Protein AF-0000000070216910 (afdb_homodimer)

Sequence (522 aa):
MAQKTLLFLGAGPNVGAATLSLFKTKGYKIAAVARTIKPDIEANADICLTADFSDPSVMGQIFEKVEQKLGVPNVVIYNPYSWSMGPDPENPVSAPLQDFQKDLAINSVSAYAAAQAAVAGFSKLPKDAKKTFIYTGNNGNTLVTPMFLMLGIGKTSAWYMIQTLAASSSLASKGCRFYYVDERTPVGKAMFHVSGPAHAEYFLELAEKEGRSETLATFVRGKGYTKFPSNERAILPHVSVQDAADPKYGAPGTAEAKYGYMAQKTLLFLGAGPNVGAATLSLFKTKGYKIAAVARTIKPDIEANADICLTADFSDPSVMGQIFEKVEQKLGVPNVVIYNPYSWSMGPDPENPVSAPLQDFQKDLAINSVSAYAAAQAAVAGFSKLPKDAKKTFIYTGNNGNTLVTPMFLMLGIGKTSAWYMIQTLAASSSLASKGCRFYYVDERTPVGKAMFHVSGPAHAEYFLELAEKEGRSETLATFVRGKGYTKFPSNERAILPHVSVQDAADPKYGAPGTAEAKYGY

Radius of gyration: 23.69 Å; Cα contacts (8 Å, |Δi|>4): 1151; chains: 2; bounding box: 56×72×55 Å

pLDDT: mean 96.64, std 3.93, range [55.99, 98.97]

Solvent-accessible surface area (backbone atoms only — not comparable to full-atom values): 26785 Å² total; per-residue (Å²): 128,83,76,48,21,38,37,35,37,42,39,42,88,34,50,30,30,34,29,36,48,54,42,40,78,72,64,35,46,31,38,35,26,18,74,61,85,49,70,70,46,57,73,40,31,77,42,78,46,73,51,62,51,67,45,39,79,54,41,62,57,51,53,52,53,41,32,74,73,74,39,64,48,28,33,38,37,47,49,58,74,48,73,65,70,35,89,39,81,72,37,63,61,48,41,55,69,67,51,52,52,42,24,36,23,30,30,30,49,24,48,48,39,43,52,31,51,47,54,61,40,44,70,73,49,62,70,83,42,57,29,33,41,36,36,59,55,56,59,41,50,40,40,36,40,38,75,44,42,59,38,25,32,22,40,35,28,36,46,49,51,33,57,24,55,50,64,26,64,59,39,41,76,57,40,46,42,39,30,37,35,22,62,30,46,95,87,66,20,26,55,73,37,59,34,8,49,41,48,24,54,50,52,50,47,68,53,66,51,83,78,86,73,65,41,76,38,31,25,24,78,95,68,44,76,51,91,50,76,52,56,61,45,53,58,57,52,78,48,53,70,74,66,50,33,36,78,60,51,26,30,88,91,39,86,54,26,81,54,35,93,128,86,74,48,22,37,37,36,37,43,39,41,88,36,50,32,31,35,28,36,48,54,43,40,78,72,65,35,45,28,39,36,27,17,74,61,86,48,71,70,46,56,73,39,33,77,42,78,48,72,51,62,50,66,44,40,78,54,42,63,56,51,55,50,53,42,32,73,73,73,39,67,48,30,33,38,38,45,48,57,73,48,72,64,69,35,88,39,81,73,37,64,61,49,43,55,68,68,51,53,51,42,25,37,23,28,29,32,51,23,48,49,40,44,51,31,51,46,53,60,40,46,72,75,48,60,72,84,42,57,29,31,40,37,37,58,55,56,58,42,49,38,41,35,38,39,72,43,42,58,38,26,34,21,39,34,30,37,46,50,51,35,56,25,54,50,64,26,64,60,39,42,77,59,40,47,44,38,29,38,34,23,64,31,46,95,89,66,21,28,55,73,38,60,34,8,50,41,47,24,54,51,52,50,45,66,54,66,51,83,78,87,74,64,40,76,38,31,24,24,78,95,67,42,76,51,91,48,76,52,56,60,45,53,59,59,53,78,46,53,71,73,66,49,32,36,78,60,53,26,28,88,92,41,86,52,26,80,52,36,89

InterPro domains:
  IPR036291 NAD(P)-binding domain superfamily [SSF51735] (4-225)

Organism: Alternaria alternata (NCBI:txid5599)

Structure (mmCIF, N/CA/C/O backbone):
data_AF-0000000070216910-model_v1
#
loop_
_entity.id
_entity.type
_entity.pdbx_description
1 polymer 'NAD(P)-binding protein'
#
loop_
_atom_site.group_PDB
_atom_site.id
_atom_site.type_symbol
_atom_site.label_atom_id
_atom_site.label_alt_id
_atom_site.label_comp_id
_atom_site.label_asym_id
_atom_site.label_entity_id
_atom_site.label_seq_id
_atom_site.pdbx_PDB_ins_code
_atom_site.Cartn_x
_atom_site.Cartn_y
_atom_site.Cartn_z
_atom_site.occupancy
_atom_site.B_iso_or_equiv
_atom_site.auth_seq_id
_atom_site.auth_comp_id
_atom_site.auth_asym_id
_atom_site.auth_atom_id
_atom_site.pdbx_PDB_model_num
ATOM 1 N N . MET A 1 1 ? -10.478 -35.712 -14.315 1 55.99 1 MET A N 1
ATOM 2 C CA . MET A 1 1 ? -9.08 -35.444 -13.993 1 55.99 1 MET A CA 1
ATOM 3 C C . MET A 1 1 ? -8.942 -34.147 -13.203 1 55.99 1 MET A C 1
ATOM 5 O O . MET A 1 1 ? -9.776 -33.248 -13.327 1 55.99 1 MET A O 1
ATOM 9 N N . ALA A 1 2 ? -7.96 -34.166 -12.173 1 75.34 2 ALA A N 1
ATOM 10 C CA . ALA A 1 2 ? -7.804 -32.991 -11.319 1 75.34 2 ALA A CA 1
ATOM 11 C C . ALA A 1 2 ? -7.434 -31.76 -12.142 1 75.34 2 ALA A C 1
ATOM 13 O O . ALA A 1 2 ? -6.719 -31.866 -13.142 1 75.34 2 ALA A O 1
ATOM 14 N N . GLN A 1 3 ? -8.179 -30.634 -12.115 1 85.15 3 GLN A N 1
ATOM 15 C CA . GLN A 1 3 ? -7.923 -29.376 -12.809 1 85.15 3 GLN A CA 1
ATOM 16 C C . GLN A 1 3 ? -6.467 -28.948 -12.651 1 85.15 3 GLN A C 1
ATOM 18 O O . GLN A 1 3 ? -5.976 -28.798 -11.53 1 85.15 3 GLN A O 1
ATOM 23 N N . LYS A 1 4 ? -5.719 -28.962 -13.772 1 96.79 4 LYS A N 1
ATOM 24 C CA . LYS A 1 4 ? -4.329 -28.517 -13.794 1 96.79 4 LYS A CA 1
ATOM 25 C C . LYS A 1 4 ? -4.092 -27.506 -14.911 1 96.79 4 LYS A C 1
ATOM 27 O O . LYS A 1 4 ? -3.62 -27.865 -15.992 1 96.79 4 LYS A O 1
ATOM 32 N N . THR A 1 5 ? -4.507 -26.309 -14.669 1 98.68 5 THR A N 1
ATOM 33 C CA . THR A 1 5 ? -4.298 -25.196 -15.589 1 98.68 5 THR A CA 1
ATOM 34 C C . THR A 1 5 ? -3.568 -24.05 -14.894 1 98.68 5 THR A C 1
ATOM 36 O O . THR A 1 5 ? -4.016 -23.56 -13.856 1 98.68 5 THR A O 1
ATOM 39 N N . LEU A 1 6 ? -2.433 -23.666 -15.441 1 98.91 6 LEU A N 1
ATOM 40 C CA . LEU A 1 6 ? -1.624 -22.565 -14.929 1 98.91 6 LEU A CA 1
ATOM 41 C C . LEU A 1 6 ? -1.771 -21.328 -15.809 1 98.91 6 LEU A C 1
ATOM 43 O O . LEU A 1 6 ? -1.585 -21.4 -17.025 1 98.91 6 LEU A O 1
ATOM 47 N N . LEU A 1 7 ? -2.179 -20.272 -15.282 1 98.96 7 LEU A N 1
ATOM 48 C CA . LEU A 1 7 ? -2.023 -18.953 -15.885 1 98.96 7 LEU A CA 1
ATOM 49 C C . LEU A 1 7 ? -0.849 -18.205 -15.261 1 98.96 7 LEU A C 1
ATOM 51 O O . LEU A 1 7 ? -0.894 -17.845 -14.082 1 98.96 7 LEU A O 1
ATOM 55 N N . PHE A 1 8 ? 0.197 -17.971 -16.006 1 98.96 8 PHE A N 1
ATOM 56 C CA . PHE A 1 8 ? 1.393 -17.272 -15.549 1 98.96 8 PHE A CA 1
ATOM 57 C C . PHE A 1 8 ? 1.463 -15.872 -16.148 1 98.96 8 PHE A C 1
ATOM 59 O O . PHE A 1 8 ? 1.674 -15.717 -17.353 1 98.96 8 PHE A O 1
ATOM 66 N N . LEU A 1 9 ? 1.255 -14.878 -15.314 1 98.95 9 LEU A N 1
ATOM 67 C CA . LEU A 1 9 ? 1.301 -13.475 -15.713 1 98.95 9 LEU A CA 1
ATOM 68 C C . LEU A 1 9 ? 2.701 -12.901 -15.521 1 98.95 9 LEU A C 1
ATOM 70 O O . LEU A 1 9 ? 3.22 -12.88 -14.402 1 98.95 9 LEU A O 1
ATOM 74 N N . GLY A 1 10 ? 3.267 -12.33 -16.536 1 98.63 10 GLY A N 1
ATOM 75 C CA . GLY A 1 10 ? 4.643 -11.861 -16.5 1 98.63 10 GLY A CA 1
ATOM 76 C C . GLY A 1 10 ? 5.658 -12.971 -16.699 1 98.63 10 GLY A C 1
ATOM 77 O O . GLY A 1 10 ? 6.563 -13.147 -15.88 1 98.63 10 GLY A O 1
ATOM 78 N N . ALA A 1 11 ? 5.544 -13.685 -17.773 1 98.56 11 ALA A N 1
ATOM 79 C CA . ALA A 1 11 ? 6.431 -14.803 -18.085 1 98.56 11 ALA A CA 1
ATOM 80 C C . ALA A 1 11 ? 7.758 -14.308 -18.653 1 98.56 11 ALA A C 1
ATOM 82 O O . ALA A 1 11 ? 7.893 -14.125 -19.865 1 98.56 11 ALA A O 1
ATOM 83 N N . GLY A 1 12 ? 8.735 -14.166 -17.751 1 96.58 12 GLY A N 1
ATOM 84 C CA . GLY A 1 12 ? 10.06 -13.716 -18.147 1 96.58 12 GLY A CA 1
ATOM 85 C C . GLY A 1 12 ? 11.058 -14.85 -18.287 1 96.58 12 GLY A C 1
ATOM 86 O O . GLY A 1 12 ? 10.715 -16.016 -18.079 1 96.58 12 GLY A O 1
ATOM 87 N N . PRO A 1 13 ? 12.26 -14.566 -18.612 1 95.09 13 PRO A N 1
ATOM 88 C CA . PRO A 1 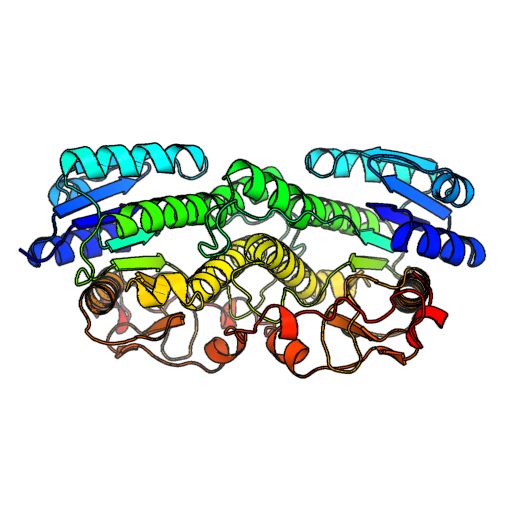13 ? 13.241 -15.571 -19.027 1 95.09 13 PRO A CA 1
ATOM 89 C C . PRO A 1 13 ? 13.822 -16.351 -17.85 1 95.09 13 PRO A C 1
ATOM 91 O O . PRO A 1 13 ? 14.512 -17.354 -18.049 1 95.09 13 PRO A O 1
ATOM 94 N N . ASN A 1 14 ? 13.595 -15.953 -16.639 1 96.37 14 ASN A N 1
ATOM 95 C CA . ASN A 1 14 ? 14.137 -16.643 -15.473 1 96.37 14 ASN A CA 1
ATOM 96 C C . ASN A 1 14 ? 13.042 -17.357 -14.686 1 96.37 14 ASN A C 1
ATOM 98 O O . ASN A 1 14 ? 12.678 -18.489 -15.008 1 96.37 14 ASN A O 1
ATOM 102 N N . VAL A 1 15 ? 12.27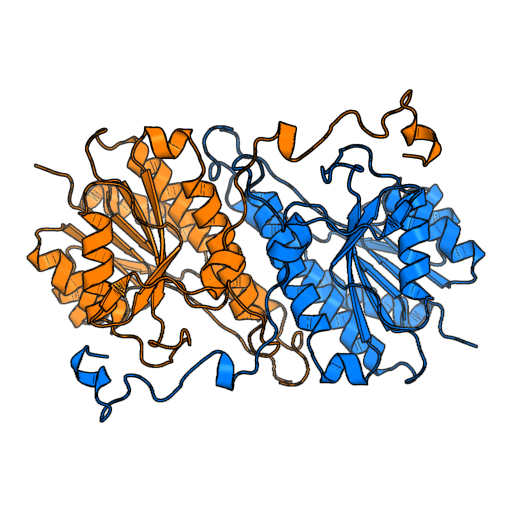2 -16.662 -13.891 1 98.1 15 VAL A N 1
ATOM 103 C CA . VAL A 1 15 ? 11.235 -17.279 -13.071 1 98.1 15 VAL A CA 1
ATOM 104 C C . VAL A 1 15 ? 10.132 -17.838 -13.967 1 98.1 15 VAL A C 1
ATOM 106 O O . VAL A 1 15 ? 9.678 -18.968 -13.771 1 98.1 15 VAL A O 1
ATOM 109 N N . GLY A 1 16 ? 9.748 -17.083 -14.972 1 98.33 16 GLY A N 1
ATOM 110 C CA . GLY A 1 16 ? 8.721 -17.543 -15.893 1 98.33 16 GLY A CA 1
ATOM 111 C C . GLY A 1 16 ? 9.118 -18.794 -16.654 1 98.33 16 GLY A C 1
ATOM 112 O O . GLY A 1 16 ? 8.393 -19.791 -16.641 1 98.33 16 GLY A O 1
ATOM 113 N N . ALA A 1 17 ? 10.264 -18.763 -17.272 1 98.09 17 ALA A N 1
ATOM 114 C CA . ALA A 1 17 ? 10.732 -19.882 -18.087 1 98.09 17 ALA A CA 1
ATOM 115 C C . ALA A 1 17 ? 10.867 -21.151 -17.25 1 98.09 17 ALA A C 1
ATOM 117 O O . ALA A 1 17 ? 10.395 -22.218 -17.649 1 98.09 17 ALA A O 1
ATOM 118 N N . ALA A 1 18 ? 11.466 -21.048 -16.053 1 98.49 18 ALA A N 1
ATOM 119 C CA . ALA A 1 18 ? 11.674 -22.205 -15.186 1 98.49 18 ALA A CA 1
ATOM 120 C C . ALA A 1 18 ? 10.343 -22.771 -14.698 1 98.49 18 ALA A C 1
ATOM 122 O O . ALA A 1 18 ? 10.162 -23.99 -14.645 1 98.49 18 ALA A O 1
ATOM 123 N N . THR A 1 19 ? 9.421 -21.899 -14.371 1 98.84 19 THR A N 1
ATOM 124 C CA . THR A 1 19 ? 8.13 -22.326 -13.843 1 98.84 19 THR A CA 1
ATOM 125 C C . THR A 1 19 ? 7.318 -23.047 -14.915 1 98.84 19 THR A C 1
ATOM 127 O O . THR A 1 19 ? 6.782 -24.13 -14.671 1 98.84 19 THR A O 1
ATOM 130 N N . LEU A 1 20 ? 7.244 -22.463 -16.108 1 98.83 20 LEU A N 1
ATOM 131 C CA . LEU A 1 20 ? 6.479 -23.089 -17.181 1 98.83 20 LEU A CA 1
ATOM 132 C C . LEU A 1 20 ? 7.043 -24.465 -17.52 1 98.83 20 LEU A C 1
ATOM 134 O O . LEU A 1 20 ? 6.289 -25.426 -17.689 1 98.83 20 LEU A O 1
ATOM 138 N N . SER A 1 21 ? 8.353 -24.532 -17.624 1 98.62 21 SER A N 1
ATOM 139 C CA . SER A 1 21 ? 8.996 -25.801 -17.948 1 98.62 21 SER A CA 1
ATOM 140 C C . SER A 1 21 ? 8.652 -26.874 -16.919 1 98.62 21 SER A C 1
ATOM 142 O O . SER A 1 21 ? 8.241 -27.978 -17.28 1 98.62 21 SER A O 1
ATOM 144 N N . LEU A 1 22 ? 8.781 -26.546 -15.661 1 98.79 22 LEU A N 1
ATOM 145 C CA . LEU A 1 22 ? 8.524 -27.527 -14.613 1 98.79 22 LEU A CA 1
ATOM 146 C C . LEU A 1 22 ? 7.05 -27.918 -14.584 1 98.79 22 LEU A C 1
ATOM 148 O O . LEU A 1 22 ? 6.719 -29.104 -14.515 1 98.79 22 LEU A O 1
ATOM 152 N N . PHE A 1 23 ? 6.136 -26.949 -14.642 1 98.84 23 PHE A N 1
ATOM 153 C CA . PHE A 1 23 ? 4.708 -27.237 -14.576 1 98.84 23 PHE A CA 1
ATOM 154 C C . PHE A 1 23 ? 4.268 -28.072 -15.773 1 98.84 23 PHE A C 1
ATOM 156 O O . PHE A 1 23 ? 3.378 -28.916 -15.654 1 98.84 23 PHE A O 1
ATOM 163 N N . LYS A 1 24 ? 4.872 -27.83 -16.894 1 98.27 24 LYS A N 1
ATOM 164 C CA . LYS A 1 24 ? 4.572 -28.638 -18.073 1 98.27 24 LYS A CA 1
ATOM 165 C C . LYS A 1 24 ? 4.888 -30.11 -17.826 1 98.27 24 LYS A C 1
ATOM 167 O O . LYS A 1 24 ? 4.099 -30.988 -18.18 1 98.27 24 LYS A O 1
ATOM 172 N N . THR A 1 25 ? 5.97 -30.416 -17.21 1 98.36 25 THR A N 1
ATOM 173 C CA . THR A 1 25 ? 6.363 -31.792 -16.924 1 98.36 25 THR A CA 1
ATOM 174 C C . THR A 1 25 ? 5.383 -32.444 -15.954 1 98.36 25 THR A C 1
ATOM 176 O O . THR A 1 25 ? 5.331 -33.671 -15.846 1 98.36 25 THR A O 1
ATOM 179 N N . LYS A 1 26 ? 4.654 -31.642 -15.248 1 98.11 26 LYS A N 1
ATOM 180 C CA . LYS A 1 26 ? 3.712 -32.149 -14.255 1 98.11 26 LYS A CA 1
ATOM 181 C C . LYS A 1 26 ? 2.3 -32.232 -14.827 1 98.11 26 LYS A C 1
ATOM 183 O O . LYS A 1 26 ? 1.342 -32.492 -14.096 1 98.11 26 LYS A O 1
ATOM 188 N N . GLY A 1 27 ? 2.13 -31.874 -16.128 1 97.93 27 GLY A N 1
ATOM 189 C CA . GLY A 1 27 ? 0.878 -32.12 -16.825 1 97.93 27 GLY A CA 1
ATOM 190 C C . GLY A 1 27 ? -0.047 -30.918 -16.833 1 97.93 27 GLY A C 1
ATOM 191 O O . GLY A 1 27 ? -1.232 -31.041 -17.152 1 97.93 27 GLY A O 1
ATOM 192 N N . TYR A 1 28 ? 0.432 -29.783 -16.488 1 98.62 28 TYR A N 1
ATOM 193 C CA . TYR A 1 28 ? -0.4 -28.586 -16.513 1 98.62 28 TYR A CA 1
ATOM 194 C C . TYR A 1 28 ? -0.617 -28.101 -17.941 1 98.62 28 TYR A C 1
ATOM 196 O O . TYR A 1 28 ? 0.305 -28.131 -18.76 1 98.62 28 TYR A O 1
ATOM 204 N N . LYS A 1 29 ? -1.839 -27.664 -18.218 1 98.72 29 LYS A N 1
ATOM 205 C CA . LYS A 1 29 ? -2.055 -26.745 -19.331 1 98.72 29 LYS A CA 1
ATOM 206 C C . LYS A 1 29 ? -1.589 -25.335 -18.978 1 98.72 29 LYS A C 1
ATOM 208 O O . LYS A 1 29 ? -1.894 -24.827 -17.897 1 98.72 29 LYS A O 1
ATOM 213 N N . ILE A 1 30 ? -0.912 -24.732 -19.891 1 98.89 30 ILE A N 1
ATOM 214 C CA . ILE A 1 30 ? -0.203 -23.527 -19.472 1 98.89 30 ILE A CA 1
ATOM 215 C C . ILE A 1 30 ? -0.569 -22.366 -20.394 1 98.89 30 ILE A C 1
ATOM 217 O O . ILE A 1 30 ? -0.431 -22.468 -21.615 1 98.89 30 ILE A O 1
ATOM 221 N N . ALA A 1 31 ? -1.053 -21.295 -19.832 1 98.94 31 ALA A N 1
ATOM 222 C CA . ALA A 1 31 ? -1.151 -19.988 -20.476 1 98.94 31 ALA A CA 1
ATOM 223 C C . ALA A 1 31 ? -0.069 -19.042 -19.965 1 98.94 31 ALA A C 1
ATOM 225 O O . ALA A 1 31 ? 0.068 -18.841 -18.756 1 98.94 31 ALA A O 1
ATOM 226 N N . ALA A 1 32 ? 0.712 -18.508 -20.902 1 98.89 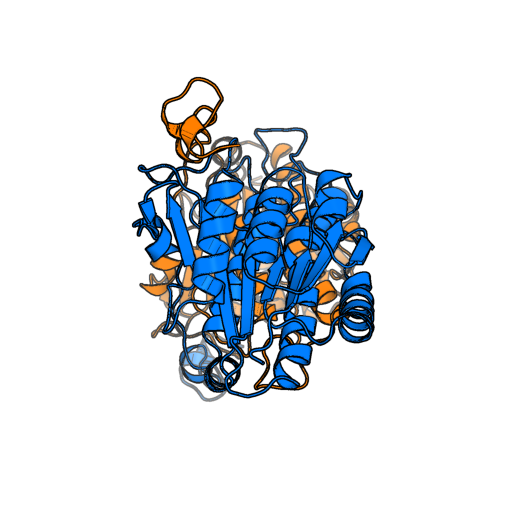32 ALA A N 1
ATOM 227 C CA . ALA A 1 32 ? 1.771 -17.558 -20.569 1 98.89 32 ALA A CA 1
ATOM 228 C C . ALA A 1 32 ? 1.446 -16.166 -21.101 1 98.89 32 ALA A C 1
ATOM 230 O O . ALA A 1 32 ? 1.05 -16.013 -22.259 1 98.89 32 ALA A O 1
ATOM 231 N N . VAL A 1 33 ? 1.564 -15.166 -20.26 1 98.89 33 VAL A N 1
ATOM 232 C CA . VAL A 1 33 ? 1.308 -13.789 -20.67 1 98.89 33 VAL A CA 1
ATOM 233 C C . VAL A 1 33 ? 2.543 -12.932 -20.406 1 98.89 33 VAL A C 1
ATOM 235 O O . VAL A 1 33 ? 3.148 -13.016 -19.334 1 98.89 33 VAL A O 1
ATOM 238 N N . ALA A 1 34 ? 2.988 -12.165 -21.261 1 98.02 34 ALA A N 1
ATOM 239 C CA . ALA A 1 34 ? 4.1 -11.228 -21.119 1 98.02 34 ALA A CA 1
ATOM 240 C C . ALA A 1 34 ? 3.998 -10.097 -22.138 1 98.02 34 ALA A C 1
ATOM 242 O O . ALA A 1 34 ? 3.196 -10.166 -23.073 1 98.02 34 ALA A O 1
ATOM 243 N N . ARG A 1 35 ? 4.798 -9.062 -21.976 1 96.31 35 ARG A N 1
ATOM 244 C CA . ARG A 1 35 ? 4.871 -7.996 -22.971 1 96.31 35 ARG A CA 1
ATOM 245 C C . ARG A 1 35 ? 5.506 -8.497 -24.264 1 96.31 35 ARG A C 1
ATOM 247 O O . ARG A 1 35 ? 5.094 -8.101 -25.357 1 96.31 35 ARG A O 1
ATOM 254 N N . THR A 1 36 ? 6.498 -9.285 -24.037 1 95.7 36 THR A N 1
ATOM 255 C CA . THR A 1 36 ? 7.211 -9.949 -25.123 1 95.7 36 THR A CA 1
ATOM 256 C C . THR A 1 36 ? 7.362 -11.441 -24.838 1 95.7 36 THR A C 1
ATOM 258 O O . THR A 1 36 ? 7.826 -11.83 -23.764 1 95.7 36 THR A O 1
ATOM 261 N N . ILE A 1 37 ? 7.051 -12.24 -25.869 1 97.06 37 ILE A N 1
ATOM 262 C CA . ILE A 1 37 ? 7.139 -13.688 -25.714 1 97.06 37 ILE A CA 1
ATOM 263 C C . ILE A 1 37 ? 8.462 -14.189 -26.289 1 97.06 37 ILE A C 1
ATOM 265 O O . ILE A 1 37 ? 8.718 -14.049 -27.487 1 97.06 37 ILE A O 1
ATOM 269 N N . LYS A 1 38 ? 9.223 -14.778 -25.423 1 96.58 38 LYS A N 1
ATOM 270 C CA . LYS A 1 38 ? 10.497 -15.348 -25.85 1 96.58 38 LYS A CA 1
ATOM 271 C C . LYS A 1 38 ? 10.332 -16.804 -26.279 1 96.58 38 LYS A C 1
ATOM 273 O O . LYS A 1 38 ? 9.365 -17.464 -25.894 1 96.58 38 LYS A O 1
ATOM 278 N N . PRO A 1 39 ? 11.22 -17.359 -27.009 1 96.2 39 PRO A N 1
ATOM 279 C CA . PRO A 1 39 ? 11.094 -18.713 -27.555 1 96.2 39 PRO A CA 1
ATOM 280 C C . PRO A 1 39 ? 10.971 -19.779 -26.469 1 96.2 39 PRO A C 1
ATOM 282 O O . PRO A 1 39 ? 10.208 -20.736 -26.622 1 96.2 39 PRO A O 1
ATOM 285 N N . ASP A 1 40 ? 11.729 -19.633 -25.399 1 95.47 40 ASP A N 1
ATOM 286 C CA . ASP A 1 40 ? 11.682 -20.623 -24.326 1 95.47 40 ASP A CA 1
ATOM 287 C C . ASP A 1 40 ? 10.312 -20.636 -23.651 1 95.47 40 ASP A C 1
ATOM 289 O O . ASP A 1 40 ? 9.86 -21.679 -23.174 1 95.47 40 ASP A O 1
ATOM 293 N N . ILE A 1 41 ? 9.707 -19.484 -23.612 1 97.53 41 ILE A N 1
ATOM 294 C CA . ILE A 1 41 ? 8.357 -19.383 -23.069 1 97.53 41 ILE A CA 1
ATOM 295 C C . ILE A 1 41 ? 7.37 -20.072 -24.008 1 97.53 41 ILE A C 1
ATOM 297 O O . ILE A 1 41 ? 6.557 -20.891 -23.573 1 97.53 41 ILE A O 1
ATOM 301 N N . GLU A 1 42 ? 7.457 -19.758 -25.227 1 97.67 42 GLU A N 1
ATOM 302 C CA . GLU A 1 42 ? 6.558 -20.314 -26.234 1 97.67 42 GLU A CA 1
ATOM 303 C C . GLU A 1 42 ? 6.64 -21.837 -26.267 1 97.67 42 GLU A C 1
ATOM 305 O O . GLU A 1 42 ? 5.625 -22.515 -26.435 1 97.67 42 GLU A O 1
ATOM 310 N N . ALA A 1 43 ? 7.787 -22.397 -26.073 1 97.83 43 ALA A N 1
ATOM 311 C CA . ALA A 1 43 ? 8.028 -23.835 -26.167 1 97.83 43 ALA A CA 1
ATOM 312 C C . ALA A 1 43 ? 7.335 -24.582 -25.031 1 97.83 43 ALA A C 1
ATOM 314 O O . ALA A 1 43 ? 7.037 -25.773 -25.154 1 97.83 43 ALA A O 1
ATOM 315 N N . ASN A 1 44 ? 7.067 -23.877 -23.954 1 98.32 44 ASN A N 1
ATOM 316 C CA . ASN A 1 44 ? 6.549 -24.562 -22.775 1 98.32 44 ASN A CA 1
ATOM 317 C C . ASN A 1 44 ? 5.115 -24.14 -22.466 1 98.32 44 ASN A C 1
ATOM 319 O O . ASN A 1 44 ? 4.563 -24.516 -21.431 1 98.32 44 ASN A O 1
ATOM 323 N N . ALA A 1 45 ? 4.503 -23.356 -23.311 1 98.75 45 ALA A N 1
ATOM 324 C CA . ALA A 1 45 ? 3.137 -22.888 -23.094 1 98.75 45 ALA A CA 1
ATOM 325 C C . ALA A 1 45 ? 2.185 -23.474 -24.133 1 98.75 45 ALA A C 1
ATOM 327 O O . ALA A 1 45 ? 2.591 -23.77 -25.259 1 98.75 45 ALA A O 1
ATOM 328 N N . ASP A 1 46 ? 0.983 -23.668 -23.778 1 98.72 46 ASP A N 1
ATOM 329 C CA . ASP A 1 46 ? -0.05 -24.111 -24.71 1 98.72 46 ASP A CA 1
ATOM 330 C C . ASP A 1 46 ? -0.669 -22.926 -25.447 1 98.72 46 ASP A C 1
ATOM 332 O O . ASP A 1 46 ? -1.112 -23.062 -26.59 1 98.72 46 ASP A O 1
ATOM 336 N N . ILE A 1 47 ? -0.727 -21.765 -24.772 1 98.66 47 ILE A N 1
ATOM 337 C CA . ILE A 1 47 ? -1.075 -20.511 -25.43 1 98.66 47 ILE A CA 1
ATOM 338 C C . ILE A 1 47 ? -0.221 -19.377 -24.867 1 98.66 47 ILE A C 1
ATOM 340 O O . ILE A 1 47 ? 0.154 -19.399 -23.692 1 98.66 47 ILE A O 1
ATOM 344 N N . CYS A 1 48 ? 0.12 -18.426 -25.687 1 98.71 48 CYS A N 1
ATOM 345 C CA . CYS A 1 48 ? 0.835 -17.208 -25.326 1 98.71 48 CYS A CA 1
ATOM 346 C C . CYS A 1 48 ? 0.007 -15.971 -25.656 1 98.71 48 CYS A C 1
ATOM 348 O O . CYS A 1 48 ? -0.579 -15.882 -26.736 1 98.71 48 CYS A O 1
ATOM 350 N N . LEU A 1 49 ? -0.109 -15.114 -24.723 1 98.71 49 LEU A N 1
ATOM 351 C CA . LEU A 1 49 ? -0.778 -13.832 -24.914 1 98.71 49 LEU A CA 1
ATOM 352 C C . LEU A 1 49 ? 0.167 -12.675 -24.603 1 98.71 49 LEU A C 1
ATOM 354 O O . LEU A 1 49 ? 1.017 -12.783 -23.716 1 98.71 49 LEU A O 1
ATOM 358 N N . THR A 1 50 ? 0.023 -11.568 -25.305 1 98.4 50 THR A N 1
ATOM 359 C CA . THR A 1 50 ? 0.791 -10.358 -25.036 1 98.4 50 THR A CA 1
ATOM 360 C C . THR A 1 50 ? -0.079 -9.306 -24.353 1 98.4 50 THR A C 1
ATOM 362 O O . THR A 1 50 ? -1.241 -9.121 -24.72 1 98.4 50 THR A O 1
ATOM 365 N N . ALA A 1 51 ? 0.487 -8.716 -23.299 1 98.29 51 ALA A N 1
ATOM 366 C CA . ALA A 1 51 ? -0.239 -7.667 -22.588 1 98.29 51 ALA A CA 1
ATOM 367 C C . ALA A 1 51 ? 0.723 -6.729 -21.863 1 98.29 51 ALA A C 1
ATOM 369 O O . ALA A 1 51 ? 1.834 -7.125 -21.505 1 98.29 51 ALA A O 1
ATOM 370 N N . ASP A 1 52 ? 0.316 -5.51 -21.706 1 98.23 52 ASP A N 1
ATOM 371 C CA . ASP A 1 52 ? 0.98 -4.498 -20.89 1 98.23 52 ASP A CA 1
ATOM 372 C C . ASP A 1 52 ? 0.247 -4.291 -19.567 1 98.23 52 ASP A C 1
ATOM 374 O O . ASP A 1 52 ? -0.855 -3.74 -19.541 1 98.23 52 ASP A O 1
ATOM 378 N N . PHE A 1 53 ? 0.863 -4.644 -18.519 1 98.33 53 PHE A N 1
ATOM 379 C CA . PHE A 1 53 ? 0.191 -4.683 -17.226 1 98.33 53 PHE A CA 1
ATOM 380 C C . PHE A 1 53 ? 0.153 -3.297 -16.593 1 98.33 53 PHE A C 1
ATOM 382 O O . PHE A 1 53 ? -0.425 -3.115 -15.52 1 98.33 53 PHE A O 1
ATOM 389 N N . SER A 1 54 ? 0.782 -2.258 -17.188 1 98.12 54 SER A N 1
ATOM 390 C CA . SER A 1 54 ? 0.533 -0.884 -16.764 1 98.12 54 SER A CA 1
ATOM 391 C C . SER A 1 54 ? -0.904 -0.467 -17.06 1 98.12 54 SER A C 1
ATOM 393 O O . SER A 1 54 ? -1.375 0.556 -16.558 1 98.12 54 SER A O 1
ATOM 395 N N . ASP A 1 55 ? -1.583 -1.277 -17.876 1 98.15 55 ASP A N 1
ATOM 396 C CA . ASP A 1 55 ? -3.016 -1.135 -18.116 1 98.15 55 ASP A CA 1
ATOM 397 C C . ASP A 1 55 ? -3.797 -2.274 -17.466 1 98.15 55 ASP A C 1
ATOM 399 O O . ASP A 1 55 ? -4.045 -3.303 -18.098 1 98.15 55 ASP A O 1
ATOM 403 N N . PRO A 1 56 ? -4.33 -2.059 -16.313 1 98.25 56 PRO A N 1
ATOM 404 C CA . PRO A 1 56 ? -4.997 -3.136 -15.578 1 98.25 56 PRO A CA 1
ATOM 405 C C . PRO A 1 56 ? -6.265 -3.627 -16.272 1 98.25 56 PRO A C 1
ATOM 407 O O . PRO A 1 56 ? -6.769 -4.708 -15.954 1 98.25 56 PRO A O 1
ATOM 410 N N . SER A 1 57 ? -6.813 -2.909 -17.198 1 97.93 57 SER A N 1
ATOM 411 C CA . SER A 1 57 ? -8.088 -3.253 -17.821 1 97.93 57 SER A CA 1
ATOM 412 C C . SER A 1 57 ? -7.947 -4.469 -18.731 1 97.93 57 SER A C 1
ATOM 414 O O . SER A 1 57 ? -8.947 -5.066 -19.136 1 97.93 57 SER A O 1
ATOM 416 N N . VAL A 1 58 ? -6.764 -4.922 -19.04 1 98.35 58 VAL A N 1
ATOM 417 C CA . VAL A 1 58 ? -6.529 -6.042 -19.945 1 98.35 58 VAL A CA 1
ATOM 418 C C . VAL A 1 58 ? -6.794 -7.359 -19.22 1 98.35 58 VAL A C 1
ATOM 420 O O . VAL A 1 58 ? -6.932 -8.407 -19.854 1 98.35 58 VAL A O 1
ATOM 423 N N . MET A 1 59 ? -6.87 -7.363 -17.927 1 98.62 59 MET A N 1
ATOM 424 C CA . MET A 1 59 ? -6.853 -8.578 -17.118 1 98.62 59 MET A CA 1
ATOM 425 C C . MET A 1 59 ? -8.089 -9.429 -17.388 1 98.62 59 MET A C 1
ATOM 427 O O . MET A 1 59 ? -7.986 -10.646 -17.551 1 98.62 59 MET A O 1
ATOM 431 N N . GLY A 1 60 ? -9.245 -8.767 -17.453 1 97.97 60 GLY A N 1
ATOM 432 C CA . GLY A 1 60 ? -10.469 -9.507 -17.717 1 97.97 60 GLY A CA 1
ATOM 433 C C . GLY A 1 60 ? -10.424 -10.288 -19.017 1 97.97 60 GLY A C 1
ATOM 434 O O . GLY A 1 60 ? -10.791 -11.464 -19.054 1 97.97 60 GLY A O 1
ATOM 435 N N . GLN A 1 61 ? -9.945 -9.686 -20.024 1 98.21 61 GLN A N 1
ATOM 436 C CA . GLN A 1 61 ? -9.875 -10.313 -21.34 1 98.21 61 GLN A CA 1
ATOM 437 C C . GLN A 1 61 ? -8.893 -11.481 -21.341 1 98.21 61 GLN A C 1
ATOM 439 O O . GLN A 1 61 ? -9.121 -12.489 -22.013 1 98.21 61 GLN A O 1
ATOM 444 N N . ILE A 1 62 ? -7.85 -11.329 -20.642 1 98.8 62 ILE A N 1
ATOM 445 C CA . ILE A 1 62 ? -6.858 -12.394 -20.544 1 98.8 62 ILE A CA 1
ATOM 446 C C . ILE A 1 62 ? -7.498 -13.642 -19.942 1 98.8 62 ILE A C 1
ATOM 448 O O . ILE A 1 62 ? -7.401 -14.733 -20.51 1 98.8 62 ILE A O 1
ATOM 452 N N . PHE A 1 63 ? -8.162 -13.496 -18.815 1 98.85 63 PHE A N 1
ATOM 453 C CA . PHE A 1 63 ? -8.78 -14.628 -18.136 1 98.85 63 PHE A CA 1
ATOM 454 C C . PHE A 1 63 ? -9.857 -15.261 -19.009 1 98.85 63 PHE A C 1
ATOM 456 O O . PHE A 1 63 ? -9.988 -16.486 -19.053 1 98.85 63 PHE A O 1
ATOM 463 N N . GLU A 1 64 ? -10.603 -14.415 -19.723 1 98.67 64 GLU A N 1
ATOM 464 C CA . GLU A 1 64 ? -11.636 -14.924 -20.621 1 98.67 64 GLU A CA 1
ATOM 465 C C . GLU A 1 64 ? -11.03 -15.779 -21.73 1 98.67 64 GLU A C 1
ATOM 467 O O . GLU A 1 64 ? -11.514 -16.878 -22.008 1 98.67 64 GLU A O 1
ATOM 472 N N . LYS A 1 65 ? -9.998 -15.287 -22.362 1 98.77 65 LYS A N 1
ATOM 473 C CA . LYS A 1 65 ? -9.343 -16.014 -23.445 1 98.77 65 LYS A CA 1
ATOM 474 C C . LYS A 1 65 ? -8.767 -17.337 -22.949 1 98.77 65 LYS A C 1
ATOM 476 O O . LYS A 1 65 ? -8.893 -18.365 -23.619 1 98.77 65 LYS A O 1
ATOM 481 N N . VAL A 1 66 ? -8.184 -17.317 -21.801 1 98.87 66 VAL A N 1
ATOM 482 C CA . VAL A 1 66 ? -7.585 -18.523 -21.24 1 98.87 66 VAL A CA 1
ATOM 483 C C . VAL A 1 66 ? -8.676 -19.544 -20.927 1 98.87 66 VAL A C 1
ATOM 485 O O . VAL A 1 66 ? -8.538 -20.727 -21.248 1 98.87 66 VAL A O 1
ATOM 488 N N . GLU A 1 67 ? -9.711 -19.098 -20.303 1 98.58 67 GLU A N 1
ATOM 489 C CA . GLU A 1 67 ? -10.816 -19.995 -19.978 1 98.58 67 GLU A CA 1
ATOM 490 C C . GLU A 1 67 ? -11.382 -20.65 -21.235 1 98.58 67 GLU A C 1
ATOM 492 O O . GLU A 1 67 ? -11.665 -21.85 -21.242 1 98.58 67 GLU A O 1
ATOM 497 N N . GLN A 1 68 ? -11.512 -19.89 -22.267 1 98.36 68 GLN A N 1
ATOM 498 C CA . GLN A 1 68 ? -12.062 -20.393 -23.521 1 98.36 68 GLN A CA 1
ATOM 499 C C . GLN A 1 68 ? -11.145 -21.444 -24.142 1 98.36 68 GLN A C 1
ATOM 501 O O . GLN A 1 68 ? -11.618 -22.438 -24.697 1 98.36 68 GLN A O 1
ATOM 506 N N . LYS A 1 69 ? -9.887 -21.299 -23.993 1 98.41 69 LYS A N 1
ATOM 507 C CA . LYS A 1 69 ? -8.944 -22.122 -24.744 1 98.41 69 LYS A CA 1
ATOM 508 C C . LYS A 1 69 ? -8.455 -23.3 -23.908 1 98.41 69 LYS A C 1
ATOM 510 O O . LYS A 1 69 ? -8.182 -24.377 -24.443 1 98.41 69 LYS A O 1
ATOM 515 N N . LEU A 1 70 ? -8.3 -23.072 -22.607 1 98.51 70 LEU A N 1
ATOM 516 C CA . LEU A 1 70 ? -7.638 -24.09 -21.799 1 98.51 70 LEU A CA 1
ATOM 517 C C . LEU A 1 70 ? -8.517 -24.51 -20.626 1 98.51 70 LEU A C 1
ATOM 519 O O . LEU A 1 70 ? -8.212 -25.484 -19.934 1 98.51 70 LEU A O 1
ATOM 523 N N . GLY A 1 71 ? -9.612 -23.796 -20.463 1 98.03 71 GLY A N 1
ATOM 524 C CA . GLY A 1 71 ? -10.383 -23.965 -19.241 1 98.03 71 GLY A CA 1
ATOM 525 C C . GLY A 1 71 ? -9.986 -22.994 -18.146 1 98.03 71 GLY A C 1
ATOM 526 O O . GLY A 1 71 ? -9.035 -22.226 -18.304 1 98.03 71 GLY A O 1
ATOM 527 N N . VAL A 1 72 ? -10.713 -23.056 -17.014 1 98.47 72 VAL A N 1
ATOM 528 C CA . VAL A 1 72 ? -10.501 -22.15 -15.891 1 98.47 72 VAL A CA 1
ATOM 529 C C . VAL A 1 72 ? -9.18 -22.482 -15.2 1 98.47 72 VAL A C 1
ATOM 531 O O . VAL A 1 72 ? -8.957 -23.622 -14.787 1 98.47 72 VAL A O 1
ATOM 534 N N . PRO A 1 73 ? -8.336 -21.526 -15.06 1 98.77 73 PRO A N 1
ATOM 535 C CA . PRO A 1 73 ? -7.111 -21.802 -14.305 1 98.77 73 PRO A CA 1
ATOM 536 C C . PRO A 1 73 ? -7.379 -22.075 -12.827 1 98.77 73 PRO A C 1
ATOM 538 O O . PRO A 1 73 ? -8.184 -21.379 -12.203 1 98.77 73 PRO A O 1
ATOM 541 N N . ASN A 1 74 ? -6.741 -23.119 -12.343 1 98.71 74 ASN A N 1
ATOM 542 C CA . ASN A 1 74 ? -6.809 -23.33 -10.901 1 98.71 74 ASN A CA 1
ATOM 543 C C . ASN A 1 74 ? -5.552 -22.82 -10.2 1 98.71 74 ASN A C 1
ATOM 545 O O . ASN A 1 74 ? -5.515 -22.731 -8.972 1 98.71 74 ASN A O 1
ATOM 549 N N . VAL A 1 75 ? -4.452 -22.483 -10.925 1 98.9 75 VAL A N 1
ATOM 550 C CA . VAL A 1 75 ? -3.242 -21.844 -10.417 1 98.9 75 VAL A CA 1
ATOM 551 C C . VAL A 1 75 ? -2.962 -20.568 -11.207 1 98.9 75 VAL A C 1
ATOM 553 O O . VAL A 1 75 ? -2.862 -20.599 -12.435 1 98.9 75 VAL A O 1
ATOM 556 N N . VAL A 1 76 ? -2.928 -19.438 -10.521 1 98.97 76 VAL A N 1
ATOM 557 C CA . VAL A 1 76 ? -2.592 -18.146 -11.11 1 98.97 76 VAL A CA 1
ATOM 558 C C . VAL A 1 76 ? -1.363 -17.565 -10.415 1 98.97 76 VAL A C 1
ATOM 560 O O . VAL A 1 76 ? -1.335 -17.444 -9.188 1 98.97 76 VAL A O 1
ATOM 563 N N . ILE A 1 77 ? -0.322 -17.229 -11.169 1 98.97 77 ILE A N 1
ATOM 564 C CA . ILE A 1 77 ? 0.887 -16.616 -10.63 1 98.97 77 ILE A CA 1
ATOM 565 C C . ILE A 1 77 ? 1.071 -15.224 -11.229 1 98.97 77 ILE A C 1
ATOM 567 O O . ILE A 1 77 ? 1.121 -15.07 -12.452 1 98.97 77 ILE A O 1
ATOM 571 N N . TYR A 1 78 ? 1.097 -14.24 -10.44 1 98.96 78 TYR A N 1
ATOM 572 C CA . TYR A 1 78 ? 1.381 -12.86 -10.819 1 98.96 78 TYR A CA 1
ATOM 573 C C . TYR A 1 78 ? 2.839 -12.508 -10.546 1 98.96 78 TYR A C 1
ATOM 575 O O . TYR A 1 78 ? 3.228 -12.296 -9.395 1 98.96 78 TYR A O 1
ATOM 583 N N . ASN A 1 79 ? 3.622 -12.279 -11.588 1 98.77 79 ASN A N 1
ATOM 584 C CA . ASN A 1 79 ? 5.068 -12.151 -11.441 1 98.77 79 ASN A CA 1
ATOM 585 C C . ASN A 1 79 ? 5.556 -10.774 -11.881 1 98.77 79 ASN A C 1
ATOM 587 O O . ASN A 1 79 ? 6.702 -10.404 -11.619 1 98.77 79 ASN A O 1
ATOM 591 N N . PRO A 1 80 ? 4.735 -9.916 -12.539 1 97.9 80 PRO A N 1
ATOM 592 C CA . PRO A 1 80 ? 5.229 -8.609 -12.981 1 97.9 80 PRO A CA 1
ATOM 593 C C . PRO A 1 80 ? 5.571 -7.683 -11.816 1 97.9 80 PRO A C 1
ATOM 595 O O . PRO A 1 80 ? 4.949 -7.765 -10.754 1 97.9 80 PRO A O 1
ATOM 598 N N . TYR A 1 81 ? 6.531 -6.857 -12.006 1 95.98 81 TYR A N 1
ATOM 599 C CA . TYR A 1 81 ? 6.788 -5.748 -11.094 1 95.98 81 TYR A CA 1
ATOM 600 C C . TYR A 1 81 ? 7.447 -4.583 -11.824 1 95.98 81 TYR A C 1
ATOM 602 O O . TYR A 1 81 ? 7.979 -4.753 -12.924 1 95.98 81 TYR A O 1
ATOM 610 N N . SER A 1 82 ? 7.309 -3.45 -11.307 1 97.09 82 SER A N 1
ATOM 611 C CA . SER A 1 82 ? 7.972 -2.235 -11.767 1 97.09 82 SER A CA 1
ATOM 612 C C . SER A 1 82 ? 8.555 -1.446 -10.599 1 97.09 82 SER A C 1
ATOM 614 O O . SER A 1 82 ? 7.999 -1.454 -9.499 1 97.09 82 SER A O 1
ATOM 616 N N . TRP A 1 83 ? 9.675 -0.851 -10.818 1 96.23 83 TRP A N 1
ATOM 617 C CA . TRP A 1 83 ? 10.373 -0.052 -9.816 1 96.23 83 TRP A CA 1
ATOM 618 C C . TRP A 1 83 ? 11.024 1.171 -10.452 1 96.23 83 TRP A C 1
ATOM 620 O O . TRP A 1 83 ? 11.981 1.043 -11.221 1 96.23 83 TRP A O 1
ATOM 630 N N . SER A 1 84 ? 10.59 2.353 -10.109 1 94.86 84 SER A N 1
ATOM 631 C CA . SER A 1 84 ? 11.182 3.613 -10.546 1 94.86 84 SER A CA 1
ATOM 632 C C . SER A 1 84 ? 11.946 4.287 -9.412 1 94.86 84 SER A C 1
ATOM 634 O O . SER A 1 84 ? 11.508 4.261 -8.26 1 94.86 84 SER A O 1
ATOM 636 N N . MET A 1 85 ? 13.044 4.778 -9.784 1 91.44 85 MET A N 1
ATOM 637 C CA . MET A 1 85 ? 13.838 5.581 -8.859 1 91.44 85 MET A CA 1
ATOM 638 C C . MET A 1 85 ? 13.871 7.042 -9.297 1 91.44 85 MET A C 1
ATOM 640 O O . MET A 1 85 ? 13.986 7.334 -10.489 1 91.44 85 MET A O 1
ATOM 644 N N . GLY A 1 86 ? 13.76 7.926 -8.345 1 91.2 86 GLY A N 1
ATOM 645 C CA . GLY A 1 86 ? 13.857 9.34 -8.668 1 91.2 86 GLY A CA 1
ATOM 646 C C . GLY A 1 86 ? 15.273 9.784 -8.983 1 91.2 86 GLY A C 1
ATOM 647 O O . GLY A 1 86 ? 16.227 9.036 -8.763 1 91.2 86 GLY A O 1
ATOM 648 N N . PRO A 1 87 ? 15.414 10.969 -9.541 1 93.09 87 PRO A N 1
ATOM 649 C CA . PRO A 1 87 ? 16.724 11.483 -9.948 1 93.09 87 PRO A CA 1
ATOM 650 C C . PRO A 1 87 ? 17.604 11.864 -8.759 1 93.09 87 PRO A C 1
ATOM 652 O O . PRO A 1 87 ? 18.818 12.022 -8.911 1 93.09 87 PRO A O 1
ATOM 655 N N . ASP A 1 88 ? 17.029 12.053 -7.556 1 94.53 88 ASP A N 1
ATOM 656 C CA . ASP A 1 88 ? 17.761 12.467 -6.363 1 94.53 88 ASP A CA 1
ATOM 657 C C . ASP A 1 88 ? 17.764 11.361 -5.309 1 94.53 88 ASP A C 1
ATOM 659 O O . ASP A 1 88 ? 16.792 11.2 -4.569 1 94.53 88 ASP A O 1
ATOM 663 N N . PRO A 1 89 ? 18.845 10.647 -5.136 1 89.49 89 PRO A N 1
ATOM 664 C CA . PRO A 1 89 ? 18.886 9.521 -4.2 1 89.49 89 PRO A CA 1
ATOM 665 C C . PRO A 1 89 ? 18.694 9.953 -2.748 1 89.49 89 PRO A C 1
ATOM 667 O O . PRO A 1 89 ? 18.385 9.123 -1.888 1 89.49 89 PRO A O 1
ATOM 670 N N . GLU A 1 90 ? 18.889 11.231 -2.474 1 92.11 90 GLU A N 1
ATOM 671 C CA . GLU A 1 90 ? 18.759 11.733 -1.11 1 92.11 90 GLU A CA 1
ATOM 672 C C . GLU A 1 90 ? 17.324 12.161 -0.814 1 92.11 90 GLU A C 1
ATOM 674 O O . GLU A 1 90 ? 17.001 12.528 0.318 1 92.11 90 GLU A O 1
ATO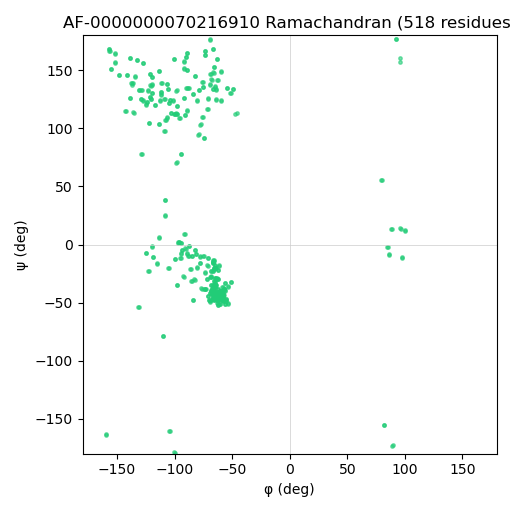M 679 N N . ASN A 1 91 ? 16.515 12.155 -1.849 1 96.53 91 ASN A N 1
ATOM 680 C CA . ASN A 1 91 ? 15.108 12.529 -1.75 1 96.53 91 ASN A CA 1
ATOM 681 C C . ASN A 1 91 ? 14.194 11.401 -2.218 1 96.53 91 ASN A C 1
ATOM 683 O O . ASN A 1 91 ? 14.007 11.207 -3.42 1 96.53 91 ASN A O 1
ATOM 687 N N . PRO A 1 92 ? 13.545 10.69 -1.28 1 97.2 92 PRO A N 1
ATOM 688 C CA . PRO A 1 92 ? 12.751 9.512 -1.639 1 97.2 92 PRO A CA 1
ATOM 689 C C . PRO A 1 92 ? 11.552 9.855 -2.519 1 97.2 92 PRO A C 1
ATOM 691 O O . PRO A 1 92 ? 11.013 8.98 -3.203 1 97.2 92 PRO A O 1
ATOM 694 N N . VAL A 1 93 ? 11.105 11.132 -2.526 1 97.98 93 VAL A N 1
ATOM 695 C CA . VAL A 1 93 ? 9.926 11.504 -3.301 1 97.98 93 VAL A CA 1
ATOM 696 C C . VAL A 1 93 ? 10.344 12.338 -4.509 1 97.98 93 VAL A C 1
ATOM 698 O O . VAL A 1 93 ? 9.64 13.273 -4.9 1 97.98 93 VAL A O 1
ATOM 701 N N . SER A 1 94 ? 11.452 12.019 -5.138 1 97.17 94 SER A N 1
ATOM 702 C CA . SER A 1 94 ? 11.947 12.781 -6.279 1 97.17 94 SER A CA 1
ATOM 703 C C . SER A 1 94 ? 11.485 12.168 -7.597 1 97.17 94 SER A C 1
ATOM 705 O O . SER A 1 94 ? 11.602 12.792 -8.653 1 97.17 94 SER A O 1
ATOM 707 N N . ALA A 1 95 ? 10.917 10.913 -7.559 1 97.1 95 ALA A N 1
ATOM 708 C CA . ALA A 1 95 ? 10.43 10.295 -8.789 1 97.1 95 ALA A CA 1
ATOM 709 C C . ALA A 1 95 ? 9.213 11.039 -9.332 1 97.1 95 ALA A C 1
ATOM 711 O O . ALA A 1 95 ? 8.338 11.452 -8.567 1 97.1 95 ALA A O 1
ATOM 712 N N . PRO A 1 96 ? 9.118 11.178 -10.656 1 97.43 96 PRO A N 1
ATOM 713 C CA . PRO A 1 96 ? 7.937 11.816 -11.242 1 97.43 96 PRO A CA 1
ATOM 714 C C . PRO A 1 96 ? 6.64 11.089 -10.895 1 97.43 96 PRO A C 1
ATOM 716 O O . PRO A 1 96 ? 6.627 9.86 -10.788 1 97.43 96 PRO A O 1
ATOM 719 N N . LEU A 1 97 ? 5.598 11.855 -10.814 1 97.91 97 LEU A N 1
ATOM 720 C CA . LEU A 1 97 ? 4.279 11.338 -10.467 1 97.91 97 LEU A CA 1
ATOM 721 C C . LEU A 1 97 ? 3.853 10.24 -11.436 1 97.91 97 LEU A C 1
ATOM 723 O O . LEU A 1 97 ? 3.274 9.233 -11.023 1 97.91 97 LEU A O 1
ATOM 727 N N . GLN A 1 98 ? 4.174 10.415 -12.66 1 97.66 98 GLN A N 1
ATOM 728 C CA . GLN A 1 98 ? 3.785 9.453 -13.685 1 97.66 98 GLN A CA 1
ATOM 729 C C . GLN A 1 98 ? 4.467 8.107 -13.463 1 97.66 98 GLN A C 1
ATOM 731 O O . GLN A 1 98 ? 3.879 7.056 -13.726 1 97.66 98 GLN A O 1
ATOM 736 N N . ASP A 1 99 ? 5.671 8.161 -13.003 1 98 99 ASP A N 1
ATOM 737 C CA . ASP A 1 99 ? 6.386 6.923 -12.71 1 98 99 ASP A CA 1
ATOM 738 C C . ASP A 1 99 ? 5.751 6.188 -11.532 1 98 99 ASP A C 1
ATOM 740 O O . ASP A 1 99 ? 5.619 4.963 -11.556 1 98 99 ASP A O 1
ATOM 744 N N . PHE A 1 100 ? 5.349 6.931 -10.543 1 97.81 100 PHE A N 1
ATOM 745 C CA . PHE A 1 100 ? 4.675 6.333 -9.396 1 97.81 100 PHE A CA 1
ATOM 746 C C . PHE A 1 100 ? 3.367 5.676 -9.82 1 97.81 100 PHE A C 1
ATOM 748 O O . PHE A 1 100 ? 3.078 4.545 -9.424 1 97.81 100 PHE A O 1
ATOM 755 N N . GLN A 1 101 ? 2.631 6.351 -10.633 1 98.08 101 GLN A N 1
ATOM 756 C CA . GLN A 1 101 ? 1.361 5.817 -11.115 1 98.08 101 GLN A CA 1
ATOM 757 C C . GLN A 1 101 ? 1.572 4.537 -11.918 1 98.08 101 GLN A C 1
ATOM 759 O O . GLN A 1 101 ? 0.821 3.571 -11.766 1 98.08 101 GLN A O 1
ATOM 764 N N . LYS A 1 102 ? 2.558 4.57 -12.731 1 98.07 102 LYS A N 1
ATOM 765 C CA . LYS A 1 102 ? 2.88 3.388 -13.524 1 98.07 102 LYS A CA 1
ATOM 766 C C . LYS A 1 102 ? 3.259 2.212 -12.629 1 98.07 102 LYS A C 1
ATOM 768 O O . LYS A 1 102 ? 2.769 1.096 -12.818 1 98.07 102 LYS A O 1
ATOM 773 N N . ASP A 1 103 ? 4.128 2.462 -11.651 1 98.27 103 ASP A N 1
ATOM 774 C CA . ASP A 1 103 ? 4.562 1.411 -10.735 1 98.27 103 ASP A CA 1
ATOM 775 C C . ASP A 1 103 ? 3.379 0.834 -9.961 1 98.27 103 ASP A C 1
ATOM 777 O O . ASP A 1 103 ? 3.264 -0.384 -9.81 1 98.27 103 ASP A O 1
ATOM 781 N N . LEU A 1 104 ? 2.488 1.648 -9.519 1 98.27 104 LEU A N 1
ATOM 782 C CA . LEU A 1 104 ? 1.323 1.184 -8.772 1 98.27 104 LEU A CA 1
ATOM 783 C C . LEU A 1 104 ? 0.382 0.39 -9.672 1 98.27 104 LEU A C 1
ATOM 785 O O . LEU A 1 104 ? -0.216 -0.596 -9.236 1 98.27 104 LEU A O 1
ATOM 789 N N . ALA A 1 105 ? 0.248 0.89 -10.887 1 98.39 105 ALA A N 1
ATOM 790 C CA . ALA A 1 105 ? -0.601 0.167 -11.831 1 98.39 105 ALA A CA 1
ATOM 791 C C . ALA A 1 105 ? -0.138 -1.278 -11.989 1 98.39 105 ALA A C 1
ATOM 793 O O . ALA A 1 105 ? -0.957 -2.2 -12.009 1 98.39 105 ALA A O 1
ATOM 794 N N . ILE A 1 106 ? 1.091 -1.466 -12.019 1 98.73 106 ILE A N 1
ATOM 795 C CA . ILE A 1 106 ? 1.657 -2.785 -12.282 1 98.73 106 ILE A CA 1
ATOM 796 C C . ILE A 1 106 ? 1.707 -3.593 -10.986 1 98.73 106 ILE A C 1
ATOM 798 O O . ILE A 1 106 ? 1.242 -4.734 -10.941 1 98.73 106 ILE A O 1
ATOM 802 N N . ASN A 1 107 ? 2.206 -2.995 -9.92 1 98.68 107 ASN A N 1
ATOM 803 C CA . ASN A 1 107 ? 2.517 -3.737 -8.703 1 98.68 107 ASN A CA 1
ATOM 804 C C . ASN A 1 107 ? 1.268 -3.986 -7.863 1 98.68 107 ASN A C 1
ATOM 806 O O . ASN A 1 107 ? 1.248 -4.889 -7.025 1 98.68 107 ASN A O 1
ATOM 810 N N . SER A 1 108 ? 0.203 -3.182 -8.108 1 98.47 108 SER A N 1
ATOM 811 C CA . SER A 1 108 ? -0.931 -3.253 -7.192 1 98.47 108 SER A CA 1
ATOM 812 C C . SER A 1 108 ? -2.248 -3.378 -7.951 1 98.47 108 SER A C 1
ATOM 814 O O . SER A 1 108 ? -2.984 -4.351 -7.772 1 98.47 108 SER A O 1
ATOM 816 N N . VAL A 1 109 ? -2.496 -2.487 -8.862 1 98.69 109 VAL A N 1
ATOM 817 C CA . VAL A 1 109 ? -3.816 -2.432 -9.481 1 98.69 109 VAL A CA 1
ATOM 818 C C . VAL A 1 109 ? -4.015 -3.648 -10.383 1 98.69 109 VAL A C 1
ATOM 820 O O . VAL A 1 109 ? -5.068 -4.289 -10.349 1 98.69 109 VAL A O 1
ATOM 823 N N . SER A 1 110 ? -3.057 -3.934 -11.191 1 98.87 110 SER A N 1
ATOM 824 C CA . SER A 1 110 ? -3.162 -5.10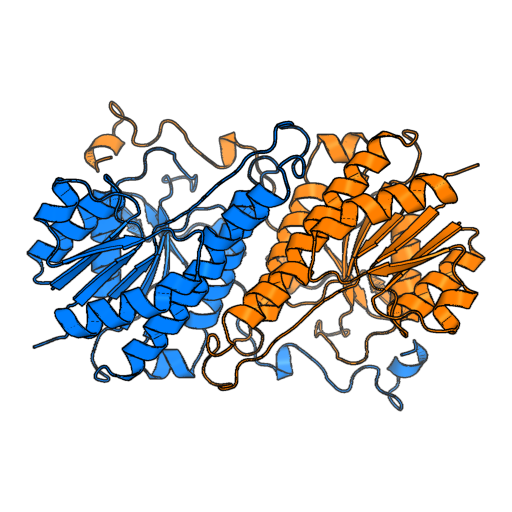7 -12.053 1 98.87 110 SER A CA 1
ATOM 825 C C . SER A 1 110 ? -3.185 -6.394 -11.235 1 98.87 110 SER A C 1
ATOM 827 O O . SER A 1 110 ? -3.847 -7.363 -11.612 1 98.87 110 SER A O 1
ATOM 829 N N . ALA A 1 111 ? -2.451 -6.425 -10.138 1 98.87 111 ALA A N 1
ATOM 830 C CA . ALA A 1 111 ? -2.521 -7.578 -9.245 1 98.87 111 ALA A CA 1
ATOM 831 C C . ALA A 1 111 ? -3.923 -7.737 -8.663 1 98.87 111 ALA A C 1
ATOM 833 O O . ALA A 1 111 ? -4.426 -8.856 -8.537 1 98.87 111 ALA A O 1
ATOM 834 N N . TYR A 1 112 ? -4.532 -6.663 -8.275 1 98.83 112 TYR A N 1
ATOM 835 C CA . TYR A 1 112 ? -5.913 -6.684 -7.804 1 98.83 112 TYR A CA 1
ATOM 836 C C . TYR A 1 112 ? -6.848 -7.223 -8.879 1 98.83 112 TYR A C 1
ATOM 838 O O . TYR A 1 112 ? -7.693 -8.078 -8.604 1 98.83 112 TYR A O 1
ATOM 846 N N . ALA A 1 113 ? -6.692 -6.725 -10.08 1 98.87 113 ALA A N 1
ATOM 847 C CA . ALA A 1 113 ? -7.514 -7.178 -11.199 1 98.87 113 ALA A CA 1
ATOM 848 C C . ALA A 1 113 ? -7.336 -8.675 -11.44 1 98.87 113 ALA A C 1
ATOM 850 O O . ALA A 1 113 ? -8.304 -9.384 -11.721 1 98.87 113 ALA A O 1
ATOM 851 N N . ALA A 1 114 ? -6.142 -9.13 -11.324 1 98.93 114 ALA A N 1
ATOM 852 C CA . ALA A 1 114 ? -5.856 -10.552 -11.492 1 98.93 114 ALA A CA 1
ATOM 853 C C . ALA A 1 114 ? -6.517 -11.378 -10.392 1 98.93 114 ALA A C 1
ATOM 855 O O . ALA A 1 114 ? -7.111 -12.424 -10.664 1 98.93 114 ALA A O 1
ATOM 856 N N . ALA A 1 115 ? -6.365 -10.903 -9.158 1 98.87 115 ALA A N 1
ATOM 857 C CA . ALA A 1 115 ? -6.99 -11.603 -8.039 1 98.87 115 ALA A CA 1
ATOM 858 C C . ALA A 1 115 ? -8.508 -11.642 -8.195 1 98.87 115 ALA A C 1
ATOM 860 O O . ALA A 1 115 ? -9.14 -12.665 -7.921 1 98.87 115 ALA A O 1
ATOM 861 N N . GLN A 1 116 ? -9.073 -10.516 -8.634 1 98.56 116 GLN A N 1
ATOM 862 C CA . GLN A 1 116 ? -10.509 -10.437 -8.879 1 98.56 116 GLN A CA 1
ATOM 863 C C . GLN A 1 116 ? -10.949 -11.473 -9.909 1 98.56 116 GLN A C 1
ATOM 865 O O . GLN A 1 116 ? -11.893 -12.23 -9.673 1 98.56 116 GLN A O 1
ATOM 870 N N . ALA A 1 117 ? -10.244 -11.543 -10.982 1 98.75 117 ALA A N 1
ATOM 871 C CA . ALA A 1 117 ? -10.573 -12.483 -12.05 1 98.75 117 ALA A CA 1
ATOM 872 C C . ALA A 1 117 ? -10.344 -13.924 -11.602 1 98.75 117 ALA A C 1
ATOM 874 O O . ALA A 1 117 ? -11.118 -14.819 -11.949 1 98.75 117 ALA A O 1
ATOM 875 N N . ALA A 1 118 ? -9.301 -14.138 -10.85 1 98.86 118 ALA A N 1
ATOM 876 C CA . ALA A 1 118 ? -9.005 -15.48 -10.353 1 98.86 118 ALA A CA 1
ATOM 877 C C . ALA A 1 118 ? -10.115 -15.982 -9.434 1 98.86 118 ALA A C 1
ATOM 879 O O . ALA A 1 118 ? -10.58 -17.115 -9.574 1 98.86 118 ALA A O 1
ATOM 880 N N . VAL A 1 119 ? -10.507 -15.128 -8.51 1 98.5 119 VAL A N 1
ATOM 881 C CA . VAL A 1 119 ? -11.552 -15.506 -7.564 1 98.5 119 VAL A CA 1
ATOM 882 C C . VAL A 1 119 ? -12.844 -15.815 -8.316 1 98.5 119 VAL A C 1
ATOM 884 O O . VAL A 1 119 ? -13.532 -16.791 -8.008 1 98.5 119 VAL A O 1
ATOM 887 N N . ALA A 1 120 ? -13.158 -14.985 -9.331 1 97.93 120 ALA A N 1
ATOM 888 C CA . ALA A 1 120 ? -14.33 -15.244 -10.163 1 97.93 120 ALA A CA 1
ATOM 889 C C . ALA A 1 120 ? -14.217 -16.594 -10.866 1 97.93 120 ALA A C 1
ATOM 891 O O . ALA A 1 120 ? -15.185 -17.356 -10.92 1 97.93 120 ALA A O 1
ATOM 892 N N . GLY A 1 121 ? -13.083 -16.929 -11.377 1 98.3 121 GLY A N 1
ATOM 893 C CA . GLY A 1 121 ? -12.852 -18.219 -12.008 1 98.3 121 GLY A CA 1
ATOM 894 C C . GLY A 1 121 ? -12.92 -19.38 -11.035 1 98.3 121 GLY A C 1
ATOM 895 O O . GLY A 1 121 ? -13.537 -20.407 -11.327 1 98.3 121 GLY A O 1
ATOM 896 N N . PHE A 1 122 ? -12.279 -19.181 -9.888 1 98.14 122 PHE A N 1
ATOM 897 C CA . PHE A 1 122 ? -12.232 -20.219 -8.865 1 98.14 122 PHE A CA 1
ATOM 898 C C . PHE A 1 122 ? -13.638 -20.658 -8.474 1 98.14 122 PHE A C 1
ATOM 900 O O . PHE A 1 122 ? -13.863 -21.828 -8.158 1 98.14 122 PHE A O 1
ATOM 907 N N . SER A 1 123 ? -14.552 -19.749 -8.516 1 96.06 123 SER A N 1
ATOM 908 C CA . SER A 1 123 ? -15.927 -20.038 -8.122 1 96.06 123 SER A CA 1
ATOM 909 C C . SER A 1 123 ? -16.584 -21.018 -9.088 1 96.06 123 SER A C 1
ATOM 911 O O . SER A 1 123 ? -17.606 -21.627 -8.763 1 96.06 123 SER A O 1
ATOM 913 N N . LYS A 1 124 ? -15.996 -21.226 -10.251 1 97 124 LYS A N 1
ATOM 914 C CA . LYS A 1 124 ? -16.537 -22.121 -11.27 1 97 124 LYS A CA 1
ATOM 915 C C . LYS A 1 124 ? -15.932 -23.517 -11.153 1 97 124 LYS A C 1
ATOM 917 O O . LYS A 1 124 ? -16.36 -24.444 -11.844 1 97 124 LYS A O 1
ATOM 922 N N . LEU A 1 125 ? -14.942 -23.64 -10.297 1 97.47 125 LEU A N 1
ATOM 923 C CA . LEU A 1 125 ? -14.215 -24.899 -10.176 1 97.47 125 LEU A CA 1
ATOM 924 C C . LEU A 1 125 ? -14.831 -25.78 -9.095 1 97.47 125 LEU A C 1
ATOM 926 O O . LEU A 1 125 ? -15.497 -25.28 -8.185 1 97.47 125 LEU A O 1
ATOM 930 N N . PRO A 1 126 ? -14.58 -27.035 -9.203 1 93.8 126 PRO A N 1
ATOM 931 C CA . PRO A 1 126 ? -15.061 -27.932 -8.15 1 93.8 126 PRO A CA 1
ATOM 932 C C . PRO A 1 126 ? -14.439 -27.632 -6.789 1 93.8 126 PRO A C 1
ATOM 934 O O . PRO A 1 126 ? -13.352 -27.052 -6.717 1 93.8 126 PRO A O 1
ATOM 937 N N . LYS A 1 127 ? -15.097 -28.075 -5.782 1 88.27 127 LYS A N 1
ATOM 938 C CA . LYS A 1 127 ? -14.693 -27.791 -4.408 1 88.27 127 LYS A CA 1
ATOM 939 C C . LYS A 1 127 ? -13.331 -28.406 -4.096 1 88.27 127 LYS A C 1
ATOM 941 O O . LYS A 1 127 ? -12.554 -27.844 -3.321 1 88.27 127 LYS A O 1
ATOM 946 N N . ASP A 1 128 ? -13.018 -29.464 -4.734 1 89.3 128 ASP A N 1
ATOM 947 C CA . ASP A 1 128 ? -11.809 -30.199 -4.375 1 89.3 128 ASP A CA 1
ATOM 948 C C . ASP A 1 128 ? -10.622 -29.751 -5.224 1 89.3 128 ASP A C 1
ATOM 950 O O . ASP A 1 128 ? -9.498 -30.216 -5.024 1 89.3 128 ASP A O 1
ATOM 954 N N . ALA A 1 129 ? -10.94 -28.859 -6.196 1 93.75 129 ALA A N 1
ATOM 955 C CA . ALA A 1 129 ? -9.827 -28.292 -6.953 1 93.75 129 ALA A CA 1
ATOM 956 C C . ALA A 1 129 ? -8.926 -27.448 -6.056 1 93.75 129 ALA A C 1
ATOM 958 O O . ALA A 1 129 ? -9.412 -26.716 -5.191 1 93.75 129 ALA A O 1
ATOM 959 N N . LYS A 1 130 ? -7.613 -27.638 -6.227 1 94.86 130 LYS A N 1
ATOM 960 C CA . LYS A 1 130 ? -6.671 -26.771 -5.524 1 94.86 130 LYS A CA 1
ATOM 961 C C . LYS A 1 130 ? -6.567 -25.408 -6.202 1 94.86 130 LYS A C 1
ATOM 963 O O . LYS A 1 130 ? -5.945 -25.281 -7.259 1 94.86 130 LYS A O 1
ATOM 968 N N . LYS A 1 131 ? -7.216 -24.431 -5.585 1 97.73 131 LYS A N 1
ATOM 969 C CA . LYS A 1 131 ? -7.301 -23.074 -6.118 1 97.73 131 LYS A CA 1
ATOM 970 C C . LYS A 1 131 ? -6.24 -22.172 -5.494 1 97.73 131 LYS A C 1
ATOM 972 O O . LYS A 1 131 ? -6.33 -21.823 -4.315 1 97.73 131 LYS A O 1
ATOM 977 N N . THR A 1 132 ? -5.208 -21.806 -6.313 1 98.55 132 THR A N 1
ATOM 978 C CA . THR A 1 132 ? -4.031 -21.147 -5.758 1 98.55 132 THR A CA 1
ATOM 979 C C . THR A 1 132 ? -3.707 -19.874 -6.535 1 98.55 132 THR A C 1
ATOM 981 O O . THR A 1 132 ? -3.62 -19.896 -7.764 1 98.55 132 THR A O 1
ATOM 984 N N . PHE A 1 133 ? -3.615 -18.758 -5.843 1 98.89 133 PHE A N 1
ATOM 985 C CA . PHE A 1 133 ? -3.121 -17.489 -6.365 1 98.89 133 PHE A CA 1
ATOM 986 C C . PHE A 1 133 ? -1.796 -17.115 -5.712 1 98.89 133 PHE A C 1
ATOM 988 O O . PHE A 1 133 ? -1.708 -17.013 -4.486 1 98.89 133 PHE A O 1
ATOM 995 N N . ILE A 1 134 ? -0.754 -16.89 -6.529 1 98.95 134 ILE A N 1
ATOM 996 C CA . ILE A 1 134 ? 0.578 -16.584 -6.019 1 98.95 134 ILE A CA 1
ATOM 997 C C . ILE A 1 134 ? 1.036 -15.229 -6.555 1 98.95 134 ILE A C 1
ATOM 999 O O . ILE A 1 134 ? 0.962 -14.973 -7.759 1 98.95 134 ILE A O 1
ATOM 1003 N N . TYR A 1 135 ? 1.424 -14.363 -5.686 1 98.94 135 TYR A N 1
ATOM 1004 C CA . TYR A 1 135 ? 2.117 -13.121 -6.008 1 98.94 135 TYR A CA 1
ATOM 1005 C C . TYR A 1 135 ? 3.613 -13.247 -5.749 1 98.94 135 TYR A C 1
ATOM 1007 O O . TYR A 1 135 ? 4.03 -13.604 -4.644 1 98.94 135 TYR A O 1
ATOM 1015 N N . THR A 1 136 ? 4.447 -12.975 -6.796 1 98.79 136 THR A N 1
ATOM 1016 C CA . THR A 1 136 ? 5.892 -12.985 -6.594 1 98.79 136 THR A CA 1
ATOM 1017 C C . THR A 1 136 ? 6.345 -11.723 -5.865 1 98.79 136 THR A C 1
ATOM 1019 O O . THR A 1 136 ? 6.346 -10.633 -6.442 1 98.79 136 THR A O 1
ATOM 1022 N N . GLY A 1 137 ? 6.734 -11.939 -4.652 1 98.01 137 GLY A N 1
ATOM 1023 C CA . GLY A 1 137 ? 7.067 -10.815 -3.791 1 98.01 137 GLY A CA 1
ATOM 1024 C C . GLY A 1 137 ? 8.561 -10.622 -3.613 1 98.01 137 GLY A C 1
ATOM 1025 O O . GLY A 1 137 ? 9.345 -10.949 -4.506 1 98.01 137 GLY A O 1
ATOM 1026 N N . ASN A 1 138 ? 9.033 -9.951 -2.633 1 97.05 138 ASN A N 1
ATOM 1027 C CA . ASN A 1 138 ? 10.368 -9.742 -2.082 1 97.05 138 ASN A CA 1
ATOM 1028 C C . ASN A 1 138 ? 10.308 -9.26 -0.635 1 97.05 138 ASN A C 1
ATOM 1030 O O . ASN A 1 138 ? 9.274 -9.385 0.023 1 97.05 138 ASN A O 1
ATOM 1034 N N . ASN A 1 139 ? 11.385 -8.72 -0.111 1 97.13 139 ASN A N 1
ATOM 1035 C CA . ASN A 1 139 ? 11.39 -8.367 1.305 1 97.13 139 ASN A CA 1
ATOM 1036 C C . ASN A 1 139 ? 10.933 -6.928 1.525 1 97.13 139 ASN A C 1
ATOM 1038 O O . ASN A 1 139 ? 11.043 -6.4 2.633 1 97.13 139 ASN A O 1
ATOM 1042 N N . GLY A 1 140 ? 10.439 -6.28 0.479 1 96.46 140 GLY A N 1
ATOM 1043 C CA . GLY A 1 140 ? 10.072 -4.875 0.558 1 96.46 140 GLY A CA 1
ATOM 1044 C C . GLY A 1 140 ? 8.89 -4.617 1.472 1 96.46 140 GLY A C 1
ATOM 1045 O O . GLY A 1 140 ? 8.626 -3.473 1.848 1 96.46 140 GLY A O 1
ATOM 1046 N N . ASN A 1 141 ? 8.168 -5.629 1.86 1 97.09 141 ASN A N 1
ATOM 1047 C CA . ASN A 1 141 ? 7.045 -5.513 2.784 1 97.09 141 ASN A CA 1
ATOM 1048 C C . ASN A 1 141 ? 7.5 -5.619 4.237 1 97.09 141 ASN A C 1
ATOM 1050 O O . ASN A 1 141 ? 6.691 -5.489 5.157 1 97.09 141 ASN A O 1
ATOM 1054 N N . THR A 1 142 ? 8.831 -5.826 4.513 1 97.26 142 THR A N 1
ATOM 1055 C CA . THR A 1 142 ? 9.252 -6.148 5.872 1 97.26 142 THR A CA 1
ATOM 1056 C C . THR A 1 142 ? 10.215 -5.091 6.405 1 97.26 142 THR A C 1
ATOM 1058 O O . THR A 1 142 ? 10.672 -5.179 7.546 1 97.26 142 THR A O 1
ATOM 1061 N N . LEU A 1 143 ? 10.577 -4.111 5.653 1 97.53 143 LEU A N 1
ATOM 1062 C CA . LEU A 1 143 ? 11.548 -3.082 6.008 1 97.53 143 LEU A CA 1
ATOM 1063 C C . LEU A 1 143 ? 11.314 -1.811 5.198 1 97.53 143 LEU A C 1
ATOM 1065 O O . LEU A 1 143 ? 10.596 -1.833 4.196 1 97.53 143 LEU A O 1
ATOM 1069 N N . VAL A 1 144 ? 11.941 -0.729 5.626 1 97.15 144 VAL A N 1
ATOM 1070 C CA . VAL A 1 144 ? 11.949 0.485 4.817 1 97.15 144 VAL A CA 1
ATOM 1071 C C . VAL A 1 144 ? 13.387 0.881 4.492 1 97.15 144 VAL A C 1
ATOM 1073 O O . VAL A 1 144 ? 14.275 0.773 5.341 1 97.15 144 VAL A O 1
ATOM 1076 N N . THR A 1 145 ? 13.63 1.25 3.337 1 96.16 145 THR A N 1
ATOM 1077 C CA . THR A 1 145 ? 14.824 1.884 2.787 1 96.16 145 THR A CA 1
ATOM 1078 C C . THR A 1 145 ? 14.447 3.036 1.861 1 96.16 145 THR A C 1
ATOM 1080 O O . THR A 1 145 ? 13.918 2.815 0.77 1 96.16 145 THR A O 1
ATOM 1083 N N . PRO A 1 146 ? 14.761 4.263 2.194 1 96.17 146 PRO A N 1
ATOM 1084 C CA . PRO A 1 146 ? 14.262 5.432 1.465 1 96.17 146 PRO A CA 1
ATOM 1085 C C . PRO A 1 146 ? 14.494 5.331 -0.041 1 96.17 146 PRO A C 1
ATOM 1087 O O . PRO A 1 146 ? 13.628 5.717 -0.83 1 96.17 146 PRO A O 1
ATOM 1090 N N . MET A 1 147 ? 15.513 4.728 -0.48 1 94.25 147 MET A N 1
ATOM 1091 C CA . MET A 1 147 ? 15.835 4.58 -1.896 1 94.25 147 MET A CA 1
ATOM 1092 C C . MET A 1 147 ? 14.815 3.687 -2.595 1 94.25 147 MET A C 1
ATOM 1094 O O . MET A 1 147 ? 14.586 3.823 -3.798 1 94.25 147 MET A O 1
ATOM 1098 N N . PHE A 1 148 ? 14.117 2.826 -1.865 1 95.74 148 PHE A N 1
ATOM 1099 C CA . PHE A 1 148 ? 13.208 1.84 -2.437 1 95.74 148 PHE A CA 1
ATOM 1100 C C . PHE A 1 148 ? 11.758 2.215 -2.159 1 95.74 148 PHE A C 1
ATOM 1102 O O . PHE A 1 148 ? 10.875 1.355 -2.171 1 95.74 148 PHE A O 1
ATOM 1109 N N . LEU A 1 149 ? 11.533 3.488 -1.957 1 97.54 149 LEU A N 1
ATOM 1110 C CA . LEU A 1 149 ? 10.213 3.926 -1.518 1 97.54 149 LEU A CA 1
ATOM 1111 C C . LEU A 1 149 ? 9.128 3.403 -2.452 1 97.54 149 LEU A C 1
ATOM 1113 O O . LEU A 1 149 ? 8.176 2.758 -2.006 1 97.54 149 LEU A O 1
ATOM 1117 N N . MET A 1 150 ? 9.274 3.597 -3.747 1 97.01 150 MET A N 1
ATOM 1118 C CA . MET A 1 150 ? 8.207 3.272 -4.69 1 97.01 150 MET A CA 1
ATOM 1119 C C . MET A 1 150 ? 8.004 1.764 -4.783 1 97.01 150 MET A C 1
ATOM 1121 O O . MET A 1 150 ? 6.868 1.288 -4.827 1 97.01 150 MET A O 1
ATOM 1125 N N . LEU A 1 151 ? 9.049 1.049 -4.812 1 96.94 151 LEU A N 1
ATOM 1126 C CA . LEU A 1 151 ? 8.934 -0.405 -4.821 1 96.94 151 LEU A CA 1
ATOM 1127 C C . LEU A 1 151 ? 8.285 -0.907 -3.535 1 96.94 151 LEU A C 1
ATOM 1129 O O . LEU A 1 151 ? 7.422 -1.788 -3.573 1 96.94 151 LEU A O 1
ATOM 1133 N N . GLY A 1 152 ? 8.728 -0.348 -2.406 1 97.49 152 GLY A N 1
ATOM 1134 C CA . GLY A 1 152 ? 8.171 -0.731 -1.119 1 97.49 152 GLY A CA 1
ATOM 1135 C C . GLY A 1 152 ? 6.677 -0.491 -1.02 1 97.49 152 GLY A C 1
ATOM 1136 O O . GLY A 1 152 ? 5.943 -1.323 -0.481 1 97.49 152 GLY A O 1
ATOM 1137 N N . ILE A 1 153 ? 6.208 0.618 -1.558 1 98.35 153 ILE A N 1
ATOM 1138 C CA . ILE A 1 153 ? 4.777 0.903 -1.551 1 98.35 153 ILE A CA 1
ATOM 1139 C C . ILE A 1 153 ? 4.035 -0.159 -2.359 1 98.35 153 ILE A C 1
ATOM 1141 O O . ILE A 1 153 ? 2.995 -0.662 -1.927 1 98.35 153 ILE A O 1
ATOM 1145 N N . GLY A 1 154 ? 4.544 -0.494 -3.497 1 98.13 154 GLY A N 1
ATOM 1146 C CA . GLY A 1 154 ? 3.937 -1.538 -4.307 1 98.13 154 GLY A CA 1
ATOM 1147 C C . GLY A 1 154 ? 3.879 -2.881 -3.604 1 98.13 154 GLY A C 1
ATOM 1148 O O . GLY A 1 154 ? 2.835 -3.537 -3.591 1 98.13 154 GLY A O 1
ATOM 1149 N N . LYS A 1 155 ? 4.982 -3.251 -2.975 1 98.07 155 LYS A N 1
ATOM 1150 C CA . LYS A 1 155 ? 5.076 -4.575 -2.367 1 98.07 155 LYS A CA 1
ATOM 1151 C C . LYS A 1 155 ? 4.246 -4.654 -1.089 1 98.07 155 LYS A C 1
ATOM 1153 O O . LYS A 1 155 ? 3.619 -5.678 -0.811 1 98.07 155 LYS A O 1
ATOM 1158 N N . THR A 1 156 ? 4.24 -3.635 -0.333 1 97.83 156 THR A N 1
ATOM 1159 C CA . THR A 1 156 ? 3.425 -3.639 0.877 1 97.83 156 THR A CA 1
ATOM 1160 C C . THR A 1 156 ? 1.939 -3.646 0.528 1 97.83 156 THR A C 1
ATOM 1162 O O . THR A 1 156 ? 1.142 -4.305 1.198 1 97.83 156 THR A O 1
ATOM 1165 N N . SER A 1 157 ? 1.552 -2.895 -0.523 1 98.2 157 SER A N 1
ATOM 1166 C CA . SER A 1 157 ? 0.17 -2.913 -0.993 1 98.2 157 SER A CA 1
ATOM 1167 C C . SER A 1 157 ? -0.248 -4.313 -1.427 1 98.2 157 SER A C 1
ATOM 1169 O O . SER A 1 157 ? -1.33 -4.783 -1.069 1 98.2 157 SER A O 1
ATOM 1171 N N . ALA A 1 158 ? 0.591 -4.966 -2.149 1 98.56 158 ALA A N 1
ATOM 1172 C CA . ALA A 1 158 ? 0.303 -6.317 -2.623 1 98.56 158 ALA A CA 1
ATOM 1173 C C . ALA A 1 158 ? 0.207 -7.298 -1.459 1 98.56 158 ALA A C 1
ATOM 1175 O O . ALA A 1 158 ? -0.694 -8.14 -1.42 1 98.56 158 ALA A O 1
ATOM 1176 N N . TRP A 1 159 ? 1.122 -7.162 -0.528 1 98.55 159 TRP A N 1
ATOM 1177 C CA . TRP A 1 159 ? 1.094 -8.042 0.635 1 98.55 159 TRP A CA 1
ATOM 1178 C C . TRP A 1 159 ? -0.179 -7.831 1.447 1 98.55 159 TRP A C 1
ATOM 1180 O O . TRP A 1 159 ? -0.793 -8.794 1.914 1 98.55 159 TRP A O 1
ATOM 1190 N N . TYR A 1 160 ? -0.57 -6.612 1.614 1 98.6 160 TYR A N 1
ATOM 1191 C CA . TYR A 1 160 ? -1.815 -6.345 2.325 1 98.6 160 TYR A CA 1
ATOM 1192 C C . TYR A 1 160 ? -2.989 -7.047 1.654 1 98.6 160 TYR A C 1
ATOM 1194 O O . TYR A 1 160 ? -3.837 -7.635 2.329 1 98.6 160 TYR A O 1
ATOM 1202 N N . MET A 1 161 ? -3.026 -6.98 0.372 1 98.75 161 MET A N 1
ATOM 1203 C CA . MET A 1 161 ? -4.096 -7.636 -0.374 1 98.75 161 MET A CA 1
ATOM 1204 C C . MET A 1 161 ? -4.052 -9.148 -0.174 1 98.75 161 MET A C 1
ATOM 1206 O O . MET A 1 161 ? -5.063 -9.763 0.168 1 98.75 161 MET A O 1
ATOM 1210 N N . ILE A 1 162 ? -2.894 -9.712 -0.284 1 98.84 162 ILE A N 1
ATOM 1211 C CA . ILE A 1 162 ? -2.751 -11.163 -0.237 1 98.84 162 ILE A CA 1
ATOM 1212 C C . ILE A 1 162 ? -3.129 -11.674 1.151 1 98.84 162 ILE A C 1
ATOM 1214 O O . ILE A 1 162 ? -3.896 -12.632 1.28 1 98.84 162 ILE A O 1
ATOM 1218 N N . GLN A 1 163 ? -2.579 -10.998 2.173 1 98.38 163 GLN A N 1
ATOM 1219 C CA . GLN A 1 163 ? -2.87 -11.497 3.513 1 98.38 163 GLN A CA 1
ATOM 1220 C C . GLN A 1 163 ? -4.337 -11.285 3.873 1 98.38 163 GLN A C 1
ATOM 1222 O O . GLN A 1 163 ? -4.926 -12.087 4.601 1 98.38 163 GLN A O 1
ATOM 1227 N N . THR A 1 164 ? -4.983 -10.29 3.314 1 98.35 164 THR A N 1
ATOM 1228 C CA . THR A 1 164 ? -6.406 -10.067 3.543 1 98.35 164 THR A CA 1
ATOM 1229 C C . THR A 1 164 ? -7.241 -11.137 2.846 1 98.35 164 THR A C 1
ATOM 1231 O O . THR A 1 164 ? -8.189 -11.669 3.428 1 98.35 164 THR A O 1
ATOM 1234 N N . LEU A 1 165 ? -6.897 -11.447 1.638 1 98.62 165 LEU A N 1
ATOM 1235 C CA . LEU A 1 165 ? -7.607 -12.499 0.917 1 98.62 165 LEU A CA 1
ATOM 1236 C C . LEU A 1 165 ? -7.467 -13.837 1.634 1 98.62 165 LEU A C 1
ATOM 1238 O O . LEU A 1 165 ? -8.443 -14.58 1.767 1 98.62 165 LEU A O 1
ATOM 1242 N N . ALA A 1 166 ? -6.288 -14.077 2.104 1 98.07 166 ALA A N 1
ATOM 1243 C CA . ALA A 1 166 ? -6.034 -15.325 2.821 1 98.07 166 ALA A CA 1
ATOM 1244 C C . ALA A 1 166 ? -6.846 -15.391 4.111 1 98.07 166 ALA A C 1
ATOM 1246 O O . ALA A 1 166 ? -7.215 -16.477 4.565 1 98.07 166 ALA A O 1
ATOM 1247 N N . ALA A 1 167 ? -7.133 -14.263 4.673 1 97.33 167 ALA A N 1
ATOM 1248 C CA . ALA A 1 167 ? -7.858 -14.184 5.938 1 97.33 167 ALA A CA 1
ATOM 1249 C C . ALA A 1 167 ? -9.365 -14.25 5.711 1 97.33 167 ALA A C 1
ATOM 1251 O O . ALA A 1 167 ? -10.139 -14.353 6.666 1 97.33 167 ALA A O 1
ATOM 1252 N N . SER A 1 168 ? -9.808 -14.162 4.513 1 97.25 168 SER A N 1
ATOM 1253 C CA . SER A 1 168 ? -11.235 -14.186 4.209 1 97.25 168 SER A CA 1
ATOM 1254 C C . SER A 1 168 ? -11.823 -15.576 4.427 1 97.25 168 SER A C 1
ATOM 1256 O O . SER A 1 168 ? -11.501 -16.514 3.695 1 97.25 168 SER A O 1
ATOM 1258 N N . SER A 1 169 ? -12.752 -15.734 5.35 1 96.41 169 SER A N 1
ATOM 1259 C CA . SER A 1 169 ? -13.354 -17.025 5.668 1 96.41 169 SER A CA 1
ATOM 1260 C C . SER A 1 169 ? -14.147 -17.571 4.485 1 96.41 169 SER A C 1
ATOM 1262 O O . SER A 1 169 ? -14.171 -18.782 4.253 1 96.41 169 SER A O 1
ATOM 1264 N N . SER A 1 170 ? -14.784 -16.714 3.762 1 95.94 170 SER A N 1
ATOM 1265 C CA . SER A 1 170 ? -15.585 -17.136 2.617 1 95.94 170 SER A CA 1
ATOM 1266 C C . SER A 1 170 ? -14.711 -17.739 1.523 1 95.94 170 SER A C 1
ATOM 1268 O O . SER A 1 170 ? -15.063 -18.764 0.935 1 95.94 170 SER A O 1
ATOM 1270 N N . LEU A 1 171 ? -13.549 -17.161 1.297 1 96.81 171 LEU A N 1
ATOM 1271 C CA . LEU A 1 171 ? -12.648 -17.679 0.274 1 96.81 171 LEU A CA 1
ATOM 1272 C C . LEU A 1 171 ? -11.942 -18.941 0.759 1 96.81 171 LEU A C 1
ATOM 1274 O O . LEU A 1 171 ? -11.781 -19.898 -0.001 1 96.81 171 LEU A O 1
ATOM 1278 N N . ALA A 1 172 ? -11.614 -18.906 2.014 1 94.83 172 ALA A N 1
ATOM 1279 C CA . ALA A 1 172 ? -10.967 -20.078 2.597 1 94.83 172 ALA A CA 1
ATOM 1280 C C . ALA A 1 172 ? -11.894 -21.29 2.56 1 94.83 172 ALA A C 1
ATOM 1282 O O . ALA A 1 172 ? -11.459 -22.402 2.249 1 94.83 172 ALA A O 1
ATOM 1283 N N . SER A 1 173 ? -13.154 -21.109 2.86 1 94.79 173 SER A N 1
ATOM 1284 C CA . SER A 1 173 ? -14.121 -22.2 2.899 1 94.79 173 SER A CA 1
ATOM 1285 C C . SER A 1 173 ? -14.342 -22.793 1.511 1 94.79 173 SER A C 1
ATOM 1287 O O . SER A 1 173 ? -14.787 -23.936 1.382 1 94.79 173 SER A O 1
ATOM 1289 N N . LYS A 1 174 ? -14.02 -22.018 0.529 1 94.65 174 LYS A N 1
ATOM 1290 C CA . LYS A 1 174 ? -14.183 -22.481 -0.846 1 94.65 174 LYS A CA 1
ATOM 1291 C C . LYS A 1 174 ? -12.887 -23.087 -1.379 1 94.65 174 LYS A C 1
ATOM 1293 O O . LYS A 1 174 ? -12.783 -23.394 -2.568 1 94.65 174 LYS A O 1
ATOM 1298 N N . GLY A 1 175 ? -11.871 -23.124 -0.535 1 94.71 175 GLY A N 1
ATOM 1299 C CA . GLY A 1 175 ? -10.63 -23.796 -0.885 1 94.71 175 GLY A CA 1
ATOM 1300 C C . GLY A 1 175 ? -9.647 -22.896 -1.609 1 94.71 175 GLY A C 1
ATOM 1301 O O . GLY A 1 175 ? -8.697 -23.378 -2.23 1 94.71 175 GLY A O 1
ATOM 1302 N N . CYS A 1 176 ? -9.877 -21.583 -1.614 1 97.07 176 CYS A N 1
ATOM 1303 C CA . CYS A 1 176 ? -8.967 -20.646 -2.264 1 97.07 176 CYS A CA 1
ATOM 1304 C C . CYS A 1 176 ? -7.743 -20.383 -1.395 1 97.07 176 CYS A C 1
ATOM 1306 O O . CYS A 1 176 ? -7.87 -20.139 -0.194 1 97.07 176 CYS A O 1
ATOM 1308 N N . ARG A 1 177 ? -6.58 -20.442 -2.01 1 98.13 177 ARG A N 1
ATOM 1309 C CA . ARG A 1 177 ? -5.314 -20.189 -1.328 1 98.13 177 ARG A CA 1
ATOM 1310 C C . ARG A 1 177 ? -4.581 -19.008 -1.954 1 98.13 177 ARG A C 1
ATOM 1312 O O . ARG A 1 177 ? -4.556 -18.864 -3.178 1 98.13 177 ARG A O 1
ATOM 1319 N N . PHE A 1 178 ? -4.033 -18.155 -1.112 1 98.67 178 PHE A N 1
ATOM 1320 C CA . PHE A 1 178 ? -3.317 -16.961 -1.546 1 98.67 178 PHE A CA 1
ATOM 1321 C C . PHE A 1 178 ? -1.94 -16.891 -0.897 1 98.67 178 PHE A C 1
ATOM 1323 O O . PHE A 1 178 ? -1.811 -17.052 0.319 1 98.67 178 PHE A O 1
ATOM 1330 N N . TYR A 1 179 ? -0.885 -16.598 -1.748 1 98.82 179 TYR A N 1
ATOM 1331 C CA . TYR A 1 179 ? 0.474 -16.571 -1.218 1 98.82 179 TYR A CA 1
ATOM 1332 C C . TYR A 1 179 ? 1.244 -15.37 -1.753 1 98.82 179 TYR A C 1
ATOM 1334 O O . TYR A 1 179 ? 1.095 -14.998 -2.92 1 98.82 179 TYR A O 1
ATOM 1342 N N . TYR A 1 180 ? 1.984 -14.756 -0.921 1 98.85 180 TYR A N 1
ATOM 1343 C CA . TYR A 1 180 ? 3.088 -13.857 -1.239 1 98.85 180 TYR A CA 1
ATOM 1344 C C . TYR A 1 180 ? 4.427 -14.576 -1.123 1 98.85 180 TYR A C 1
ATOM 1346 O O . TYR A 1 180 ? 4.865 -14.912 -0.02 1 98.85 180 TYR A O 1
ATOM 1354 N N . VAL A 1 181 ? 5.123 -14.768 -2.25 1 98.79 181 VAL A N 1
ATOM 1355 C CA . VAL A 1 181 ? 6.307 -15.621 -2.262 1 98.79 181 VAL A CA 1
ATOM 1356 C C . VAL A 1 181 ? 7.559 -14.764 -2.435 1 98.79 181 VAL A C 1
ATOM 1358 O O . VAL A 1 181 ? 7.671 -14.005 -3.4 1 98.79 181 VAL A O 1
ATOM 1361 N N . ASP A 1 182 ? 8.482 -14.883 -1.559 1 96.73 182 ASP A N 1
ATOM 1362 C CA . ASP A 1 182 ? 9.718 -14.124 -1.723 1 96.73 182 ASP A CA 1
ATOM 1363 C C . ASP A 1 182 ? 10.937 -14.985 -1.399 1 96.73 182 ASP A C 1
ATOM 1365 O O . ASP A 1 182 ? 10.893 -15.818 -0.492 1 96.73 182 ASP A O 1
ATOM 1369 N N . GLU A 1 183 ? 11.933 -14.91 -2.156 1 98.37 183 GLU A N 1
ATOM 1370 C CA . GLU A 1 183 ? 13.226 -15.552 -1.937 1 98.37 183 GLU A CA 1
ATOM 1371 C C . GLU A 1 183 ? 14.146 -14.668 -1.1 1 98.37 183 GLU A C 1
ATOM 1373 O O . GLU A 1 183 ? 14.241 -13.462 -1.336 1 98.37 183 GLU A O 1
ATOM 1378 N N . ARG A 1 184 ? 14.77 -15.27 -0.159 1 98.17 184 ARG A N 1
ATOM 1379 C CA . ARG A 1 184 ? 15.74 -14.588 0.692 1 98.17 184 ARG A CA 1
ATOM 1380 C C . ARG A 1 184 ? 17.065 -15.342 0.725 1 98.17 184 ARG A C 1
ATOM 1382 O O . ARG A 1 184 ? 17.107 -16.546 0.464 1 98.17 184 ARG A O 1
ATOM 1389 N N . THR A 1 185 ? 18.168 -14.583 1.038 1 98.05 185 THR A N 1
ATOM 1390 C CA . THR A 1 185 ? 19.388 -15.251 1.48 1 98.05 185 THR A CA 1
ATOM 1391 C C . THR A 1 185 ? 19.176 -15.924 2.833 1 98.05 185 THR A C 1
ATOM 1393 O O . THR A 1 185 ? 18.198 -15.639 3.528 1 98.05 185 THR A O 1
ATOM 1396 N N . PRO A 1 186 ? 20.078 -16.733 3.225 1 97.53 186 PRO A N 1
ATOM 1397 C CA . PRO A 1 186 ? 19.928 -17.399 4.521 1 97.53 186 PRO A CA 1
ATOM 1398 C C . PRO A 1 186 ? 19.895 -16.416 5.689 1 97.53 186 PRO A C 1
ATOM 1400 O O . PRO A 1 186 ? 19.376 -16.741 6.76 1 97.53 186 PRO A O 1
ATOM 1403 N N . VAL A 1 187 ? 20.432 -15.226 5.484 1 96.63 187 VAL A N 1
ATOM 1404 C CA . VAL A 1 187 ? 20.444 -14.258 6.576 1 96.63 187 VAL A CA 1
ATOM 1405 C C . VAL A 1 187 ? 19.255 -13.31 6.439 1 96.63 187 VAL A C 1
ATOM 1407 O O . VAL A 1 187 ? 19.159 -12.316 7.163 1 96.63 187 VAL A O 1
ATOM 1410 N N . GLY A 1 188 ? 18.387 -13.513 5.426 1 97.05 188 GLY A N 1
ATOM 1411 C CA . GLY A 1 188 ? 17.105 -12.829 5.367 1 97.05 188 GLY A CA 1
ATOM 1412 C C . GLY A 1 188 ? 17.107 -11.639 4.427 1 97.05 188 GLY A C 1
ATOM 1413 O O . GLY A 1 188 ? 16.15 -10.862 4.399 1 97.05 188 GLY A O 1
ATOM 1414 N N . LYS A 1 189 ? 18.18 -11.492 3.56 1 97.6 189 LYS A N 1
ATOM 1415 C CA . LYS A 1 189 ? 18.29 -10.377 2.623 1 97.6 189 LYS A CA 1
ATOM 1416 C C . LYS A 1 189 ? 17.685 -10.736 1.269 1 97.6 189 LYS A C 1
ATOM 1418 O O . LYS A 1 189 ? 17.62 -11.912 0.904 1 97.6 189 LYS A O 1
ATOM 1423 N N . ALA A 1 190 ? 17.204 -9.72 0.581 1 97.38 190 ALA A N 1
ATOM 1424 C CA . ALA A 1 190 ? 16.894 -9.891 -0.836 1 97.38 190 ALA A CA 1
ATOM 1425 C C . ALA A 1 190 ? 18.167 -10.072 -1.658 1 97.38 190 ALA A C 1
ATOM 1427 O O . ALA A 1 190 ? 19.275 -10.033 -1.116 1 97.38 190 ALA A O 1
ATOM 1428 N N . MET A 1 191 ? 17.962 -10.312 -2.964 1 96.99 191 MET A N 1
ATOM 1429 C CA . MET A 1 191 ? 19.085 -10.465 -3.884 1 96.99 191 MET A CA 1
ATOM 1430 C C . MET A 1 191 ? 18.696 -10.036 -5.294 1 96.99 191 MET A C 1
ATOM 1432 O O . MET A 1 191 ? 17.51 -9.962 -5.62 1 96.99 191 MET A O 1
ATOM 1436 N N . PHE A 1 192 ? 19.659 -9.826 -6.104 1 93.54 192 PHE A N 1
ATOM 1437 C CA . PHE A 1 192 ? 19.401 -9.462 -7.492 1 93.54 192 PHE A CA 1
ATOM 1438 C C . PHE A 1 192 ? 19.344 -10.703 -8.375 1 93.54 192 PHE A C 1
ATOM 1440 O O . PHE A 1 192 ? 18.647 -10.716 -9.392 1 93.54 192 PHE A O 1
ATOM 1447 N N . HIS A 1 193 ? 20.061 -11.765 -7.971 1 96.47 193 HIS A N 1
ATOM 1448 C CA . HIS A 1 193 ? 20.115 -13.005 -8.737 1 96.47 193 HIS A CA 1
ATOM 1449 C C . HIS A 1 193 ? 19.14 -14.038 -8.183 1 96.47 193 HIS A C 1
ATOM 1451 O O . HIS A 1 193 ? 19.558 -15.075 -7.663 1 96.47 193 HIS A O 1
ATOM 1457 N N . VAL A 1 194 ? 17.869 -13.79 -8.391 1 97.25 194 VAL A N 1
ATOM 1458 C CA . VAL A 1 194 ? 16.841 -14.716 -7.928 1 97.25 194 VAL A CA 1
ATOM 1459 C C . VAL A 1 194 ? 16.896 -16.002 -8.75 1 97.25 194 VAL A C 1
ATOM 1461 O O . VAL A 1 194 ? 17.183 -15.968 -9.948 1 97.25 194 VAL A O 1
ATOM 1464 N N . SER A 1 195 ? 16.587 -17.121 -8.133 1 98.24 195 SER A N 1
ATOM 1465 C CA . SER A 1 195 ? 16.659 -18.426 -8.782 1 98.24 195 SER A CA 1
ATOM 1466 C C . SER A 1 195 ? 15.329 -18.795 -9.431 1 98.24 195 SER A C 1
ATOM 1468 O O . SER A 1 195 ? 14.352 -19.083 -8.737 1 98.24 195 SER A O 1
ATOM 1470 N N . GLY A 1 196 ? 15.299 -18.829 -10.76 1 97.99 196 GLY A N 1
ATOM 1471 C CA . GLY A 1 196 ? 14.122 -19.308 -11.466 1 97.99 196 GLY A CA 1
ATOM 1472 C C . GLY A 1 196 ? 13.712 -20.711 -11.06 1 97.99 196 GLY A C 1
ATOM 1473 O O . GLY A 1 196 ? 12.58 -20.932 -10.624 1 97.99 196 GLY A O 1
ATOM 1474 N N . PRO A 1 197 ? 14.642 -21.615 -11.083 1 98.29 197 PRO A N 1
ATOM 1475 C CA . PRO A 1 197 ? 14.335 -23.001 -10.721 1 98.29 197 PRO A CA 1
ATOM 1476 C C . PRO A 1 197 ? 13.829 -23.137 -9.287 1 98.29 197 PRO A C 1
ATOM 1478 O O . PRO A 1 197 ? 12.91 -23.917 -9.024 1 98.29 197 PRO A O 1
ATOM 1481 N N . ALA A 1 198 ? 14.424 -22.387 -8.338 1 98.6 198 ALA A N 1
ATOM 1482 C CA . ALA A 1 198 ? 13.961 -22.48 -6.956 1 98.6 198 ALA A CA 1
ATOM 1483 C C . ALA A 1 198 ? 12.539 -21.943 -6.816 1 98.6 198 ALA A C 1
ATOM 1485 O O . ALA A 1 198 ? 11.731 -22.496 -6.066 1 98.6 198 ALA A O 1
ATOM 1486 N N . HIS A 1 199 ? 12.223 -20.865 -7.525 1 98.79 199 HIS A N 1
ATOM 1487 C CA . HIS A 1 199 ? 10.851 -20.369 -7.542 1 98.79 199 HIS A CA 1
ATOM 1488 C C . HIS A 1 199 ? 9.898 -21.406 -8.126 1 98.79 199 HIS A C 1
ATOM 1490 O O . HIS A 1 199 ? 8.841 -21.677 -7.552 1 98.79 199 HIS A O 1
ATOM 1496 N N . ALA A 1 200 ? 10.289 -21.974 -9.236 1 98.82 200 ALA A N 1
ATOM 1497 C CA . ALA A 1 200 ? 9.44 -22.963 -9.895 1 98.82 200 ALA A CA 1
ATOM 1498 C C . ALA A 1 200 ? 9.083 -24.102 -8.944 1 98.82 200 ALA A C 1
ATOM 1500 O O . ALA A 1 200 ? 7.912 -24.467 -8.815 1 98.82 200 ALA A O 1
ATOM 1501 N N . GLU A 1 201 ? 10.103 -24.611 -8.283 1 98.48 201 GLU A N 1
ATOM 1502 C CA . GLU A 1 201 ? 9.893 -25.706 -7.342 1 98.48 201 GLU A CA 1
ATOM 1503 C C . GLU A 1 201 ? 8.951 -25.292 -6.215 1 98.48 201 GLU A C 1
ATOM 1505 O O . GLU A 1 201 ? 8.048 -26.046 -5.845 1 98.48 201 GLU A O 1
ATOM 1510 N N . TYR A 1 202 ? 9.144 -24.139 -5.72 1 98.59 202 TYR A N 1
ATOM 1511 C CA . TYR A 1 202 ? 8.349 -23.69 -4.582 1 98.59 202 TYR A CA 1
ATOM 1512 C C . TYR A 1 202 ? 6.924 -23.36 -5.008 1 98.59 202 TYR A C 1
ATOM 1514 O O . TYR A 1 202 ? 5.97 -23.642 -4.278 1 98.59 202 TYR A O 1
ATOM 1522 N N . PHE A 1 203 ? 6.721 -22.765 -6.189 1 98.79 203 PHE A N 1
ATOM 1523 C CA . PHE A 1 203 ? 5.387 -22.531 -6.73 1 98.79 203 PHE A CA 1
ATOM 1524 C C . PHE A 1 203 ? 4.623 -23.842 -6.871 1 98.79 203 PHE A C 1
ATOM 1526 O O . PHE A 1 203 ? 3.454 -23.929 -6.488 1 98.79 203 PHE A O 1
ATOM 1533 N N . LEU A 1 204 ? 5.299 -24.831 -7.405 1 98.69 204 LEU A N 1
ATOM 1534 C CA . LEU A 1 204 ? 4.654 -26.126 -7.595 1 98.69 204 LEU A CA 1
ATOM 1535 C C . LEU A 1 204 ? 4.27 -26.744 -6.255 1 98.69 204 LEU A C 1
ATOM 1537 O O . LEU A 1 204 ? 3.178 -27.3 -6.113 1 98.69 204 LEU A O 1
ATOM 1541 N N . GLU A 1 205 ? 5.189 -26.65 -5.302 1 98.31 205 GLU A N 1
ATOM 1542 C CA . GLU A 1 205 ? 4.885 -27.144 -3.962 1 98.31 205 GLU A CA 1
ATOM 1543 C C . GLU A 1 205 ? 3.618 -26.499 -3.41 1 98.31 205 GLU A C 1
ATOM 1545 O O . GLU A 1 205 ? 2.728 -27.192 -2.912 1 98.31 205 GLU A O 1
ATOM 1550 N N . LEU A 1 206 ? 3.482 -25.215 -3.512 1 98.39 206 LEU A N 1
ATOM 1551 C CA . LEU A 1 206 ? 2.324 -24.495 -2.993 1 98.39 206 LEU A CA 1
ATOM 1552 C C . LEU A 1 206 ? 1.06 -24.874 -3.757 1 98.39 206 LEU A C 1
ATOM 1554 O O . LEU A 1 206 ? -0.022 -24.958 -3.173 1 98.39 206 LEU A O 1
ATOM 1558 N N . ALA A 1 207 ? 1.185 -25.124 -5.038 1 97.98 207 ALA A N 1
ATOM 1559 C CA . ALA A 1 207 ? 0.042 -25.437 -5.892 1 97.98 207 ALA A CA 1
ATOM 1560 C C . ALA A 1 207 ? -0.497 -26.834 -5.596 1 97.98 207 ALA A C 1
ATOM 1562 O O . ALA A 1 207 ? -1.697 -27.085 -5.732 1 97.98 207 ALA A O 1
ATOM 1563 N N . GLU A 1 208 ? 0.385 -27.745 -5.158 1 96.65 208 GLU A N 1
ATOM 1564 C CA . GLU A 1 208 ? -0.03 -29.144 -5.122 1 96.65 208 GLU A CA 1
ATOM 1565 C C . GLU A 1 208 ? -0.079 -29.67 -3.691 1 96.65 208 GLU A C 1
ATOM 1567 O O . GLU A 1 208 ? -0.673 -30.718 -3.428 1 96.65 208 GLU A O 1
ATOM 1572 N N . LYS A 1 209 ? 0.567 -28.918 -2.837 1 93.54 209 LYS A N 1
ATOM 1573 C CA . LYS A 1 209 ? 0.667 -29.415 -1.467 1 93.54 209 LYS A CA 1
ATOM 1574 C C . LYS A 1 209 ? -0.713 -29.542 -0.827 1 93.54 209 LYS A C 1
ATOM 1576 O O . LYS A 1 209 ? -1.575 -28.684 -1.023 1 93.54 209 LYS A O 1
ATOM 1581 N N . GLU A 1 210 ? -0.829 -30.635 -0.04 1 90.91 210 GLU A N 1
ATOM 1582 C CA . GLU A 1 210 ? -2.022 -30.766 0.791 1 90.91 210 GLU A CA 1
ATOM 1583 C C . GLU A 1 210 ? -1.885 -29.966 2.083 1 90.91 210 GLU A C 1
ATOM 1585 O O . GLU A 1 210 ? -0.794 -29.872 2.649 1 90.91 210 GLU A O 1
ATOM 15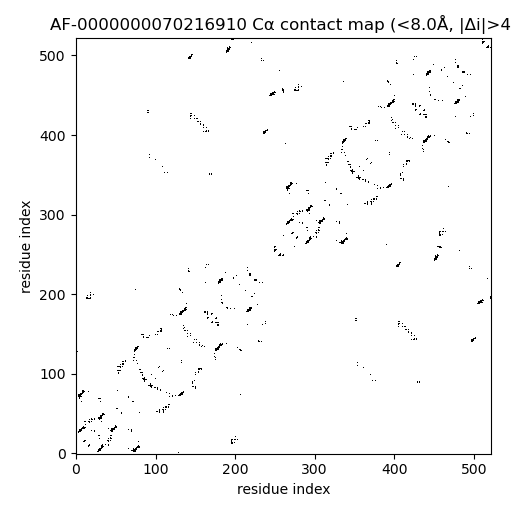90 N N . GLY A 1 211 ? -2.866 -29.407 2.58 1 85.02 211 GLY A N 1
ATOM 1591 C CA . GLY A 1 211 ? -2.841 -28.66 3.827 1 85.02 211 GLY A CA 1
ATOM 1592 C C . GLY A 1 211 ? -2.514 -27.191 3.635 1 85.02 211 GLY A C 1
ATOM 1593 O O . GLY A 1 211 ? -2.465 -26.702 2.504 1 85.02 211 GLY A O 1
ATOM 1594 N N . ARG A 1 212 ? -2.322 -26.523 4.758 1 81.83 212 ARG A N 1
ATOM 1595 C CA . ARG A 1 212 ? -2.165 -25.072 4.714 1 81.83 212 ARG A CA 1
ATOM 1596 C C . ARG A 1 212 ? -0.693 -24.679 4.774 1 81.83 212 ARG A C 1
ATOM 1598 O O . ARG A 1 212 ? 0.083 -25.272 5.526 1 81.83 212 ARG A O 1
ATOM 1605 N N . SER A 1 213 ? -0.127 -23.839 3.997 1 92.45 213 SER A N 1
ATOM 1606 C CA . SER A 1 213 ? 1.175 -23.18 4.009 1 92.45 213 SER A CA 1
ATOM 1607 C C . SER A 1 213 ? 1.066 -21.751 4.53 1 92.45 213 SER A C 1
ATOM 1609 O O . SER A 1 213 ? -0.031 -21.194 4.607 1 92.45 213 SER A O 1
ATOM 1611 N N . GLU A 1 214 ? 2.222 -21.259 4.971 1 96.19 214 GLU A N 1
ATOM 1612 C CA . GLU A 1 214 ? 2.238 -19.857 5.379 1 96.19 214 GLU A CA 1
ATOM 1613 C C . GLU A 1 214 ? 1.952 -18.935 4.198 1 96.19 214 GLU A C 1
ATOM 1615 O O . GLU A 1 214 ? 2.485 -19.135 3.104 1 96.19 214 GLU A O 1
ATOM 1620 N N . THR A 1 215 ? 1.069 -17.982 4.456 1 97.9 215 THR A N 1
ATOM 1621 C CA . THR A 1 215 ? 0.674 -17.046 3.409 1 97.9 215 THR A CA 1
ATOM 1622 C C . THR A 1 215 ? 1.868 -16.215 2.948 1 97.9 215 THR A C 1
ATOM 1624 O O . THR A 1 215 ? 2.055 -15.999 1.749 1 97.9 215 THR A O 1
ATOM 1627 N N . LEU A 1 216 ? 2.578 -15.639 3.905 1 98.09 216 LEU A N 1
ATOM 1628 C CA . LEU A 1 216 ? 3.883 -15.078 3.574 1 98.09 216 LEU A CA 1
ATOM 1629 C C . LEU A 1 216 ? 4.915 -16.183 3.372 1 98.09 216 LEU A C 1
ATOM 1631 O O . LEU A 1 216 ? 5.595 -16.584 4.319 1 98.09 216 LEU A O 1
ATOM 1635 N N . ALA A 1 217 ? 5.047 -16.622 2.116 1 98.37 217 ALA A N 1
ATOM 1636 C CA . ALA A 1 217 ? 5.779 -17.837 1.765 1 98.37 217 ALA A CA 1
ATOM 1637 C C . ALA A 1 217 ? 7.22 -17.517 1.381 1 98.37 217 ALA A C 1
ATOM 1639 O O . ALA A 1 217 ? 7.561 -17.481 0.196 1 98.37 217 ALA A O 1
ATOM 1640 N N . THR A 1 218 ? 8.02 -17.292 2.374 1 98.48 218 THR A N 1
ATOM 1641 C CA . THR A 1 218 ? 9.426 -16.947 2.196 1 98.48 218 THR A CA 1
ATOM 1642 C C . THR A 1 218 ? 10.292 -18.203 2.172 1 98.48 218 THR A C 1
ATOM 1644 O O . THR A 1 218 ? 10.129 -19.093 3.009 1 98.48 218 THR A O 1
ATOM 1647 N N . PHE A 1 219 ? 11.197 -18.193 1.191 1 98.56 219 PHE A N 1
ATOM 1648 C CA . PHE A 1 219 ? 12.027 -19.388 1.092 1 98.56 219 PHE A CA 1
ATOM 1649 C C . PHE A 1 219 ? 13.475 -19.018 0.796 1 98.56 219 PHE A C 1
ATOM 1651 O O . PHE A 1 219 ? 13.767 -17.881 0.421 1 98.56 219 PHE A O 1
ATOM 1658 N N . VAL A 1 220 ? 14.376 -19.861 1.041 1 98.3 220 VAL A N 1
ATOM 1659 C CA . VAL A 1 220 ? 15.781 -19.824 0.652 1 98.3 220 VAL A CA 1
ATOM 1660 C C . VAL A 1 220 ? 16.066 -20.928 -0.364 1 98.3 220 VAL A C 1
ATOM 1662 O O . VAL A 1 220 ? 15.673 -22.079 -0.165 1 98.3 220 VAL A O 1
ATOM 1665 N N . ARG A 1 221 ? 16.665 -20.551 -1.45 1 98.09 221 ARG A N 1
ATOM 1666 C CA . ARG A 1 221 ? 16.98 -21.55 -2.466 1 98.09 221 ARG A CA 1
ATOM 1667 C C . ARG A 1 221 ? 17.718 -22.737 -1.856 1 98.09 221 ARG A C 1
ATOM 1669 O O . ARG A 1 221 ? 18.639 -22.558 -1.056 1 98.09 221 ARG A O 1
ATOM 1676 N N . GLY A 1 222 ? 17.19 -23.918 -2.189 1 95.67 222 GLY A N 1
ATOM 1677 C CA . GLY A 1 222 ? 17.797 -25.15 -1.712 1 95.67 222 GLY A CA 1
ATOM 1678 C C . GLY A 1 222 ? 17.302 -25.566 -0.34 1 95.67 222 GLY A C 1
ATOM 1679 O O . GLY A 1 222 ? 17.58 -26.678 0.115 1 95.67 222 GLY A O 1
ATOM 1680 N N . LYS A 1 223 ? 16.548 -24.745 0.363 1 96.74 223 LYS A N 1
ATOM 1681 C CA . LYS A 1 223 ? 16.121 -25.062 1.722 1 96.74 223 LYS A CA 1
ATOM 1682 C C . LYS A 1 223 ? 14.599 -25.053 1.837 1 96.74 223 LYS A C 1
ATOM 1684 O O . LYS A 1 223 ? 14.038 -25.633 2.769 1 96.74 223 LYS A O 1
ATOM 1689 N N . GLY A 1 224 ? 13.969 -24.332 0.908 1 96.39 224 GLY A N 1
ATOM 1690 C CA . GLY A 1 224 ? 12.524 -24.204 0.999 1 96.39 224 GLY A CA 1
ATOM 1691 C C . GLY A 1 224 ? 12.08 -23.129 1.973 1 96.39 224 GLY A C 1
ATOM 1692 O O . GLY A 1 224 ? 12.793 -22.147 2.189 1 96.39 224 GLY A O 1
ATOM 1693 N N . TYR A 1 225 ? 10.853 -23.276 2.508 1 97.62 225 TYR A N 1
ATOM 1694 C CA . TYR A 1 225 ? 10.299 -22.274 3.411 1 97.62 225 TYR A CA 1
ATOM 1695 C C . TYR A 1 225 ? 11.24 -22.014 4.582 1 97.62 225 TYR A C 1
ATOM 1697 O O . TYR A 1 225 ? 11.766 -22.953 5.183 1 97.62 225 TYR A O 1
ATOM 1705 N N . THR A 1 226 ? 11.424 -20.783 4.874 1 97.69 226 THR A N 1
ATOM 1706 C CA . THR A 1 226 ? 12.253 -20.35 5.993 1 97.69 226 THR A CA 1
ATOM 1707 C C . THR A 1 226 ? 11.597 -19.19 6.736 1 97.69 226 THR A C 1
ATOM 1709 O O . THR A 1 226 ? 11.221 -18.188 6.124 1 97.69 226 THR A O 1
ATOM 1712 N N . LYS A 1 227 ? 11.438 -19.33 8.001 1 95.72 227 LYS A N 1
ATOM 1713 C CA . LYS A 1 227 ? 10.863 -18.274 8.829 1 95.72 227 LYS A CA 1
ATOM 1714 C C . LYS A 1 227 ? 11.925 -17.259 9.242 1 95.72 227 LYS A C 1
ATOM 1716 O O . LYS A 1 227 ? 13.007 -17.635 9.697 1 95.72 227 LYS A O 1
ATOM 1721 N N . PHE A 1 228 ? 11.662 -16.032 9.045 1 95.72 228 PHE A N 1
ATOM 1722 C CA . PHE A 1 228 ? 12.52 -14.947 9.506 1 95.72 228 PHE A CA 1
ATOM 1723 C C . PHE A 1 228 ? 11.772 -14.039 10.475 1 95.72 228 PHE A C 1
ATOM 1725 O O . PHE A 1 228 ? 10.583 -13.772 10.29 1 95.72 228 PHE A O 1
ATOM 1732 N N . PRO A 1 229 ? 12.408 -13.49 11.504 1 92.13 229 PRO A N 1
ATOM 1733 C CA . PRO A 1 229 ? 11.754 -12.55 12.418 1 92.13 229 PRO A CA 1
ATOM 1734 C C . PRO A 1 229 ? 11.107 -11.374 11.691 1 92.13 229 PRO A C 1
ATOM 1736 O O . PRO A 1 229 ? 10.027 -10.921 12.081 1 92.13 229 PRO A O 1
ATOM 1739 N N . SER A 1 230 ? 11.708 -10.925 10.668 1 90.24 230 SER A N 1
ATOM 1740 C CA . SER A 1 230 ? 11.181 -9.807 9.892 1 90.24 230 SER A CA 1
ATOM 1741 C C . SER A 1 230 ? 9.828 -10.15 9.277 1 90.24 230 SER A C 1
ATOM 1743 O O . SER A 1 230 ? 8.975 -9.276 9.115 1 90.24 230 SER A O 1
ATOM 1745 N N . ASN A 1 231 ? 9.593 -11.414 8.969 1 90.47 231 ASN A N 1
ATOM 1746 C CA . ASN A 1 231 ? 8.317 -11.849 8.412 1 90.47 231 ASN A CA 1
ATOM 1747 C C . ASN A 1 231 ? 7.19 -11.732 9.435 1 90.47 231 ASN A C 1
ATOM 1749 O O . ASN A 1 231 ? 6.074 -11.339 9.091 1 90.47 231 ASN A O 1
ATOM 1753 N N . GLU A 1 232 ? 7.563 -11.984 10.636 1 89.43 232 GLU A N 1
ATOM 1754 C CA . GLU A 1 232 ? 6.555 -11.933 11.691 1 89.43 232 GLU A CA 1
ATOM 1755 C C . GLU A 1 232 ? 6.028 -10.514 11.884 1 89.43 232 GLU A C 1
ATOM 1757 O O . GLU A 1 232 ? 4.836 -10.318 12.133 1 89.43 232 GLU A O 1
ATOM 1762 N N . ARG A 1 233 ? 6.861 -9.582 11.648 1 88.4 233 ARG A N 1
ATOM 1763 C CA . ARG A 1 233 ? 6.497 -8.183 11.844 1 88.4 233 ARG A CA 1
ATOM 1764 C C . ARG A 1 233 ? 5.549 -7.706 10.749 1 88.4 233 ARG A C 1
ATOM 1766 O O . ARG A 1 233 ? 4.751 -6.791 10.966 1 88.4 233 ARG A O 1
ATOM 1773 N N . ALA A 1 234 ? 5.656 -8.399 9.635 1 92.76 234 ALA A N 1
ATOM 1774 C CA . ALA A 1 234 ? 4.876 -7.956 8.482 1 92.76 234 ALA A CA 1
ATOM 1775 C C . ALA A 1 234 ? 3.478 -8.567 8.498 1 92.76 234 ALA A C 1
ATOM 1777 O O . ALA A 1 234 ? 2.616 -8.182 7.705 1 92.76 234 ALA A O 1
ATOM 1778 N N . ILE A 1 235 ? 3.222 -9.512 9.371 1 95.26 235 ILE A N 1
ATOM 1779 C CA . ILE A 1 235 ? 1.93 -10.186 9.439 1 95.26 235 ILE A CA 1
ATOM 1780 C C . ILE A 1 235 ? 1 -9.424 10.38 1 95.26 235 ILE A C 1
ATOM 1782 O O . ILE A 1 235 ? 1.254 -9.342 11.583 1 95.26 235 ILE A O 1
ATOM 1786 N N . LEU A 1 236 ? -0.044 -8.895 9.874 1 96.39 236 LEU A N 1
ATOM 1787 C CA . LEU A 1 236 ? -1.015 -8.139 10.659 1 96.39 236 LEU A CA 1
ATOM 1788 C C . LEU A 1 236 ? -2.101 -9.057 11.21 1 96.39 236 LEU A C 1
ATOM 1790 O O . LEU A 1 236 ? -2.461 -10.051 10.574 1 96.39 236 LEU A O 1
ATOM 1794 N N . PRO A 1 237 ? -2.64 -8.711 12.333 1 96.11 237 PRO A N 1
ATOM 1795 C CA . PRO A 1 237 ? -3.73 -9.533 12.865 1 96.11 237 PRO A CA 1
ATOM 1796 C C . PRO A 1 237 ? -5.006 -9.431 12.033 1 96.11 237 PRO A C 1
ATOM 1798 O O . PRO A 1 237 ? -5.346 -8.349 11.547 1 96.11 237 PRO A O 1
ATOM 1801 N N . HIS A 1 238 ? -5.609 -10.506 11.826 1 96.78 238 HIS A N 1
ATOM 1802 C CA . HIS A 1 238 ? -6.963 -10.552 11.285 1 96.78 238 HIS A CA 1
ATOM 1803 C C . HIS A 1 238 ? -8 -10.287 12.372 1 96.78 238 HIS A C 1
ATOM 1805 O O . HIS A 1 238 ? -8.048 -11 13.377 1 96.78 238 HIS A O 1
ATOM 1811 N N . VAL A 1 239 ? -8.821 -9.287 12.126 1 96.15 239 VAL A N 1
ATOM 1812 C CA . VAL A 1 239 ? -9.807 -8.947 13.146 1 96.15 239 VAL A CA 1
ATOM 1813 C C . VAL A 1 239 ? -11.182 -8.786 12.502 1 96.15 239 VAL A C 1
ATOM 1815 O O . VAL A 1 239 ? -11.287 -8.56 11.294 1 96.15 239 VAL A O 1
ATOM 1818 N N . SER A 1 240 ? -12.249 -8.919 13.329 1 95.24 240 SER A N 1
ATOM 1819 C CA . SER A 1 240 ? -13.608 -8.644 12.874 1 95.24 240 SER A CA 1
ATOM 1820 C C . SER A 1 240 ? -13.847 -7.146 12.718 1 95.24 240 SER A C 1
ATOM 1822 O O . SER A 1 240 ? -13.082 -6.333 13.241 1 95.24 240 SER A O 1
ATOM 1824 N N . VAL A 1 241 ? -14.874 -6.823 12.005 1 93.32 241 VAL A N 1
ATOM 1825 C CA . VAL A 1 241 ? -15.262 -5.424 11.856 1 93.32 241 VAL A CA 1
ATOM 1826 C C . VAL A 1 241 ? -15.515 -4.809 13.23 1 93.32 241 VAL A C 1
ATOM 1828 O O . VAL A 1 241 ? -15.106 -3.676 13.495 1 93.32 241 VAL A O 1
ATOM 1831 N N . GLN A 1 242 ? -16.115 -5.578 14.138 1 94.93 242 GLN A N 1
ATOM 1832 C CA . GLN A 1 242 ? -16.457 -5.103 15.475 1 94.93 242 GLN A CA 1
ATOM 1833 C C . GLN A 1 242 ? -15.202 -4.86 16.309 1 94.93 242 GLN A C 1
ATOM 1835 O O . GLN A 1 242 ? -15.188 -3.985 17.178 1 94.93 242 GLN A O 1
ATOM 1840 N N . ASP A 1 243 ? -14.219 -5.585 15.989 1 95.39 243 ASP A N 1
ATOM 1841 C CA . ASP A 1 243 ? -12.975 -5.428 16.736 1 95.39 243 ASP A CA 1
ATOM 1842 C C . ASP A 1 243 ? -12.115 -4.313 16.144 1 95.39 243 ASP A C 1
ATOM 1844 O O . ASP A 1 243 ? -11.242 -3.768 16.823 1 95.39 243 ASP A O 1
ATOM 1848 N N . ALA A 1 244 ? -12.374 -3.995 14.885 1 95.88 244 ALA A N 1
ATOM 1849 C CA . ALA A 1 244 ? -11.58 -2.985 14.191 1 95.88 244 ALA A CA 1
ATOM 1850 C C . ALA A 1 244 ? -12.07 -1.578 14.523 1 95.88 244 ALA A C 1
ATOM 1852 O O . ALA A 1 244 ? -11.28 -0.633 14.569 1 95.88 244 ALA A O 1
ATOM 1853 N N . ALA A 1 245 ? -13.406 -1.447 14.805 1 96.66 245 ALA A N 1
ATOM 1854 C CA . ALA A 1 245 ? -13.979 -0.113 14.966 1 96.66 245 ALA A CA 1
ATOM 1855 C C . ALA A 1 245 ? -15.133 -0.129 15.965 1 96.66 245 ALA A C 1
ATOM 1857 O O . ALA A 1 245 ? -15.897 -1.096 16.025 1 96.66 245 ALA A O 1
ATOM 1858 N N . ASP A 1 246 ? -15.249 0.935 16.676 1 97.25 246 ASP A N 1
ATOM 1859 C CA . ASP A 1 246 ? -16.378 1.189 17.565 1 97.25 246 ASP A CA 1
ATOM 1860 C C . ASP A 1 246 ? -17.301 2.261 16.989 1 97.25 246 ASP A C 1
ATOM 1862 O O . ASP A 1 246 ? -16.975 3.45 17.021 1 97.25 246 ASP A O 1
ATOM 1866 N N . PRO A 1 247 ? -18.442 1.915 16.522 1 95.22 247 PRO A N 1
ATOM 1867 C CA . PRO A 1 247 ? -19.308 2.886 15.849 1 95.22 247 PRO A CA 1
ATOM 1868 C C . PRO A 1 247 ? -19.991 3.842 16.823 1 95.22 247 PRO A C 1
ATOM 1870 O O . PRO A 1 247 ? -20.568 4.849 16.404 1 95.22 247 PRO A O 1
ATOM 1873 N N . LYS A 1 248 ? -19.913 3.583 18.138 1 96.3 248 LYS A N 1
ATOM 1874 C CA . LYS A 1 248 ? -20.668 4.38 19.1 1 96.3 248 LYS A CA 1
ATOM 1875 C C . LYS A 1 248 ? -19.757 5.35 19.847 1 96.3 248 LYS A C 1
ATOM 1877 O O . LYS A 1 248 ? -20.231 6.305 20.465 1 96.3 248 LYS A O 1
ATOM 1882 N N . TYR A 1 249 ? -18.481 5.076 19.851 1 97.03 249 TYR A N 1
ATOM 1883 C CA . TYR A 1 249 ? -17.549 5.892 20.621 1 97.03 249 TYR A CA 1
ATOM 1884 C C . TYR A 1 249 ? -17.5 7.317 20.083 1 97.03 249 TYR A C 1
ATOM 1886 O O . TYR A 1 249 ? -17.213 7.532 18.903 1 97.03 249 TYR A O 1
ATOM 1894 N N . GLY A 1 250 ? -17.74 8.327 20.943 1 96.03 250 GLY A N 1
ATOM 1895 C CA . GLY A 1 250 ? -17.669 9.732 20.575 1 96.03 250 GLY A CA 1
ATOM 1896 C C . GLY A 1 250 ? -18.954 10.253 19.959 1 96.03 250 GLY A C 1
ATOM 1897 O O . GLY A 1 250 ? -19.056 11.438 19.634 1 96.03 250 GLY A O 1
ATOM 1898 N N . ALA A 1 251 ? -19.98 9.382 19.784 1 96.23 251 ALA A N 1
ATOM 1899 C CA . ALA A 1 251 ? -21.278 9.799 19.259 1 96.23 251 ALA A CA 1
ATOM 1900 C C . ALA A 1 251 ? -21.987 10.738 20.231 1 96.23 251 ALA A C 1
ATOM 1902 O O . ALA A 1 251 ? -21.711 10.721 21.433 1 96.23 251 ALA A O 1
ATOM 1903 N N . PRO A 1 252 ? -22.829 11.572 19.656 1 93.71 252 PRO A N 1
ATOM 1904 C CA . PRO A 1 252 ? -23.618 12.401 20.571 1 93.71 252 PRO A CA 1
ATOM 1905 C C . PRO A 1 252 ? -24.277 11.59 21.683 1 93.71 252 PRO A C 1
ATOM 1907 O O . PRO A 1 252 ? -24.819 10.511 21.427 1 93.71 252 PRO A O 1
ATOM 1910 N N . GLY A 1 253 ? -24.197 12.041 22.913 1 94.25 253 GLY A N 1
ATOM 1911 C CA . GLY A 1 253 ? -24.815 11.374 24.048 1 94.25 253 GLY A CA 1
ATOM 1912 C C . GLY A 1 253 ? -23.852 10.492 24.819 1 94.25 253 GLY A C 1
ATOM 1913 O O . GLY A 1 253 ? -24.184 9.996 25.898 1 94.25 253 GLY A O 1
ATOM 1914 N N . THR A 1 254 ? -22.671 10.248 24.271 1 94.44 254 THR A N 1
ATOM 1915 C CA . THR A 1 254 ? -21.665 9.483 25.001 1 94.44 254 THR A CA 1
ATOM 1916 C C . THR A 1 254 ? -20.792 10.406 25.846 1 94.44 254 THR A C 1
ATOM 1918 O O . THR A 1 254 ? -20.809 11.625 25.663 1 94.44 254 THR A O 1
ATOM 1921 N N . ALA A 1 255 ? -20.068 9.862 26.753 1 93.66 255 ALA A N 1
ATOM 1922 C CA . ALA A 1 255 ? -19.168 10.634 27.606 1 93.66 255 ALA A CA 1
ATOM 1923 C C . ALA A 1 255 ? -18.063 11.292 26.784 1 93.66 255 ALA A C 1
ATOM 1925 O O . ALA A 1 255 ? -17.604 12.388 27.114 1 93.66 255 ALA A O 1
ATOM 1926 N N . GLU A 1 256 ? -17.65 10.661 25.635 1 94.32 256 GLU A N 1
ATOM 1927 C CA . GLU A 1 256 ? -16.536 11.133 24.817 1 94.32 256 GLU A CA 1
ATOM 1928 C C . GLU A 1 256 ? -16.971 12.268 23.894 1 94.32 256 GLU A C 1
ATOM 1930 O O . GLU A 1 256 ? -16.131 12.965 23.321 1 94.32 256 GLU A O 1
ATOM 1935 N N . ALA A 1 257 ? -18.233 12.526 23.839 1 94 257 ALA A N 1
ATOM 1936 C CA . ALA A 1 257 ? -18.759 13.57 22.962 1 94 257 ALA A CA 1
ATOM 1937 C C . ALA A 1 257 ? -18.283 14.95 23.406 1 94 257 ALA A C 1
ATOM 1939 O O . ALA A 1 257 ? -18.328 15.908 22.63 1 94 257 ALA A O 1
ATOM 1940 N N . LYS A 1 258 ? -17.872 15.082 24.643 1 94.17 258 LYS A N 1
ATOM 1941 C CA . LYS A 1 258 ? -17.39 16.347 25.191 1 94.17 258 LYS A CA 1
ATOM 1942 C C . LYS A 1 258 ? -16.15 16.832 24.446 1 94.17 258 LYS A C 1
ATOM 1944 O O . LYS A 1 258 ? -15.802 18.013 24.512 1 94.17 258 LYS A O 1
ATOM 1949 N N . TYR A 1 259 ? -15.487 15.975 23.737 1 94.43 259 TYR A N 1
ATOM 1950 C CA . TYR A 1 259 ? -14.287 16.338 22.993 1 94.43 259 TYR A CA 1
ATOM 1951 C C . TYR A 1 259 ? -14.636 16.781 21.577 1 94.43 259 TYR A C 1
ATOM 1953 O O . TYR A 1 259 ? -13.746 17.048 20.766 1 94.43 259 TYR A O 1
ATOM 1961 N N . GLY A 1 260 ? -15.965 16.694 21.189 1 88.42 260 GLY A N 1
ATOM 1962 C CA . GLY A 1 260 ? -16.467 17.266 19.95 1 88.42 260 GLY A CA 1
ATOM 1963 C C . GLY A 1 260 ? -16.54 16.262 18.815 1 88.42 260 GLY A C 1
ATOM 1964 O O . GLY A 1 260 ? -15.926 15.195 18.884 1 88.42 260 GLY A O 1
ATOM 1965 N N . TYR A 1 261 ? -17.37 16.53 17.869 1 83.18 261 TYR A N 1
ATOM 1966 C CA . TYR A 1 261 ? -17.548 15.898 16.567 1 83.18 261 TYR A CA 1
ATOM 1967 C C . TYR A 1 261 ? -17.798 16.94 15.483 1 83.18 261 TYR A C 1
ATOM 1969 O O . TYR A 1 261 ? -18.314 18.024 15.763 1 83.18 261 TYR A O 1
ATOM 1977 N N . MET B 1 1 ? 10.114 36.783 11.595 1 56.12 1 MET B N 1
ATOM 1978 C CA . MET B 1 1 ? 9.098 36.025 12.321 1 56.12 1 MET B CA 1
ATOM 1979 C C . MET B 1 1 ? 9.098 34.563 11.889 1 56.12 1 MET B C 1
ATOM 1981 O O . MET B 1 1 ? 9.481 34.244 10.762 1 56.12 1 MET B O 1
ATOM 1985 N N . ALA B 1 2 ? 8.863 33.621 12.94 1 75.29 2 ALA B N 1
ATOM 1986 C CA . ALA B 1 2 ? 8.909 32.194 12.632 1 75.29 2 ALA B CA 1
ATOM 1987 C C . ALA B 1 2 ? 7.864 31.825 11.582 1 75.29 2 ALA B C 1
ATOM 1989 O O . ALA B 1 2 ? 6.776 32.406 11.549 1 75.29 2 ALA B O 1
ATOM 1990 N N . GLN B 1 3 ? 8.2 31.207 10.433 1 85.11 3 GLN B N 1
ATOM 1991 C CA . GLN B 1 3 ? 7.31 30.759 9.367 1 85.11 3 GLN B CA 1
ATOM 1992 C C . GLN B 1 3 ? 6.116 29.995 9.932 1 85.11 3 GLN B C 1
ATOM 1994 O O . GLN B 1 3 ? 6.287 28.999 10.637 1 85.11 3 GLN B O 1
ATOM 1999 N N . LYS B 1 4 ? 4.922 30.591 9.8 1 96.77 4 LYS B N 1
ATOM 2000 C CA . LYS B 1 4 ? 3.679 29.958 10.232 1 96.77 4 LYS B CA 1
ATOM 2001 C C . LYS B 1 4 ? 2.637 29.975 9.118 1 96.77 4 LYS B C 1
ATOM 2003 O O . LYS B 1 4 ? 1.769 30.85 9.086 1 96.77 4 LYS B O 1
ATOM 2008 N N . THR B 1 5 ? 2.805 29.09 8.2 1 98.68 5 THR B N 1
ATOM 2009 C CA . THR B 1 5 ? 1.865 28.908 7.1 1 98.68 5 THR B CA 1
ATOM 2010 C C . THR B 1 5 ? 1.367 27.466 7.047 1 98.68 5 THR B C 1
ATOM 2012 O O . THR B 1 5 ? 2.166 26.53 6.976 1 98.68 5 THR B O 1
ATOM 2015 N N . LEU B 1 6 ? 0.061 27.298 7.124 1 98.91 6 LEU B N 1
ATOM 2016 C CA . LEU B 1 6 ? -0.588 25.993 7.057 1 98.91 6 LEU B CA 1
ATOM 2017 C C . LEU B 1 6 ? -1.252 25.786 5.701 1 98.91 6 LEU B C 1
ATOM 2019 O O . LEU B 1 6 ? -2.042 26.623 5.257 1 98.91 6 LEU B O 1
ATOM 2023 N N . LEU B 1 7 ? -0.901 24.803 5.01 1 98.96 7 LEU B N 1
ATOM 2024 C CA . LEU B 1 7 ? -1.679 24.275 3.895 1 98.96 7 LEU B CA 1
ATOM 2025 C C . LEU B 1 7 ? -2.473 23.044 4.319 1 98.96 7 LEU B C 1
ATOM 2027 O O . LEU B 1 7 ? -1.891 22.002 4.629 1 98.96 7 LEU B O 1
ATOM 2031 N N . PHE B 1 8 ? -3.774 23.138 4.357 1 98.96 8 PHE B N 1
ATOM 2032 C CA . PHE B 1 8 ? -4.664 22.05 4.746 1 98.96 8 PHE B CA 1
ATOM 2033 C C . PHE B 1 8 ? -5.391 21.485 3.531 1 98.96 8 PHE B C 1
ATOM 2035 O O . PHE B 1 8 ? -6.246 22.154 2.947 1 98.96 8 PHE B O 1
ATOM 2042 N N . LEU B 1 9 ? -5.029 20.292 3.15 1 98.95 9 LEU B N 1
ATOM 2043 C CA . LEU B 1 9 ? -5.629 19.595 2.017 1 98.95 9 LEU B CA 1
ATOM 2044 C C . LEU B 1 9 ? -6.795 18.723 2.471 1 98.95 9 LEU B C 1
ATOM 2046 O O . LEU B 1 9 ? -6.615 17.813 3.284 1 98.95 9 LEU B O 1
ATOM 2050 N N . GLY B 1 10 ? -7.937 18.883 1.883 1 98.64 10 GLY B N 1
ATOM 2051 C CA . GLY B 1 10 ? -9.142 18.195 2.319 1 98.64 10 GLY B CA 1
ATOM 2052 C C . GLY B 1 10 ? -9.792 18.84 3.529 1 98.64 10 GLY B C 1
ATOM 2053 O O . GLY B 1 10 ? -10.039 18.173 4.536 1 98.64 10 GLY B O 1
ATOM 2054 N N . ALA B 1 11 ? -10.1 20.094 3.432 1 98.57 11 ALA B N 1
ATOM 2055 C CA . ALA B 1 11 ? -10.708 20.852 4.522 1 98.57 11 ALA B CA 1
ATOM 2056 C C . ALA B 1 11 ? -12.205 20.57 4.617 1 98.57 11 ALA B C 1
ATOM 2058 O O . ALA B 1 11 ? -13.01 21.229 3.955 1 98.57 11 ALA B O 1
ATOM 2059 N N . GLY B 1 12 ? -12.536 19.62 5.498 1 96.63 12 GLY B N 1
ATOM 2060 C CA . GLY B 1 12 ? -13.928 19.254 5.709 1 96.63 12 GLY B CA 1
ATOM 2061 C C . GLY B 1 12 ? -14.527 19.881 6.954 1 96.63 12 GLY B C 1
ATOM 2062 O O . GLY B 1 12 ? -13.853 20.628 7.666 1 96.63 12 GLY B O 1
ATOM 2063 N N . PRO B 1 13 ? -15.744 19.608 7.248 1 95.15 13 PRO B N 1
ATOM 2064 C CA . PRO B 1 13 ? -16.51 20.338 8.26 1 95.15 13 PRO B CA 1
ATOM 2065 C C . PRO B 1 13 ? -16.155 19.92 9.685 1 95.15 13 PRO B C 1
ATOM 2067 O O . PRO B 1 13 ? -16.58 20.566 10.646 1 95.15 13 PRO B O 1
ATOM 2070 N N . ASN B 1 14 ? -15.409 18.874 9.878 1 96.41 14 ASN B N 1
ATOM 2071 C CA . ASN B 1 14 ? -15.049 18.411 11.214 1 96.41 14 ASN B CA 1
ATOM 2072 C C . ASN B 1 14 ? -13.567 18.631 11.503 1 96.41 14 ASN B C 1
ATOM 2074 O O . ASN B 1 14 ? -13.168 19.715 11.933 1 96.41 14 ASN B O 1
ATOM 2078 N N . VAL B 1 15 ? -12.688 17.796 11.002 1 98.12 15 VAL B N 1
ATOM 2079 C CA . VAL B 1 15 ? -11.259 17.914 11.273 1 98.12 15 VAL B CA 1
ATOM 2080 C C . VAL B 1 15 ? -10.714 19.184 10.626 1 98.12 15 VAL B C 1
ATOM 2082 O O . VAL B 1 15 ? -9.961 19.934 11.253 1 98.12 15 VAL B O 1
ATOM 2085 N N . GLY B 1 16 ? -11.134 19.453 9.407 1 98.33 16 GLY B N 1
ATOM 2086 C CA . GLY B 1 16 ? -10.688 20.654 8.717 1 98.33 16 GLY B CA 1
ATOM 2087 C C . GLY B 1 16 ? -11.107 21.933 9.416 1 98.33 16 GLY B C 1
ATOM 2088 O O . GLY B 1 16 ? -10.268 22.786 9.715 1 98.33 16 GLY B O 1
ATOM 2089 N N . ALA B 1 17 ? -12.37 22.05 9.712 1 98.07 17 ALA B N 1
ATOM 2090 C CA . ALA B 1 17 ? -12.906 23.259 10.332 1 98.07 17 ALA B CA 1
ATOM 2091 C C . ALA B 1 17 ? -12.252 23.518 11.686 1 98.07 17 ALA B C 1
ATOM 2093 O O . ALA B 1 17 ? -11.821 24.638 11.97 1 98.07 17 ALA B O 1
ATOM 2094 N N . ALA B 1 18 ? -12.114 22.484 12.516 1 98.49 18 ALA B N 1
ATOM 2095 C CA . ALA B 1 18 ? -11.529 22.629 13.847 1 98.49 18 ALA B CA 1
ATOM 2096 C C . ALA B 1 18 ? -10.054 23.011 13.759 1 98.49 18 ALA B C 1
ATOM 2098 O O . ALA B 1 18 ? -9.578 23.854 14.523 1 98.49 18 ALA B O 1
ATOM 2099 N N . THR B 1 19 ? -9.35 22.417 12.827 1 98.84 19 THR B N 1
ATOM 2100 C CA . THR B 1 19 ? -7.92 22.665 12.684 1 98.84 19 THR B CA 1
ATOM 2101 C C . THR B 1 19 ? -7.663 24.096 12.219 1 98.84 19 THR B C 1
ATOM 2103 O O . THR B 1 19 ? -6.831 24.801 12.794 1 98.84 19 THR B O 1
ATOM 2106 N N . LEU B 1 20 ? -8.394 24.532 11.197 1 98.84 20 LEU B N 1
ATOM 2107 C CA . LEU B 1 20 ? -8.199 25.885 10.688 1 98.84 20 LEU B CA 1
ATOM 2108 C C . LEU B 1 20 ? -8.497 26.92 11.767 1 98.84 20 LEU B C 1
ATOM 2110 O O . LEU B 1 20 ? -7.744 27.881 11.937 1 98.84 20 LEU B O 1
ATOM 2114 N N . SER B 1 21 ? -9.592 26.711 12.463 1 98.62 21 SER B N 1
ATOM 2115 C CA . SER B 1 21 ? -9.97 27.642 13.521 1 98.62 21 SER B CA 1
ATOM 2116 C C . SER B 1 21 ? -8.874 27.755 14.575 1 98.62 21 SER B C 1
ATOM 2118 O O . SER B 1 21 ? -8.465 28.861 14.937 1 98.62 21 SER B O 1
ATOM 2120 N N . LEU B 1 22 ? -8.377 26.639 15.039 1 98.79 22 LEU B N 1
ATOM 2121 C CA . LEU B 1 22 ? -7.362 26.654 16.086 1 98.79 22 LEU B CA 1
ATOM 2122 C C . LEU B 1 22 ? -6.063 27.267 15.576 1 98.79 22 LEU B C 1
ATOM 2124 O O . LEU B 1 22 ? -5.466 28.115 16.245 1 98.79 22 LEU B O 1
ATOM 2128 N N . PHE B 1 23 ? -5.599 26.874 14.391 1 98.85 23 PHE B N 1
ATOM 2129 C CA . PHE B 1 23 ? -4.341 27.378 13.851 1 98.85 23 PHE B CA 1
ATOM 2130 C C . PHE B 1 23 ? -4.423 28.879 13.6 1 98.85 23 PHE B C 1
ATOM 2132 O O . PHE B 1 23 ? -3.432 29.595 13.756 1 98.85 23 PHE B O 1
ATOM 2139 N N . LYS B 1 24 ? -5.57 29.329 13.212 1 98.26 24 LYS B N 1
ATOM 2140 C CA . LYS B 1 24 ? -5.762 30.764 13.027 1 98.26 24 LYS B CA 1
ATOM 2141 C C . LYS B 1 24 ? -5.518 31.524 14.328 1 98.26 24 LYS B C 1
ATOM 2143 O O . LYS B 1 24 ? -4.854 32.563 14.331 1 98.26 24 LYS B O 1
ATOM 2148 N N . THR B 1 25 ? -5.979 31.044 15.416 1 98.35 25 THR B N 1
ATOM 2149 C CA . THR B 1 25 ? -5.8 31.692 16.71 1 98.35 25 THR B CA 1
ATOM 2150 C C . THR B 1 25 ? -4.325 31.714 17.105 1 98.35 25 THR B C 1
ATOM 2152 O O . THR B 1 25 ? -3.921 32.491 17.972 1 98.35 25 THR B O 1
ATOM 2155 N N . LYS B 1 26 ? -3.558 30.864 16.506 1 98.11 26 LYS B N 1
ATOM 2156 C CA . LYS B 1 26 ? -2.139 30.763 16.834 1 98.11 26 LYS B CA 1
ATOM 2157 C C . LYS B 1 26 ? -1.289 31.562 15.851 1 98.11 26 LYS B C 1
ATOM 2159 O O . LYS B 1 26 ? -0.059 31.471 15.868 1 98.11 26 LYS B O 1
ATOM 2164 N N . GLY B 1 27 ? -1.934 32.261 14.884 1 97.92 27 GLY B N 1
ATOM 2165 C CA . GLY B 1 27 ? -1.239 33.217 14.038 1 97.92 27 GLY B CA 1
ATOM 2166 C C . GLY B 1 27 ? -0.796 32.629 12.711 1 97.92 27 GLY B C 1
ATOM 2167 O O . GLY B 1 27 ? 0.022 33.222 12.005 1 97.92 27 GLY B O 1
ATOM 2168 N N . TYR B 1 28 ? -1.294 31.498 12.356 1 98.61 28 TYR B N 1
ATOM 2169 C CA . TYR B 1 28 ? -0.934 30.902 11.075 1 98.61 28 TYR B CA 1
ATOM 2170 C C . TYR B 1 28 ? -1.65 31.603 9.927 1 98.61 28 TYR B C 1
ATOM 2172 O O . TYR B 1 28 ? -2.826 31.956 10.043 1 98.61 28 TYR B O 1
ATOM 2180 N N . LYS B 1 29 ? -0.92 31.797 8.831 1 98.71 29 LYS B N 1
ATOM 2181 C CA . LYS B 1 29 ? -1.573 31.986 7.539 1 98.71 29 LYS B CA 1
ATOM 2182 C C . LYS B 1 29 ? -2.107 30.664 6.994 1 98.71 29 LYS B C 1
ATOM 2184 O O . LYS B 1 29 ? -1.404 29.651 7.009 1 98.71 29 LYS B O 1
ATOM 2189 N N . ILE B 1 30 ? -3.297 30.705 6.498 1 98.89 30 ILE B N 1
ATOM 2190 C CA . ILE B 1 30 ? -3.94 29.418 6.258 1 98.89 30 ILE B CA 1
ATOM 2191 C C . ILE B 1 30 ? -4.432 29.347 4.815 1 98.89 30 ILE B C 1
ATOM 2193 O O . ILE B 1 30 ? -5.176 30.221 4.362 1 98.89 30 ILE B O 1
ATOM 2197 N N . ALA B 1 31 ? -4.005 28.354 4.095 1 98.94 31 ALA B N 1
ATOM 2198 C CA . ALA B 1 31 ? -4.599 27.927 2.831 1 98.94 31 ALA B CA 1
ATOM 2199 C C . ALA B 1 31 ? -5.429 26.66 3.015 1 98.94 31 ALA B C 1
ATOM 2201 O O . ALA B 1 31 ? -4.939 25.66 3.545 1 98.94 31 ALA B O 1
ATOM 2202 N N . ALA B 1 32 ? -6.701 26.737 2.609 1 98.89 32 ALA B N 1
ATOM 2203 C CA . ALA B 1 32 ? -7.608 25.595 2.69 1 98.89 32 ALA B CA 1
ATOM 2204 C C . ALA B 1 32 ? -7.978 25.09 1.299 1 98.89 32 ALA B C 1
ATOM 2206 O O . ALA B 1 32 ? -8.317 25.879 0.414 1 98.89 32 ALA B O 1
ATOM 2207 N N . VAL B 1 33 ? -7.875 23.795 1.091 1 98.89 33 VAL B N 1
ATOM 2208 C CA . VAL B 1 33 ? -8.231 23.2 -0.193 1 98.89 33 VAL B CA 1
ATOM 2209 C C . VAL B 1 33 ? -9.295 22.124 0.012 1 98.89 33 VAL B C 1
ATOM 2211 O O . VAL B 1 33 ? -9.183 21.297 0.92 1 98.89 33 VAL B O 1
ATOM 2214 N N . ALA B 1 34 ? -10.298 22.074 -0.693 1 98.02 34 ALA B N 1
ATOM 2215 C CA . ALA B 1 34 ? -11.347 21.058 -0.67 1 98.02 34 ALA B CA 1
ATOM 2216 C C . ALA B 1 34 ? -12.096 21.013 -1.999 1 98.02 34 ALA B C 1
ATOM 2218 O O . ALA B 1 34 ? -11.944 21.908 -2.835 1 98.02 34 ALA B O 1
ATOM 2219 N N . ARG B 1 35 ? -12.902 19.998 -2.206 1 96.3 35 ARG B N 1
ATOM 2220 C CA . ARG B 1 35 ? -13.763 19.939 -3.383 1 96.3 35 ARG B CA 1
ATOM 2221 C C . ARG B 1 35 ? -14.845 21.011 -3.324 1 96.3 35 ARG B C 1
ATOM 2223 O O . ARG B 1 35 ? -15.202 21.598 -4.347 1 96.3 35 ARG B O 1
ATOM 2230 N N . THR B 1 36 ? -15.332 21.145 -2.136 1 95.69 36 THR B N 1
ATOM 2231 C CA . THR B 1 36 ? -16.329 22.163 -1.823 1 95.69 36 THR B CA 1
ATOM 2232 C C . THR B 1 36 ? -15.927 22.948 -0.577 1 95.69 36 THR B C 1
ATOM 2234 O O . THR B 1 36 ? -15.629 22.359 0.464 1 95.69 36 THR B O 1
ATOM 2237 N N . ILE B 1 37 ? -16.032 24.276 -0.707 1 97.03 37 ILE B N 1
ATOM 2238 C CA . ILE B 1 37 ? -15.658 25.136 0.411 1 97.03 37 ILE B CA 1
ATOM 2239 C C . ILE B 1 37 ? -16.907 25.547 1.187 1 97.03 37 ILE B C 1
ATOM 2241 O O . ILE B 1 37 ? -17.79 26.215 0.644 1 97.03 37 ILE B O 1
ATOM 2245 N N . LYS B 1 38 ? -16.907 25.165 2.431 1 96.61 38 LYS B N 1
ATOM 2246 C CA . LYS B 1 38 ? -18.023 25.531 3.298 1 96.61 38 LYS B CA 1
ATOM 2247 C C . LYS B 1 38 ? -17.76 26.86 4.001 1 96.61 38 LYS B C 1
ATOM 2249 O O . LYS B 1 38 ? -16.61 27.288 4.12 1 96.61 38 LYS B O 1
ATOM 2254 N N . PRO B 1 39 ? -18.729 27.526 4.507 1 96.22 39 PRO B N 1
ATOM 2255 C CA . PRO B 1 39 ? -18.588 28.858 5.1 1 96.22 39 PRO B CA 1
ATOM 2256 C C . PRO B 1 39 ? -17.639 28.874 6.296 1 96.22 39 PRO B C 1
ATOM 2258 O O . PRO B 1 39 ? -16.869 29.823 6.465 1 96.22 39 PRO B O 1
ATOM 2261 N N . ASP B 1 40 ? -17.708 27.85 7.128 1 95.47 40 ASP B N 1
ATOM 2262 C CA . ASP B 1 40 ? -16.847 27.802 8.305 1 95.47 40 ASP B CA 1
ATOM 2263 C C . ASP B 1 40 ? -15.377 27.69 7.907 1 95.47 40 ASP B C 1
ATOM 2265 O O . ASP B 1 40 ? -14.497 28.192 8.61 1 95.47 40 ASP B O 1
ATOM 2269 N N . ILE B 1 41 ? -15.146 27.02 6.811 1 97.53 41 ILE B N 1
ATOM 2270 C CA . ILE B 1 41 ? -13.792 26.915 6.279 1 97.53 41 ILE B CA 1
ATOM 2271 C C . ILE B 1 41 ? -13.334 28.277 5.762 1 97.53 41 ILE B C 1
ATOM 2273 O O . ILE B 1 41 ? -12.241 28.74 6.099 1 97.53 41 ILE B O 1
ATOM 2277 N N . GLU B 1 42 ? -14.144 28.88 5.005 1 97.66 42 GLU B N 1
ATOM 2278 C CA . GLU B 1 42 ? -13.827 30.176 4.412 1 97.66 42 GLU B CA 1
ATOM 2279 C C . GLU B 1 42 ? -13.533 31.217 5.488 1 97.66 42 GLU B C 1
ATOM 2281 O O . GLU B 1 42 ? -12.641 32.052 5.325 1 97.66 42 GLU B O 1
ATOM 2286 N N . ALA B 1 43 ? -14.207 31.178 6.579 1 97.84 43 ALA B N 1
ATOM 2287 C CA . ALA B 1 43 ? -14.094 32.163 7.652 1 97.84 43 ALA B CA 1
ATOM 2288 C C . ALA B 1 43 ? -12.738 32.066 8.345 1 97.84 43 ALA B C 1
ATOM 2290 O O . ALA B 1 43 ? -12.27 33.037 8.944 1 97.84 43 ALA B O 1
ATOM 2291 N N . ASN B 1 44 ? -12.126 30.92 8.239 1 98.33 44 ASN B N 1
ATOM 2292 C CA . ASN B 1 44 ? -10.903 30.709 9.005 1 98.33 44 ASN B CA 1
ATOM 2293 C C . ASN B 1 44 ? -9.689 30.56 8.092 1 98.33 44 ASN B C 1
ATOM 2295 O O . ASN B 1 44 ? -8.595 30.231 8.555 1 98.33 44 ASN B O 1
ATOM 2299 N N . ALA B 1 45 ? -9.847 30.765 6.808 1 98.75 45 ALA B N 1
ATOM 2300 C CA . ALA B 1 45 ? -8.747 30.634 5.855 1 98.75 45 ALA B CA 1
ATOM 2301 C C . ALA B 1 45 ? -8.397 31.983 5.233 1 98.75 45 ALA B C 1
ATOM 2303 O O . ALA B 1 45 ? -9.259 32.855 5.102 1 98.75 45 ALA B O 1
ATOM 2304 N N . ASP B 1 46 ? -7.183 32.176 4.893 1 98.73 46 ASP B N 1
ATOM 2305 C CA . ASP B 1 46 ? -6.746 33.375 4.184 1 98.73 46 ASP B CA 1
ATOM 2306 C C . ASP B 1 46 ? -6.941 33.224 2.677 1 98.73 46 ASP B C 1
ATOM 2308 O O . ASP B 1 46 ? -7.171 34.21 1.974 1 98.73 46 ASP B O 1
ATOM 2312 N N . ILE B 1 47 ? -6.815 31.98 2.181 1 98.65 47 ILE B N 1
ATOM 2313 C CA . ILE B 1 47 ? -7.201 31.659 0.812 1 98.65 47 ILE B CA 1
ATOM 2314 C C . ILE B 1 47 ? -7.866 30.285 0.771 1 98.65 47 ILE B C 1
ATOM 2316 O O . ILE B 1 47 ? -7.531 29.403 1.565 1 98.65 47 ILE B O 1
ATOM 2320 N N . CYS B 1 48 ? -8.817 30.117 -0.099 1 98.71 48 CYS B N 1
ATOM 2321 C CA . CYS B 1 48 ? -9.499 28.857 -0.375 1 98.71 48 CYS B CA 1
ATOM 2322 C C . CYS B 1 48 ? -9.315 28.445 -1.83 1 98.71 48 CYS B C 1
ATOM 2324 O O . CYS B 1 48 ? -9.45 29.27 -2.736 1 98.71 48 CYS B O 1
ATOM 2326 N N . LEU B 1 49 ? -8.933 27.253 -2.026 1 98.71 49 LEU B N 1
ATOM 2327 C CA . LEU B 1 49 ? -8.816 26.674 -3.36 1 98.71 49 LEU B CA 1
ATOM 2328 C C . LEU B 1 49 ? -9.697 25.437 -3.496 1 98.71 49 LEU B C 1
ATOM 2330 O O . LEU B 1 49 ? -9.885 24.694 -2.529 1 98.71 49 LEU B O 1
ATOM 2334 N N . THR B 1 50 ? -10.235 25.204 -4.683 1 98.4 50 THR B N 1
ATOM 2335 C CA . THR B 1 50 ? -11.011 24.002 -4.971 1 98.4 50 THR B CA 1
ATOM 2336 C C . THR B 1 50 ? -10.204 23.03 -5.826 1 98.4 50 THR B C 1
ATOM 2338 O O . THR B 1 50 ? -9.513 23.442 -6.76 1 98.4 50 THR B O 1
ATOM 2341 N N . ALA B 1 51 ? -10.242 21.759 -5.408 1 98.31 51 ALA B N 1
ATOM 2342 C CA . ALA B 1 51 ? -9.534 20.734 -6.172 1 98.31 51 ALA B CA 1
ATOM 2343 C C . ALA B 1 51 ? -10.149 19.356 -5.942 1 98.31 51 ALA B C 1
ATOM 2345 O O . ALA B 1 51 ? -10.749 19.105 -4.894 1 98.31 51 ALA B O 1
ATOM 2346 N N . ASP B 1 52 ? -10.041 18.515 -6.914 1 98.24 52 ASP B N 1
ATOM 2347 C CA . ASP B 1 52 ? -10.388 17.098 -6.853 1 98.24 52 ASP B CA 1
ATOM 2348 C C . ASP B 1 52 ? -9.137 16.23 -6.74 1 98.24 52 ASP B C 1
ATOM 2350 O O . ASP B 1 52 ? -8.371 16.109 -7.698 1 98.24 52 ASP B O 1
ATOM 2354 N N . PHE B 1 53 ? -8.984 15.597 -5.646 1 98.35 53 PHE B N 1
ATOM 2355 C CA . PHE B 1 53 ? -7.737 14.902 -5.346 1 98.35 53 PHE B CA 1
ATOM 2356 C C . PHE B 1 53 ? -7.71 13.529 -6.007 1 98.35 53 PHE B C 1
ATOM 2358 O O . PHE B 1 53 ? -6.712 12.811 -5.918 1 98.35 53 PHE B O 1
ATOM 2365 N N . SER B 1 54 ? -8.787 13.071 -6.678 1 98.14 54 SER B N 1
ATOM 2366 C CA . SER B 1 54 ? -8.7 11.902 -7.547 1 98.14 54 SER B CA 1
ATOM 2367 C C . SER B 1 54 ? -7.805 12.174 -8.751 1 98.14 54 SER B C 1
ATOM 2369 O O . SER B 1 54 ? -7.41 11.245 -9.46 1 98.14 54 SER B O 1
ATOM 2371 N N . ASP B 1 55 ? -7.51 13.455 -8.966 1 98.17 55 ASP B N 1
ATOM 2372 C CA . ASP B 1 55 ? -6.518 13.875 -9.952 1 98.17 55 ASP B CA 1
ATOM 2373 C C . ASP B 1 55 ? -5.256 14.4 -9.272 1 98.17 55 ASP B C 1
ATOM 2375 O O . ASP B 1 55 ? -5.14 15.599 -9.007 1 98.17 55 ASP B O 1
ATOM 2379 N N . PRO B 1 56 ? -4.256 13.595 -9.145 1 98.26 56 PRO B N 1
ATOM 2380 C CA . PRO B 1 56 ? -3.056 13.991 -8.405 1 98.26 56 PRO B CA 1
ATOM 2381 C C . PRO B 1 56 ? -2.285 15.118 -9.089 1 98.26 56 PRO B C 1
ATOM 2383 O O . PRO B 1 56 ? -1.441 15.763 -8.462 1 98.26 56 PRO B O 1
ATOM 2386 N N . SER B 1 57 ? -2.521 15.397 -10.325 1 97.95 57 SER B N 1
ATOM 2387 C CA . SER B 1 57 ? -1.744 16.376 -11.079 1 97.95 57 SER B CA 1
ATOM 2388 C C . SER B 1 57 ? -2.045 17.796 -10.613 1 97.95 57 SER B C 1
ATOM 2390 O O . SER B 1 57 ? -1.307 18.73 -10.935 1 97.95 57 SER B O 1
ATOM 2392 N N . VAL B 1 58 ? -3.048 18.029 -9.818 1 98.37 58 VAL B N 1
ATOM 2393 C CA . VAL B 1 58 ? -3.446 19.358 -9.366 1 98.37 58 VAL B CA 1
ATOM 2394 C C . VAL B 1 58 ? -2.515 19.825 -8.249 1 98.37 58 VAL B C 1
ATOM 2396 O O . VAL B 1 58 ? -2.484 21.011 -7.914 1 98.37 58 VAL B O 1
ATOM 2399 N N . MET B 1 59 ? -1.763 18.953 -7.661 1 98.63 59 MET B N 1
ATOM 2400 C CA . MET B 1 59 ? -1.038 19.222 -6.423 1 98.63 59 MET B CA 1
ATOM 2401 C C . MET B 1 59 ? 0.024 20.296 -6.637 1 98.63 59 MET B C 1
ATOM 2403 O O . MET B 1 59 ? 0.159 21.212 -5.825 1 98.63 59 MET B O 1
ATOM 2407 N N . GLY B 1 60 ? 0.759 20.177 -7.749 1 97.96 60 GLY B N 1
ATOM 2408 C CA . GLY B 1 60 ? 1.784 21.168 -8.03 1 97.96 60 GLY B CA 1
ATOM 2409 C C . GLY B 1 60 ? 1.241 22.583 -8.108 1 97.96 60 GLY B C 1
ATOM 2410 O O . GLY B 1 60 ? 1.81 23.505 -7.519 1 97.96 60 GLY B O 1
ATOM 2411 N N . GLN B 1 61 ? 0.165 22.742 -8.749 1 98.22 61 GLN B N 1
ATOM 2412 C CA . GLN B 1 61 ? -0.444 24.056 -8.926 1 98.22 61 GLN B CA 1
ATOM 2413 C C . GLN B 1 61 ? -0.943 24.615 -7.597 1 98.22 61 GLN B C 1
ATOM 2415 O O . GLN B 1 61 ? -0.87 25.822 -7.359 1 98.22 61 GLN B O 1
ATOM 2420 N N . ILE B 1 62 ? -1.445 23.768 -6.799 1 98.81 62 ILE B N 1
ATOM 2421 C CA . ILE B 1 62 ? -1.927 24.184 -5.487 1 98.81 62 ILE B CA 1
ATOM 2422 C C . ILE B 1 62 ? -0.777 24.785 -4.681 1 98.81 62 ILE B C 1
ATOM 2424 O O . ILE B 1 62 ? -0.89 25.896 -4.16 1 98.81 62 ILE B O 1
ATOM 2428 N N . PHE B 1 63 ? 0.328 24.077 -4.589 1 98.85 63 PHE B N 1
ATOM 2429 C CA . PHE B 1 63 ? 1.473 24.539 -3.813 1 98.85 63 PHE B CA 1
ATOM 2430 C C . PHE B 1 63 ? 2.028 25.837 -4.387 1 98.85 63 PHE B C 1
ATOM 2432 O O . PHE B 1 63 ? 2.416 26.737 -3.639 1 98.85 63 PHE B O 1
ATOM 2439 N N . GLU B 1 64 ? 2.036 25.933 -5.718 1 98.67 64 GLU B N 1
ATOM 2440 C CA . GLU B 1 64 ? 2.509 27.153 -6.367 1 98.67 64 GLU B CA 1
ATOM 2441 C C . GLU B 1 64 ? 1.638 28.349 -5.996 1 98.67 64 GLU B C 1
ATOM 2443 O O . GLU B 1 64 ? 2.151 29.412 -5.64 1 98.67 64 GLU B O 1
ATOM 2448 N N . LYS B 1 65 ? 0.347 28.189 -6.081 1 98.77 65 LYS B N 1
ATOM 2449 C CA . LYS B 1 65 ? -0.583 29.268 -5.759 1 98.77 65 LYS B CA 1
ATOM 2450 C C . LYS B 1 65 ? -0.452 29.689 -4.299 1 98.77 65 LYS B C 1
ATOM 2452 O O . LYS B 1 65 ? -0.455 30.883 -3.989 1 98.77 65 LYS B O 1
ATOM 2457 N N . VAL B 1 66 ? -0.319 28.748 -3.442 1 98.87 66 VAL B N 1
ATOM 2458 C CA . VAL B 1 66 ? -0.2 29.038 -2.016 1 98.87 66 VAL B CA 1
ATOM 2459 C C . VAL B 1 66 ? 1.101 29.792 -1.749 1 98.87 66 VAL B C 1
ATOM 2461 O O . VAL B 1 66 ? 1.111 30.785 -1.018 1 98.87 66 VAL B O 1
ATOM 2464 N N . GLU B 1 67 ? 2.162 29.314 -2.309 1 98.57 67 GLU B N 1
ATOM 2465 C CA . GLU B 1 67 ? 3.449 29.979 -2.13 1 98.57 67 GLU B CA 1
ATOM 2466 C C . GLU B 1 67 ? 3.391 31.43 -2.6 1 98.57 67 GLU B C 1
ATOM 2468 O O . GLU B 1 67 ? 3.913 32.325 -1.933 1 98.57 67 GLU B O 1
ATOM 2473 N N . GLN B 1 68 ? 2.751 31.653 -3.694 1 98.35 68 GLN B N 1
ATOM 2474 C CA . GLN B 1 68 ? 2.642 32.995 -4.258 1 98.35 68 GLN B CA 1
ATOM 2475 C C . GLN B 1 68 ? 1.83 33.91 -3.345 1 98.35 68 GLN B C 1
ATOM 2477 O O . GLN B 1 68 ? 2.16 35.087 -3.186 1 98.35 68 GLN B O 1
ATOM 2482 N N . LYS B 1 69 ? 0.863 33.388 -2.699 1 98.41 69 LYS B N 1
ATOM 2483 C CA . LYS B 1 69 ? -0.097 34.232 -1.994 1 98.41 69 LYS B CA 1
ATOM 2484 C C . LYS B 1 69 ? 0.252 34.343 -0.513 1 98.41 69 LYS B C 1
ATOM 2486 O O . LYS B 1 69 ? 0.009 35.378 0.111 1 98.41 69 LYS B O 1
ATOM 2491 N N . LEU B 1 70 ? 0.775 33.256 0.045 1 98.49 70 LEU B N 1
ATOM 2492 C CA . LEU B 1 70 ? 0.931 33.236 1.496 1 98.49 70 LEU B CA 1
ATOM 2493 C C . LEU B 1 70 ? 2.375 32.936 1.883 1 98.49 70 LEU B C 1
ATOM 2495 O O . LEU B 1 70 ? 2.746 33.057 3.053 1 98.49 70 LEU B O 1
ATOM 2499 N N . GLY B 1 71 ? 3.166 32.6 0.886 1 98.02 71 GLY B N 1
ATOM 2500 C CA . GLY B 1 71 ? 4.487 32.069 1.184 1 98.02 71 GLY B CA 1
ATOM 2501 C C . GLY B 1 71 ? 4.516 30.555 1.269 1 98.02 71 GLY B C 1
ATOM 2502 O O . GLY B 1 71 ? 3.473 29.903 1.183 1 98.02 71 GLY B O 1
ATOM 2503 N N . VAL B 1 72 ? 5.716 30.004 1.47 1 98.47 72 VAL B N 1
ATOM 2504 C CA . VAL B 1 72 ? 5.925 28.561 1.513 1 98.47 72 VAL B CA 1
ATOM 2505 C C . VAL B 1 72 ? 5.315 27.988 2.791 1 98.47 72 VAL B C 1
ATOM 2507 O O . VAL B 1 72 ? 5.641 28.432 3.894 1 98.47 72 VAL B O 1
ATOM 2510 N N . PRO B 1 73 ? 4.482 27.031 2.653 1 98.77 73 PRO B N 1
ATOM 2511 C CA . PRO B 1 73 ? 3.973 26.399 3.873 1 98.77 73 PRO B CA 1
ATOM 2512 C C . PRO B 1 73 ? 5.053 25.639 4.639 1 98.77 73 PRO B C 1
ATOM 2514 O O . PRO B 1 73 ? 5.863 24.932 4.033 1 98.77 73 PRO B O 1
ATOM 2517 N N . ASN B 1 74 ? 5.06 25.868 5.938 1 98.71 74 ASN B N 1
ATOM 2518 C CA . ASN B 1 74 ? 5.944 25.04 6.751 1 98.71 74 ASN B CA 1
ATOM 2519 C C . ASN B 1 74 ? 5.185 23.899 7.421 1 98.71 74 ASN B C 1
ATOM 2521 O O . ASN B 1 74 ? 5.795 22.981 7.973 1 98.71 74 ASN B O 1
ATOM 2525 N N . VAL B 1 75 ? 3.827 23.892 7.432 1 98.91 75 VAL B N 1
ATOM 2526 C CA . VAL B 1 75 ? 2.97 22.806 7.894 1 98.91 75 VAL B CA 1
ATOM 2527 C C . VAL B 1 75 ? 2 22.405 6.784 1 98.91 75 VAL B C 1
ATOM 2529 O O . VAL B 1 75 ? 1.264 23.245 6.261 1 98.91 75 VAL B O 1
ATOM 2532 N N . VAL B 1 76 ? 2.056 21.158 6.364 1 98.97 76 VAL B N 1
ATOM 2533 C CA . VAL B 1 76 ? 1.144 20.596 5.374 1 98.97 76 VAL B CA 1
ATOM 2534 C C . VAL B 1 76 ? 0.385 19.417 5.981 1 98.97 76 VAL B C 1
ATOM 2536 O O . VAL B 1 76 ? 0.995 18.486 6.512 1 98.97 76 VAL B O 1
ATOM 2539 N N . ILE B 1 77 ? -0.938 19.447 5.944 1 98.97 77 ILE B N 1
ATOM 2540 C CA . ILE B 1 77 ? -1.772 18.357 6.437 1 98.97 77 ILE B CA 1
ATOM 2541 C C . ILE B 1 77 ? -2.589 17.771 5.287 1 98.97 77 ILE B C 1
ATOM 2543 O O . ILE B 1 77 ? -3.325 18.493 4.609 1 98.97 77 ILE B O 1
ATOM 2547 N N . TYR B 1 78 ? -2.431 16.548 5.013 1 98.96 78 TYR B N 1
ATOM 2548 C CA . TYR B 1 78 ? -3.205 15.794 4.033 1 98.96 78 TYR B CA 1
ATOM 2549 C C . TYR B 1 78 ? -4.321 15.007 4.709 1 98.96 78 TYR B C 1
ATOM 2551 O O . TYR B 1 78 ? -4.069 13.977 5.339 1 98.96 78 TYR B O 1
ATOM 2559 N N . ASN B 1 79 ? -5.567 15.376 4.461 1 98.78 79 ASN B N 1
ATOM 2560 C CA . ASN B 1 79 ? -6.687 14.829 5.22 1 98.78 79 ASN B CA 1
ATOM 2561 C C . ASN B 1 79 ? -7.659 14.073 4.319 1 98.78 79 ASN B C 1
ATOM 2563 O O . ASN B 1 79 ? -8.531 13.351 4.807 1 98.78 79 ASN B O 1
ATOM 2567 N N . PRO B 1 80 ? -7.568 14.142 2.968 1 97.95 80 PRO B N 1
ATOM 2568 C CA . PRO B 1 80 ? -8.527 13.429 2.121 1 97.95 80 PRO B CA 1
ATOM 2569 C C . PRO B 1 80 ? -8.407 11.912 2.242 1 97.95 80 PRO B C 1
ATOM 2571 O O . PRO B 1 80 ? -7.315 11.393 2.485 1 97.95 80 PRO B O 1
ATOM 2574 N N . TYR B 1 81 ? -9.486 11.242 2.103 1 96.05 81 TYR B N 1
ATOM 2575 C CA . TYR B 1 81 ? -9.475 9.795 1.925 1 96.05 81 TYR B CA 1
ATOM 2576 C C . TYR B 1 81 ? -10.688 9.335 1.125 1 96.05 81 TYR B C 1
ATOM 2578 O O . TYR B 1 81 ? -11.668 10.071 0.993 1 96.05 81 TYR B O 1
ATOM 2586 N N . SER B 1 82 ? -10.575 8.239 0.53 1 97.14 82 SER B N 1
ATOM 2587 C CA . SER B 1 82 ? -11.658 7.557 -0.171 1 97.14 82 SER B CA 1
ATOM 2588 C C . SER B 1 82 ? -11.691 6.072 0.176 1 97.14 82 SER B C 1
ATOM 2590 O O . SER B 1 82 ? -10.647 5.463 0.42 1 97.14 82 SER B O 1
ATOM 2592 N N . TRP B 1 83 ? -12.861 5.526 0.248 1 96.33 83 TRP B N 1
ATOM 2593 C CA . TRP B 1 83 ? -13.078 4.119 0.566 1 96.33 83 TRP B CA 1
ATOM 2594 C C . TRP B 1 83 ? -14.251 3.555 -0.229 1 96.33 83 TRP B C 1
ATOM 2596 O O . TRP B 1 83 ? -15.402 3.934 -0.001 1 96.33 83 TRP B O 1
ATOM 2606 N N . SER B 1 84 ? -14.008 2.621 -1.1 1 94.99 84 SER B N 1
ATOM 2607 C CA . SER B 1 84 ? -15.034 1.907 -1.853 1 94.99 84 SER B CA 1
ATOM 2608 C C . SER B 1 84 ? -15.204 0.481 -1.342 1 94.99 84 SER B C 1
ATOM 2610 O O . SER B 1 84 ? -14.224 -0.179 -0.99 1 94.99 84 SER B O 1
ATOM 2612 N N . MET B 1 85 ? -16.414 0.124 -1.263 1 91.56 85 MET B N 1
ATOM 2613 C CA . MET B 1 85 ? -16.753 -1.257 -0.929 1 91.56 85 MET B CA 1
ATOM 2614 C C . MET B 1 85 ? -17.373 -1.97 -2.126 1 91.56 85 MET B C 1
ATOM 2616 O O . MET B 1 85 ? -18.182 -1.387 -2.85 1 91.56 85 MET B O 1
ATOM 2620 N N . GLY B 1 86 ? -16.985 -3.212 -2.308 1 91.42 86 GLY B N 1
ATOM 2621 C CA . GLY B 1 86 ? -17.583 -3.989 -3.382 1 91.42 86 GLY B CA 1
ATOM 2622 C C . GLY B 1 86 ? -19.005 -4.424 -3.084 1 91.42 86 GLY B C 1
ATOM 2623 O O . GLY B 1 86 ? -19.472 -4.303 -1.95 1 91.42 86 GLY B O 1
ATOM 2624 N N . PRO B 1 87 ? -19.71 -4.881 -4.1 1 93.3 87 PRO B N 1
ATOM 2625 C CA . PRO B 1 87 ? -21.113 -5.277 -3.948 1 93.3 87 PRO B CA 1
ATOM 2626 C C . PRO B 1 87 ? -21.278 -6.571 -3.156 1 93.3 87 PRO B C 1
ATOM 2628 O O . PRO B 1 87 ? -22.377 -6.874 -2.683 1 93.3 87 PRO B O 1
ATOM 2631 N N . ASP B 1 88 ? -20.216 -7.384 -3.015 1 94.68 88 ASP B N 1
ATOM 2632 C CA . ASP B 1 88 ? -20.269 -8.668 -2.322 1 94.68 88 ASP B CA 1
ATOM 2633 C C . ASP B 1 88 ? -19.428 -8.638 -1.047 1 94.68 88 ASP B C 1
ATOM 2635 O O . ASP B 1 88 ? -18.207 -8.794 -1.1 1 94.68 88 ASP B O 1
ATOM 2639 N N . PRO B 1 89 ? -20.023 -8.539 0.123 1 89.75 89 PRO B N 1
ATOM 2640 C CA . PRO B 1 89 ? -19.271 -8.426 1.374 1 89.75 89 PRO B CA 1
ATOM 2641 C C . PRO B 1 89 ? -18.443 -9.672 1.68 1 89.75 89 PRO B C 1
ATOM 2643 O O . PRO B 1 89 ? -17.527 -9.622 2.505 1 89.75 89 PRO B O 1
ATOM 2646 N N . GLU B 1 90 ? -18.772 -10.779 1.034 1 92.24 90 GLU B N 1
ATOM 2647 C CA . GLU B 1 90 ? -18.058 -12.028 1.281 1 92.24 90 GLU B CA 1
ATOM 2648 C C . GLU B 1 90 ? -16.85 -12.164 0.358 1 92.24 90 GLU B C 1
ATOM 2650 O O . GLU B 1 90 ? -16.073 -13.113 0.481 1 92.24 90 GLU B O 1
ATOM 2655 N N . ASN B 1 91 ? -16.761 -11.25 -0.58 1 96.56 91 ASN B N 1
ATOM 2656 C CA . ASN B 1 91 ? -15.671 -11.223 -1.549 1 96.56 91 ASN B CA 1
ATOM 2657 C C . ASN B 1 91 ? -14.909 -9.902 -1.5 1 96.56 91 ASN B C 1
ATOM 2659 O O . ASN B 1 91 ? -15.36 -8.899 -2.057 1 96.56 91 ASN B O 1
ATOM 2663 N N . PRO B 1 92 ? -13.695 -9.889 -0.905 1 97.26 92 PRO B N 1
ATOM 2664 C CA . PRO B 1 92 ? -12.959 -8.639 -0.703 1 97.26 92 PRO B CA 1
ATOM 2665 C C . PRO B 1 92 ? -12.556 -7.973 -2.017 1 97.26 92 PRO B C 1
ATOM 2667 O O . PRO B 1 92 ? -12.28 -6.771 -2.044 1 97.26 92 PRO B O 1
ATOM 2670 N N . VAL B 1 93 ? -12.516 -8.736 -3.13 1 98 93 VAL B N 1
ATOM 2671 C CA . VAL B 1 93 ? -12.077 -8.167 -4.4 1 98 93 VAL B CA 1
ATOM 2672 C C . VAL B 1 93 ? -13.272 -8.014 -5.339 1 98 93 VAL B C 1
ATOM 2674 O O . VAL B 1 93 ? -13.147 -8.21 -6.55 1 98 93 VAL B O 1
ATOM 2677 N N . SER B 1 94 ? -14.424 -7.63 -4.826 1 97.21 94 SER B N 1
ATOM 2678 C CA . SER B 1 94 ? -15.628 -7.494 -5.638 1 97.21 94 SER B CA 1
ATOM 2679 C C . SER B 1 94 ? -15.819 -6.056 -6.109 1 97.21 94 SER B C 1
ATOM 2681 O O . SER B 1 94 ? -16.642 -5.788 -6.986 1 97.21 94 SER B O 1
ATOM 2683 N N . ALA B 1 95 ? -15.029 -5.087 -5.542 1 97.11 95 ALA B N 1
ATOM 2684 C CA . ALA B 1 95 ? -15.152 -3.699 -5.98 1 97.11 95 ALA B CA 1
ATOM 2685 C C . ALA B 1 95 ? -14.653 -3.529 -7.411 1 97.11 95 ALA B C 1
ATOM 2687 O O . ALA B 1 95 ? -13.639 -4.117 -7.796 1 97.11 95 ALA B O 1
ATOM 2688 N N . PRO B 1 96 ? -15.322 -2.691 -8.199 1 97.43 96 PRO B N 1
ATOM 2689 C CA . PRO B 1 96 ? -14.847 -2.427 -9.559 1 97.43 96 PRO B CA 1
ATOM 2690 C C . PRO B 1 96 ? -13.435 -1.846 -9.589 1 97.43 96 PRO B C 1
ATOM 2692 O O . PRO B 1 96 ? -13.063 -1.074 -8.702 1 97.43 96 PRO B O 1
ATOM 2695 N N . LEU B 1 97 ? -12.74 -2.169 -10.639 1 97.92 97 LEU B N 1
ATOM 2696 C CA . LEU B 1 97 ? -11.363 -1.725 -10.827 1 97.92 97 LEU B CA 1
ATOM 2697 C C . LEU B 1 97 ? -11.271 -0.203 -10.777 1 97.92 97 LEU B C 1
ATOM 2699 O O . LEU B 1 97 ? -10.333 0.348 -10.197 1 97.92 97 LEU B O 1
ATOM 2703 N N . GLN B 1 98 ? -12.23 0.438 -11.324 1 97.68 98 GLN B N 1
ATOM 2704 C CA . GLN B 1 98 ? -12.234 1.896 -11.375 1 97.68 98 GLN B CA 1
ATOM 2705 C C . GLN B 1 98 ? -12.327 2.496 -9.975 1 97.68 98 GLN B C 1
ATOM 2707 O O . GLN B 1 98 ? -11.734 3.541 -9.702 1 97.68 98 GLN B O 1
ATOM 2712 N N . ASP B 1 99 ? -13.055 1.84 -9.139 1 98.01 99 ASP B N 1
ATOM 2713 C CA . ASP B 1 99 ? -13.167 2.308 -7.762 1 98.01 99 ASP B CA 1
ATOM 2714 C C . ASP B 1 99 ? -11.839 2.162 -7.022 1 98.01 99 ASP B C 1
ATOM 2716 O O . ASP B 1 99 ? -11.442 3.051 -6.266 1 98.01 99 ASP B O 1
ATOM 2720 N N . PHE B 1 100 ? -11.17 1.078 -7.264 1 97.84 100 PHE B N 1
ATOM 2721 C CA . PHE B 1 100 ? -9.862 0.87 -6.654 1 97.84 100 PHE B CA 1
ATOM 2722 C C . PHE B 1 100 ? -8.873 1.934 -7.116 1 97.84 100 PHE B C 1
ATOM 2724 O O . PHE B 1 100 ? -8.149 2.511 -6.302 1 97.84 100 PHE B O 1
ATOM 2731 N N . GLN B 1 101 ? -8.884 2.213 -8.372 1 98.09 101 GLN B N 1
ATOM 2732 C CA . GLN B 1 101 ? -7.989 3.223 -8.927 1 98.09 101 GLN B CA 1
ATOM 2733 C C . GLN B 1 101 ? -8.275 4.599 -8.332 1 98.09 101 GLN B C 1
ATOM 2735 O O . GLN B 1 101 ? -7.349 5.346 -8.007 1 98.09 101 GLN B O 1
ATOM 2740 N N . LYS B 1 102 ? -9.515 4.887 -8.221 1 98.09 102 LYS B N 1
ATOM 2741 C CA . LYS B 1 102 ? -9.908 6.161 -7.627 1 98.09 102 LYS B CA 1
ATOM 2742 C C . LYS B 1 102 ? -9.441 6.258 -6.177 1 98.09 102 LYS B C 1
ATOM 2744 O O . LYS B 1 102 ? -8.876 7.275 -5.769 1 98.09 102 LYS B O 1
ATOM 2749 N N . ASP B 1 103 ? -9.674 5.2 -5.398 1 98.3 103 ASP B N 1
ATOM 2750 C CA . ASP B 1 103 ? -9.265 5.184 -3.997 1 98.3 103 ASP B CA 1
ATOM 2751 C C . ASP B 1 103 ? -7.753 5.349 -3.865 1 98.3 103 ASP B C 1
ATOM 2753 O O . ASP B 1 103 ? -7.277 6.112 -3.021 1 98.3 103 ASP B O 1
ATOM 2757 N N . LEU B 1 104 ? -6.994 4.708 -4.691 1 98.31 104 LEU B N 1
ATOM 2758 C CA . LEU B 1 104 ? -5.54 4.807 -4.637 1 98.31 104 LEU B CA 1
ATOM 2759 C C . LEU B 1 104 ? -5.074 6.2 -5.046 1 98.31 104 LEU B C 1
ATOM 2761 O O . LEU B 1 104 ? -4.109 6.726 -4.487 1 98.31 104 LEU B O 1
ATOM 2765 N N . ALA B 1 105 ? -5.757 6.728 -6.051 1 98.43 105 ALA B N 1
ATOM 2766 C CA . ALA B 1 105 ? -5.407 8.081 -6.476 1 98.43 105 ALA B CA 1
ATOM 2767 C C . ALA B 1 105 ? -5.502 9.063 -5.313 1 98.43 105 ALA B C 1
ATOM 2769 O O . ALA B 1 105 ? -4.625 9.913 -5.137 1 98.43 105 ALA B O 1
ATOM 2770 N N . ILE B 1 106 ? -6.454 8.904 -4.527 1 98.73 106 ILE B N 1
ATOM 2771 C CA . ILE B 1 106 ? -6.721 9.844 -3.444 1 98.73 106 ILE B CA 1
ATOM 2772 C C . ILE B 1 106 ? -5.86 9.495 -2.233 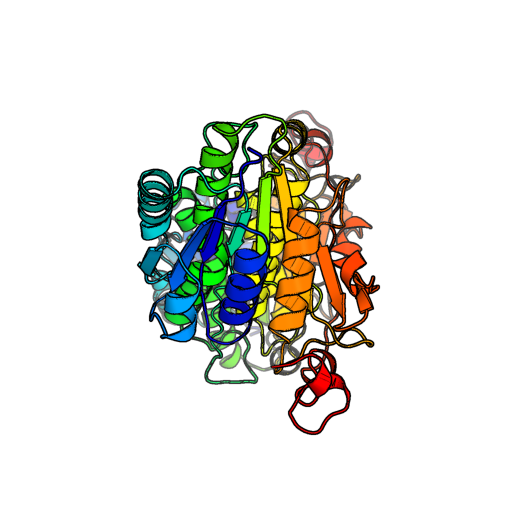1 98.73 106 ILE B C 1
ATOM 2774 O O . ILE B 1 106 ? -5.17 10.358 -1.684 1 98.73 106 ILE B O 1
ATOM 2778 N N . ASN B 1 107 ? -5.835 8.23 -1.855 1 98.7 107 ASN B N 1
ATOM 2779 C CA . ASN B 1 107 ? -5.244 7.825 -0.584 1 98.7 107 ASN B CA 1
ATOM 2780 C C . ASN B 1 107 ? -3.725 7.725 -0.679 1 98.7 107 ASN B C 1
ATOM 2782 O O . ASN B 1 107 ? -3.03 7.771 0.339 1 98.7 107 ASN B O 1
ATOM 2786 N N . SER B 1 108 ? -3.202 7.602 -1.925 1 98.51 108 SER B N 1
ATOM 2787 C CA . SER B 1 108 ? -1.779 7.301 -2.047 1 98.51 108 SER B CA 1
ATOM 2788 C C . SER B 1 108 ? -1.098 8.238 -3.039 1 98.51 108 SER B C 1
ATOM 2790 O O . SER B 1 108 ? -0.166 8.96 -2.679 1 98.51 108 SER B O 1
ATOM 2792 N N . VAL B 1 109 ? -1.608 8.316 -4.227 1 98.69 109 VAL B N 1
ATOM 2793 C CA . VAL B 1 109 ? -0.894 9.033 -5.279 1 98.69 109 VAL B CA 1
ATOM 2794 C C . VAL B 1 109 ? -0.918 10.532 -4.989 1 98.69 109 VAL B C 1
ATOM 2796 O O . VAL B 1 109 ? 0.108 11.208 -5.099 1 98.69 109 VAL B O 1
ATOM 2799 N N . SER B 1 110 ? -2.052 11.045 -4.668 1 98.87 110 SER B N 1
ATOM 2800 C CA . SER B 1 110 ? -2.142 12.464 -4.338 1 98.87 110 SER B CA 1
ATOM 2801 C C . SER B 1 110 ? -1.363 12.787 -3.068 1 98.87 110 SER B C 1
ATOM 2803 O O . SER B 1 110 ? -0.793 13.873 -2.942 1 98.87 110 SER B O 1
ATOM 2805 N N . ALA B 1 111 ? -1.351 11.866 -2.12 1 98.87 111 ALA B N 1
ATOM 2806 C CA . ALA B 1 111 ? -0.528 12.057 -0.929 1 98.87 111 ALA B CA 1
ATOM 2807 C C . ALA B 1 111 ? 0.954 12.113 -1.29 1 98.87 111 ALA B C 1
ATOM 2809 O O . ALA B 1 111 ? 1.705 12.918 -0.733 1 98.87 111 ALA B O 1
ATOM 2810 N N . TYR B 1 112 ? 1.386 11.269 -2.17 1 98.83 112 TYR B N 1
ATOM 2811 C CA . TYR B 1 112 ? 2.756 11.302 -2.669 1 98.83 112 TYR B CA 1
ATOM 2812 C C . TYR B 1 112 ? 3.064 12.641 -3.328 1 98.83 112 TYR B C 1
ATOM 2814 O O . TYR B 1 112 ? 4.107 13.245 -3.064 1 98.83 112 TYR B O 1
ATOM 2822 N N . ALA B 1 113 ? 2.167 13.089 -4.167 1 98.87 113 ALA B N 1
ATOM 2823 C CA . ALA B 1 113 ? 2.338 14.372 -4.845 1 98.87 113 ALA B CA 1
ATOM 2824 C C . ALA B 1 113 ? 2.438 15.515 -3.839 1 98.87 113 ALA B C 1
ATOM 2826 O O . ALA B 1 113 ? 3.241 16.435 -4.013 1 98.87 113 ALA B O 1
ATOM 2827 N N . ALA B 1 114 ? 1.656 15.446 -2.83 1 98.93 114 ALA B N 1
ATOM 2828 C CA . ALA B 1 114 ? 1.688 16.463 -1.782 1 98.93 114 ALA B CA 1
ATOM 2829 C C . ALA B 1 114 ? 3.017 16.437 -1.033 1 98.93 114 ALA B C 1
ATOM 2831 O O . ALA B 1 114 ? 3.609 17.487 -0.769 1 98.93 114 ALA B O 1
ATOM 2832 N N . ALA B 1 115 ? 3.441 15.23 -0.675 1 98.87 115 ALA B N 1
ATOM 2833 C CA . ALA B 1 115 ? 4.721 15.094 0.016 1 98.87 115 ALA B CA 1
ATOM 2834 C C . ALA B 1 115 ? 5.869 15.604 -0.85 1 98.87 115 ALA B C 1
ATOM 2836 O O . ALA B 1 115 ? 6.779 16.274 -0.355 1 98.87 115 ALA B O 1
ATOM 2837 N N . GLN B 1 116 ? 5.803 15.278 -2.141 1 98.57 116 GLN B N 1
ATOM 2838 C CA . GLN B 1 116 ? 6.809 15.748 -3.088 1 98.57 116 GLN B CA 1
ATOM 2839 C C . GLN B 1 116 ? 6.864 17.272 -3.121 1 98.57 116 GLN B C 1
ATOM 2841 O O . GLN B 1 116 ? 7.939 17.863 -2.996 1 98.57 116 GLN B O 1
ATOM 2846 N N . ALA B 1 117 ? 5.741 17.878 -3.216 1 98.75 117 ALA B N 1
ATOM 2847 C CA . ALA B 1 117 ? 5.663 19.336 -3.269 1 98.75 117 ALA B CA 1
ATOM 2848 C C . ALA B 1 117 ? 6.079 19.956 -1.938 1 98.75 117 ALA B C 1
ATOM 2850 O O . ALA B 1 117 ? 6.736 20.999 -1.911 1 98.75 117 ALA B O 1
ATOM 2851 N N . ALA B 1 118 ? 5.7 19.325 -0.868 1 98.86 118 ALA B N 1
ATOM 2852 C CA . ALA B 1 118 ? 6.062 19.828 0.455 1 98.86 118 ALA B CA 1
ATOM 2853 C C . ALA B 1 118 ? 7.576 19.815 0.651 1 98.86 118 ALA B C 1
ATOM 2855 O O . ALA B 1 118 ? 8.157 20.802 1.108 1 98.86 118 ALA B O 1
ATOM 2856 N N . VAL B 1 119 ? 8.174 18.698 0.307 1 98.51 119 VAL B N 1
ATOM 2857 C CA . VAL B 1 119 ? 9.618 18.566 0.467 1 98.51 119 VAL B CA 1
ATOM 2858 C C . VAL B 1 119 ? 10.331 19.613 -0.385 1 98.51 119 VAL B C 1
ATOM 2860 O O . VAL B 1 119 ? 11.293 20.239 0.065 1 98.51 119 VAL B O 1
ATOM 2863 N N . ALA B 1 120 ? 9.833 19.821 -1.618 1 97.94 120 ALA B N 1
ATOM 2864 C CA . ALA B 1 120 ? 10.393 20.859 -2.479 1 97.94 120 ALA B CA 1
ATOM 2865 C C . ALA B 1 120 ? 10.259 22.237 -1.836 1 97.94 120 ALA B C 1
ATOM 2867 O O . ALA B 1 120 ? 11.198 23.036 -1.863 1 97.94 120 ALA B O 1
ATOM 2868 N N . GLY B 1 121 ? 9.151 22.529 -1.24 1 98.3 121 GLY B N 1
ATOM 2869 C CA . GLY B 1 121 ? 8.945 23.787 -0.54 1 98.3 121 GLY B CA 1
ATOM 2870 C C . GLY B 1 121 ? 9.813 23.931 0.696 1 98.3 121 GLY B C 1
ATOM 2871 O O . GLY B 1 121 ? 10.406 24.987 0.925 1 98.3 121 GLY B O 1
ATOM 2872 N N . PHE B 1 122 ? 9.867 22.856 1.46 1 98.15 122 PHE B N 1
ATOM 2873 C CA . PHE B 1 122 ? 10.638 22.853 2.699 1 98.15 122 PHE B CA 1
ATOM 2874 C C . PHE B 1 122 ? 12.089 23.234 2.434 1 98.15 122 PHE B C 1
ATOM 2876 O O . PHE B 1 122 ? 12.731 23.873 3.271 1 98.15 122 PHE B O 1
ATOM 2883 N N . SER B 1 123 ? 12.576 22.869 1.3 1 96.07 123 SER B N 1
ATOM 2884 C CA . SER B 1 123 ? 13.967 23.137 0.95 1 96.07 123 SER B CA 1
ATOM 2885 C C . SER B 1 123 ? 14.22 24.633 0.797 1 96.07 123 SER B C 1
ATOM 2887 O O . SER B 1 123 ? 15.368 25.08 0.823 1 96.07 123 SER B O 1
ATOM 2889 N N . LYS B 1 124 ? 13.168 25.425 0.688 1 97 124 LYS B N 1
ATOM 2890 C CA . LYS B 1 124 ? 13.277 26.87 0.512 1 97 124 LYS B CA 1
ATOM 2891 C C . LYS B 1 124 ? 13.197 27.595 1.852 1 97 124 LYS B C 1
ATOM 2893 O O . LYS B 1 124 ? 13.397 28.81 1.92 1 97 124 LYS B O 1
ATOM 2898 N N . LEU B 1 125 ? 12.895 26.846 2.881 1 97.51 125 LEU B N 1
ATOM 2899 C CA . LEU B 1 125 ? 12.683 27.443 4.195 1 97.51 125 LEU B CA 1
ATOM 2900 C C . LEU B 1 125 ? 13.979 27.463 4.998 1 97.51 125 LEU B C 1
ATOM 2902 O O . LEU B 1 125 ? 14.883 26.663 4.747 1 97.51 125 LEU B O 1
ATOM 2906 N N . PRO B 1 126 ? 14.026 28.341 5.94 1 93.86 126 PRO B N 1
ATOM 2907 C CA . PRO B 1 126 ? 15.203 28.359 6.812 1 93.86 126 PRO B CA 1
ATOM 2908 C C . PRO B 1 126 ? 15.362 27.069 7.614 1 93.86 126 PRO B C 1
ATOM 2910 O O . PRO B 1 126 ? 14.384 26.349 7.833 1 93.86 126 PRO B O 1
ATOM 2913 N N . LYS B 1 127 ? 16.54 26.846 8.06 1 88.45 127 LYS B N 1
ATOM 2914 C CA . LYS B 1 127 ? 16.888 25.614 8.761 1 88.45 127 LYS B CA 1
ATOM 2915 C C . LYS B 1 127 ? 16.106 25.483 10.065 1 88.45 127 LYS B C 1
ATOM 2917 O O . LYS B 1 127 ? 15.766 24.374 10.483 1 88.45 127 LYS B O 1
ATOM 2922 N N . ASP B 1 128 ? 15.766 26.575 10.634 1 89.26 128 ASP B N 1
ATOM 2923 C CA . ASP B 1 128 ? 15.162 26.534 11.962 1 89.26 128 ASP B CA 1
ATOM 2924 C C . ASP B 1 128 ? 13.638 26.51 11.873 1 89.26 128 ASP B C 1
ATOM 2926 O O . ASP B 1 128 ? 12.952 26.413 12.893 1 89.26 128 ASP B O 1
ATOM 2930 N N . ALA B 1 129 ? 13.144 26.633 10.621 1 93.84 129 ALA B N 1
ATOM 2931 C CA . ALA B 1 129 ? 11.701 26.483 10.456 1 93.84 129 ALA B CA 1
ATOM 2932 C C . ALA B 1 129 ? 11.253 25.067 10.81 1 93.84 129 ALA B C 1
ATOM 2934 O O . ALA B 1 129 ? 11.934 24.093 10.48 1 93.84 129 ALA B O 1
ATOM 2935 N N . LYS B 1 130 ? 10.154 24.989 11.551 1 94.98 130 LYS B N 1
ATOM 2936 C CA . LYS B 1 130 ? 9.565 23.679 11.816 1 94.98 130 LYS B CA 1
ATOM 2937 C C . LYS B 1 130 ? 8.779 23.176 10.609 1 94.98 130 LYS B C 1
ATOM 2939 O O . LYS B 1 130 ? 7.666 23.638 10.349 1 94.98 130 LYS B O 1
ATOM 2944 N N . LYS B 1 131 ? 9.406 22.251 9.886 1 97.75 131 LYS B N 1
ATOM 2945 C CA . LYS B 1 131 ? 8.853 21.701 8.652 1 97.75 131 LYS B CA 1
ATOM 2946 C C . LYS B 1 131 ? 8.112 20.393 8.916 1 97.75 131 LYS B C 1
ATOM 2948 O O . LYS B 1 131 ? 8.733 19.372 9.22 1 97.75 131 LYS B O 1
ATOM 2953 N N . THR B 1 132 ? 6.75 20.449 8.81 1 98.56 132 THR B N 1
ATOM 2954 C CA . THR B 1 132 ? 5.937 19.327 9.266 1 98.56 132 THR B CA 1
ATOM 2955 C C . THR B 1 132 ? 4.941 18.908 8.189 1 98.56 132 THR B C 1
ATOM 2957 O O . THR B 1 132 ? 4.213 19.744 7.65 1 98.56 132 THR B O 1
ATOM 2960 N N . PHE B 1 133 ? 4.963 17.645 7.814 1 98.9 133 PHE B N 1
ATOM 2961 C CA . PHE B 1 133 ? 3.969 17.014 6.955 1 98.9 133 PHE B CA 1
ATOM 2962 C C . PHE B 1 133 ? 3.161 15.981 7.732 1 98.9 133 PHE B C 1
ATOM 2964 O O . PHE B 1 133 ? 3.725 15.045 8.303 1 98.9 133 PHE B O 1
ATOM 2971 N N . ILE B 1 134 ? 1.827 16.134 7.742 1 98.95 134 ILE B N 1
ATOM 2972 C CA . ILE B 1 134 ? 0.953 15.245 8.499 1 98.95 134 ILE B CA 1
ATOM 2973 C C . ILE B 1 134 ? -0.042 14.573 7.555 1 98.95 134 ILE B C 1
ATOM 2975 O O . ILE B 1 134 ? -0.694 15.242 6.751 1 98.95 134 ILE B O 1
ATOM 2979 N N . TYR B 1 135 ? -0.109 13.286 7.598 1 98.94 135 TYR B N 1
ATOM 2980 C CA . TYR B 1 135 ? -1.149 12.486 6.96 1 98.94 135 TYR B CA 1
ATOM 2981 C C . TYR B 1 135 ? -2.183 12.023 7.979 1 98.94 135 TYR B C 1
ATOM 2983 O O . TYR B 1 135 ? -1.836 11.404 8.988 1 98.94 135 TYR B O 1
ATOM 2991 N N . THR B 1 136 ? -3.482 12.358 7.73 1 98.8 136 THR B N 1
ATOM 2992 C CA . THR B 1 136 ? -4.535 11.869 8.612 1 98.8 136 THR B CA 1
ATOM 2993 C C . THR B 1 136 ? -4.821 10.393 8.346 1 98.8 136 THR B C 1
ATOM 2995 O O . THR B 1 136 ? -5.399 10.043 7.315 1 98.8 136 THR B O 1
ATOM 2998 N N . GLY B 1 137 ? -4.44 9.609 9.301 1 98.05 137 GLY B N 1
ATOM 2999 C CA . GLY B 1 137 ? -4.524 8.168 9.13 1 98.05 137 GLY B CA 1
ATOM 3000 C C . GLY B 1 137 ? -5.679 7.543 9.889 1 98.05 137 GLY B C 1
ATOM 3001 O O . GLY B 1 137 ? -6.713 8.182 10.094 1 98.05 137 GLY B O 1
ATOM 3002 N N . ASN B 1 138 ? -5.691 6.297 10.16 1 97.04 138 ASN B N 1
ATOM 3003 C CA . ASN B 1 138 ? -6.521 5.446 11.005 1 97.04 138 ASN B CA 1
ATOM 3004 C C . ASN B 1 138 ? -5.813 4.14 11.354 1 97.04 138 ASN B C 1
ATOM 3006 O O . ASN B 1 138 ? -4.593 4.034 11.213 1 97.04 138 ASN B O 1
ATOM 3010 N N . ASN B 1 139 ? -6.54 3.146 11.814 1 97.15 139 ASN B N 1
ATOM 3011 C CA . ASN B 1 139 ? -5.87 1.931 12.267 1 97.15 139 ASN B CA 1
ATOM 3012 C C . ASN B 1 139 ? -5.742 0.909 11.141 1 97.15 139 ASN B C 1
ATOM 3014 O O . ASN B 1 139 ? -5.368 -0.24 11.379 1 97.15 139 ASN B O 1
ATOM 3018 N N . GLY B 1 140 ? -6.063 1.306 9.926 1 96.48 140 GLY B N 1
ATOM 3019 C CA . GLY B 1 140 ? -6.078 0.384 8.802 1 96.48 140 GLY B CA 1
ATOM 3020 C C . GLY B 1 140 ? -4.699 -0.133 8.437 1 96.48 140 GLY B C 1
ATOM 3021 O O . GLY B 1 140 ? -4.573 -1.109 7.695 1 96.48 140 GLY B O 1
ATOM 3022 N N . ASN B 1 141 ? -3.655 0.475 8.927 1 97.08 141 ASN B N 1
ATOM 3023 C CA . ASN B 1 141 ? -2.283 0.038 8.693 1 97.08 141 ASN B CA 1
ATOM 3024 C C . ASN B 1 141 ? -1.844 -1.002 9.719 1 97.08 141 ASN B C 1
ATOM 3026 O O . ASN B 1 141 ? -0.732 -1.527 9.64 1 97.08 141 ASN B O 1
ATOM 3030 N N . THR B 1 142 ? -2.718 -1.375 10.718 1 97.25 142 THR B N 1
ATOM 3031 C CA . THR B 1 142 ? -2.244 -2.188 11.832 1 97.25 142 THR B CA 1
ATOM 3032 C C . THR B 1 142 ? -2.992 -3.517 11.89 1 97.25 142 THR B C 1
ATOM 3034 O O . THR B 1 142 ? -2.728 -4.347 12.762 1 97.25 142 THR B O 1
ATOM 3037 N N . LEU B 1 143 ? -3.925 -3.764 11.035 1 97.47 143 LEU B N 1
ATOM 3038 C CA . LEU B 1 143 ? -4.768 -4.955 11.029 1 97.47 143 LEU B CA 1
ATOM 3039 C C . LEU B 1 143 ? -5.333 -5.214 9.636 1 97.47 143 LEU B C 1
ATOM 3041 O O . LEU B 1 143 ? -5.293 -4.335 8.772 1 97.47 143 LEU B O 1
ATOM 3045 N N . VAL B 1 144 ? -5.872 -6.405 9.442 1 97.05 144 VAL B N 1
ATOM 3046 C CA . VAL B 1 144 ? -6.615 -6.688 8.218 1 97.05 144 VAL B CA 1
ATOM 3047 C C . VAL B 1 144 ? -8.047 -7.088 8.564 1 97.05 144 VAL B C 1
ATOM 3049 O O . VAL B 1 144 ? -8.278 -7.821 9.529 1 97.05 144 VAL B O 1
ATOM 3052 N N . THR B 1 145 ? -8.96 -6.603 7.885 1 96.1 145 THR B N 1
ATOM 3053 C CA . THR B 1 145 ? -10.375 -6.951 7.827 1 96.1 145 THR B CA 1
ATOM 3054 C C . THR B 1 145 ? -10.856 -7.02 6.38 1 96.1 145 THR B C 1
ATOM 3056 O O . THR B 1 145 ? -10.971 -5.992 5.709 1 96.1 145 THR B O 1
ATOM 3059 N N . PRO B 1 146 ? -11.226 -8.169 5.87 1 96.14 146 PRO B N 1
ATOM 3060 C CA . PRO B 1 146 ? -11.503 -8.351 4.443 1 96.14 146 PRO B CA 1
ATOM 3061 C C . PRO B 1 146 ? -12.476 -7.31 3.894 1 96.14 146 PRO B C 1
ATOM 3063 O O . PRO B 1 146 ? -12.296 -6.821 2.776 1 96.14 146 PRO B O 1
ATOM 3066 N N . MET B 1 147 ? -13.386 -6.847 4.633 1 94.26 147 MET B N 1
ATOM 3067 C CA . MET B 1 147 ? -14.37 -5.855 4.207 1 94.26 147 MET B CA 1
ATOM 3068 C C . MET B 1 147 ? -13.703 -4.512 3.927 1 94.26 147 MET B C 1
ATOM 3070 O O . MET B 1 147 ? -14.197 -3.725 3.119 1 94.26 147 MET B O 1
ATOM 3074 N N . PHE B 1 148 ? -12.537 -4.251 4.506 1 95.77 148 PHE B N 1
ATOM 3075 C CA . PHE B 1 148 ? -11.869 -2.959 4.416 1 95.77 148 PHE B CA 1
ATOM 3076 C C . PHE B 1 148 ? -10.644 -3.044 3.514 1 95.77 148 PHE B C 1
ATOM 3078 O O . PHE B 1 148 ? -9.727 -2.227 3.624 1 95.77 148 PHE B O 1
ATOM 3085 N N . LEU B 1 149 ? -10.667 -3.995 2.612 1 97.54 149 LEU B N 1
ATOM 3086 C CA . LEU B 1 149 ? -9.475 -4.267 1.815 1 97.54 149 LEU B CA 1
ATOM 3087 C C . LEU B 1 149 ? -8.976 -2.998 1.134 1 97.54 149 LEU B C 1
ATOM 3089 O O . LEU B 1 149 ? -7.809 -2.627 1.282 1 97.54 149 LEU B O 1
ATOM 3093 N N . MET B 1 150 ? -9.839 -2.277 0.45 1 97.03 150 MET B N 1
ATOM 3094 C CA . MET B 1 150 ? -9.41 -1.142 -0.362 1 97.03 150 MET B CA 1
ATOM 3095 C C . MET B 1 150 ? -8.923 0.004 0.518 1 97.03 150 MET B C 1
ATOM 3097 O O . MET B 1 150 ? -7.916 0.643 0.211 1 97.03 150 MET B O 1
ATOM 3101 N N . LEU B 1 151 ? -9.598 0.248 1.563 1 96.95 151 LEU B N 1
ATOM 3102 C CA . LEU B 1 151 ? -9.152 1.277 2.496 1 96.95 151 LEU B CA 1
ATOM 3103 C C . LEU B 1 151 ? -7.813 0.901 3.12 1 96.95 151 LEU B C 1
ATOM 3105 O O . LEU B 1 151 ? -6.922 1.745 3.244 1 96.95 151 LEU B O 1
ATOM 3109 N N . GLY B 1 152 ? -7.701 -0.373 3.518 1 97.5 152 GLY B N 1
ATOM 3110 C CA . GLY B 1 152 ? -6.464 -0.855 4.11 1 97.5 152 GLY B CA 1
ATOM 3111 C C . GLY B 1 152 ? -5.267 -0.714 3.189 1 97.5 152 GLY B C 1
ATOM 3112 O O . GLY B 1 152 ? -4.181 -0.329 3.628 1 97.5 152 GLY B O 1
ATOM 3113 N N . ILE B 1 153 ? -5.454 -0.984 1.912 1 98.36 153 ILE B N 1
ATOM 3114 C CA . ILE B 1 153 ? -4.37 -0.826 0.948 1 98.36 153 ILE B CA 1
ATOM 3115 C C . ILE B 1 153 ? -3.949 0.64 0.881 1 98.36 153 ILE B C 1
ATOM 3117 O O . ILE B 1 153 ? -2.755 0.95 0.876 1 98.36 153 ILE B O 1
ATOM 3121 N N . GLY B 1 154 ? -4.893 1.519 0.834 1 98.15 154 GLY B N 1
ATOM 3122 C CA . GLY B 1 154 ? -4.588 2.941 0.823 1 98.15 154 GLY B CA 1
ATOM 3123 C C . GLY B 1 154 ? -3.829 3.398 2.055 1 98.15 154 GLY B C 1
ATOM 3124 O O . GLY B 1 154 ? -2.82 4.098 1.945 1 98.15 154 GLY B O 1
ATOM 3125 N N . LYS B 1 155 ? -4.274 2.946 3.205 1 98.1 155 LYS B N 1
ATOM 3126 C CA . LYS B 1 155 ? -3.692 3.414 4.459 1 98.1 155 LYS B CA 1
ATOM 3127 C C . LYS B 1 155 ? -2.316 2.797 4.691 1 98.1 155 LYS B C 1
ATOM 3129 O O . LYS B 1 155 ? -1.407 3.462 5.192 1 98.1 155 LYS B O 1
ATOM 3134 N N . THR B 1 156 ? -2.163 1.586 4.355 1 97.83 156 THR B N 1
ATOM 3135 C CA . THR B 1 156 ? -0.855 0.959 4.508 1 97.83 156 THR B CA 1
ATOM 3136 C C . THR B 1 156 ? 0.156 1.572 3.543 1 97.83 156 THR B C 1
ATOM 3138 O O . THR B 1 156 ? 1.323 1.759 3.894 1 97.83 156 THR B O 1
ATOM 3141 N N . SER B 1 157 ? -0.282 1.871 2.308 1 98.19 157 SER B N 1
ATOM 3142 C CA . SER B 1 157 ? 0.584 2.547 1.347 1 98.19 157 SER B CA 1
ATOM 3143 C C . SER B 1 157 ? 1.033 3.908 1.869 1 98.19 157 SER B C 1
ATOM 3145 O O . SER B 1 157 ? 2.213 4.254 1.781 1 98.19 157 SER B O 1
ATOM 3147 N N . ALA B 1 158 ? 0.135 4.65 2.42 1 98.57 158 ALA B N 1
ATOM 3148 C CA . ALA B 1 158 ? 0.443 5.971 2.962 1 98.57 158 ALA B CA 1
ATOM 3149 C C . ALA B 1 158 ? 1.39 5.867 4.154 1 98.57 158 ALA B C 1
ATOM 3151 O O . ALA B 1 158 ? 2.344 6.64 4.266 1 98.57 158 ALA B O 1
ATOM 3152 N N . TRP B 1 159 ? 1.123 4.907 5.007 1 98.57 159 TRP B N 1
ATOM 3153 C CA . TRP B 1 159 ? 1.99 4.718 6.165 1 98.57 159 TRP B CA 1
ATOM 3154 C C . TRP B 1 159 ? 3.4 4.332 5.733 1 98.57 159 TRP B C 1
ATOM 3156 O O . TRP B 1 159 ? 4.384 4.82 6.294 1 98.57 159 TRP B O 1
ATOM 3166 N N . TYR B 1 160 ? 3.506 3.49 4.762 1 98.63 160 TYR B N 1
ATOM 3167 C CA . TYR B 1 160 ? 4.825 3.125 4.259 1 98.63 160 TYR B CA 1
ATOM 3168 C C . TYR B 1 160 ? 5.586 4.357 3.781 1 98.63 160 TYR B C 1
ATOM 3170 O O . TYR B 1 160 ? 6.779 4.503 4.059 1 98.63 160 TYR B O 1
ATOM 3178 N N . MET B 1 161 ? 4.906 5.195 3.095 1 98.76 161 MET B N 1
ATOM 3179 C CA . MET B 1 161 ? 5.53 6.421 2.608 1 98.76 161 MET B CA 1
ATOM 3180 C C . MET B 1 161 ? 5.975 7.304 3.769 1 98.76 161 MET B C 1
ATOM 3182 O O . MET B 1 161 ? 7.127 7.74 3.816 1 98.76 161 MET B O 1
ATOM 3186 N N . ILE B 1 162 ? 5.126 7.474 4.72 1 98.85 162 ILE B N 1
ATOM 3187 C CA . ILE B 1 162 ? 5.394 8.396 5.818 1 98.85 162 ILE B CA 1
ATOM 3188 C C . ILE B 1 162 ? 6.572 7.885 6.645 1 98.85 162 ILE B C 1
ATOM 3190 O O . ILE B 1 162 ? 7.495 8.641 6.955 1 98.85 162 ILE B O 1
ATOM 3194 N N . GLN B 1 163 ? 6.507 6.587 6.973 1 98.42 163 GLN B N 1
ATOM 3195 C CA . GLN B 1 163 ? 7.585 6.081 7.816 1 98.42 163 GLN B CA 1
ATOM 3196 C C . GLN B 1 163 ? 8.908 6.048 7.057 1 98.42 163 GLN B C 1
ATOM 3198 O O . GLN B 1 163 ? 9.974 6.236 7.648 1 98.42 163 GLN B O 1
ATOM 3203 N N . THR B 1 164 ? 8.885 5.916 5.751 1 98.38 164 THR B N 1
ATOM 3204 C CA . THR B 1 164 ? 10.1 5.96 4.945 1 98.38 164 THR B CA 1
ATOM 3205 C C . THR B 1 164 ? 10.664 7.376 4.892 1 98.38 164 THR B C 1
ATOM 3207 O O . THR B 1 164 ? 11.872 7.575 5.035 1 98.38 164 THR B O 1
ATOM 3210 N N . LEU B 1 165 ? 9.814 8.335 4.698 1 98.62 165 LEU B N 1
ATOM 3211 C CA . LEU B 1 165 ? 10.26 9.724 4.689 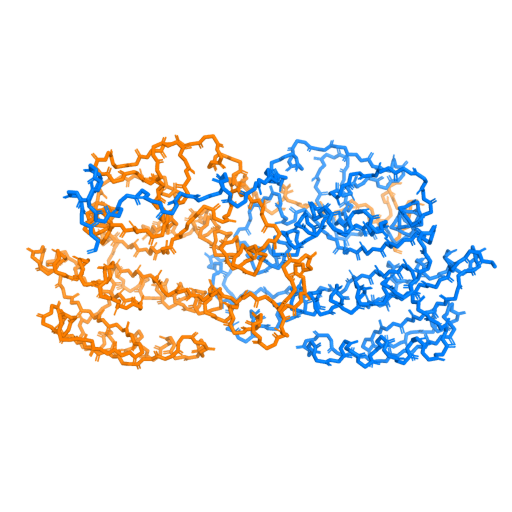1 98.62 165 LEU B CA 1
ATOM 3212 C C . LEU B 1 165 ? 10.863 10.111 6.036 1 98.62 165 LEU B C 1
ATOM 3214 O O . LEU B 1 165 ? 11.903 10.771 6.088 1 98.62 165 LEU B O 1
ATOM 3218 N N . ALA B 1 166 ? 10.226 9.662 7.058 1 98.11 166 ALA B N 1
ATOM 3219 C CA . ALA B 1 166 ? 10.715 9.957 8.402 1 98.11 166 ALA B CA 1
ATOM 3220 C C . ALA B 1 166 ? 12.079 9.316 8.643 1 98.11 166 ALA B C 1
ATOM 3222 O O . ALA B 1 166 ? 12.888 9.836 9.414 1 98.11 166 ALA B O 1
ATOM 3223 N N . ALA B 1 167 ? 12.332 8.233 7.986 1 97.39 167 ALA B N 1
ATOM 3224 C CA . ALA B 1 167 ? 13.578 7.49 8.16 1 97.39 167 ALA B CA 1
ATOM 3225 C C . ALA B 1 167 ? 14.686 8.064 7.281 1 97.39 167 ALA B C 1
ATOM 3227 O O . ALA B 1 167 ? 15.848 7.667 7.398 1 97.39 167 ALA B O 1
ATOM 3228 N N . SER B 1 168 ? 14.376 8.941 6.403 1 97.3 168 SER B N 1
ATOM 3229 C CA . SER B 1 168 ? 15.367 9.517 5.5 1 97.3 168 SER B CA 1
ATOM 3230 C C . SER B 1 168 ? 16.305 10.464 6.241 1 97.3 168 SER B C 1
ATOM 3232 O O . SER B 1 168 ? 15.887 11.53 6.698 1 97.3 168 SER B O 1
ATOM 3234 N N . SER B 1 169 ? 17.589 10.161 6.297 1 96.49 169 SER B N 1
ATOM 3235 C CA . SER B 1 169 ? 18.567 10.974 7.012 1 96.49 169 SER B CA 1
ATOM 3236 C C . SER B 1 169 ? 18.708 12.354 6.378 1 96.49 169 SER B C 1
ATOM 3238 O O . SER B 1 169 ? 18.908 13.348 7.079 1 96.49 169 SER B O 1
ATOM 3240 N N . SER B 1 170 ? 18.613 12.424 5.099 1 95.98 170 SER B N 1
ATOM 3241 C CA . SER B 1 170 ? 18.748 13.694 4.393 1 95.98 170 SER B CA 1
ATOM 3242 C C . SER B 1 170 ? 17.608 14.644 4.742 1 95.98 170 SER B C 1
ATOM 3244 O O . SER B 1 170 ? 17.832 15.836 4.962 1 95.98 170 SER B O 1
ATOM 3246 N N . LEU B 1 171 ? 16.413 14.111 4.871 1 96.86 171 LEU B N 1
ATOM 3247 C CA . LEU B 1 171 ? 15.267 14.947 5.21 1 96.86 171 LEU B CA 1
ATOM 3248 C C . LEU B 1 171 ? 15.273 15.302 6.693 1 96.86 171 LEU B C 1
ATOM 3250 O O . LEU B 1 171 ? 14.972 16.438 7.066 1 96.86 171 LEU B O 1
ATOM 3254 N N . ALA B 1 172 ? 15.677 14.339 7.455 1 94.91 172 ALA B N 1
ATOM 3255 C CA . ALA B 1 172 ? 15.763 14.581 8.893 1 94.91 172 ALA B CA 1
ATOM 3256 C C . ALA B 1 172 ? 16.791 15.664 9.207 1 94.91 172 ALA B C 1
ATOM 3258 O O . ALA B 1 172 ? 16.553 16.529 10.053 1 94.91 172 ALA B O 1
ATOM 3259 N N . SER B 1 173 ? 17.925 15.646 8.55 1 94.89 173 SER B N 1
ATOM 3260 C CA . SER B 1 173 ? 18.997 16.606 8.795 1 94.89 173 SER B CA 1
ATOM 3261 C C . SER B 1 173 ? 18.574 18.018 8.405 1 94.89 173 SER B C 1
ATOM 3263 O O . SER B 1 173 ? 19.147 18.998 8.884 1 94.89 173 SER B O 1
ATOM 3265 N N . LYS B 1 174 ? 17.587 18.083 7.571 1 94.74 174 LYS B N 1
ATOM 3266 C CA . LYS B 1 174 ? 17.089 19.383 7.13 1 94.74 174 LYS B CA 1
ATOM 3267 C C . LYS B 1 174 ? 15.912 19.84 7.987 1 94.74 174 LYS B C 1
ATOM 3269 O O . LYS B 1 174 ? 15.262 20.84 7.674 1 94.74 174 LYS B O 1
ATOM 3274 N N . GLY B 1 175 ? 15.554 19.032 8.966 1 94.81 175 GLY B N 1
ATOM 3275 C CA . GLY B 1 175 ? 14.535 19.424 9.927 1 94.81 175 GLY B CA 1
ATOM 3276 C C . GLY B 1 175 ? 13.129 19.065 9.487 1 94.81 175 GLY B C 1
ATOM 3277 O O . GLY B 1 175 ? 12.151 19.587 10.027 1 94.81 175 GLY B O 1
ATOM 3278 N N . CYS B 1 176 ? 12.981 18.227 8.461 1 97.13 176 CYS B N 1
ATOM 3279 C CA . CYS B 1 176 ? 11.665 17.81 7.991 1 97.13 176 CYS B CA 1
ATOM 3280 C C . CYS B 1 176 ? 11.08 16.73 8.894 1 97.13 176 CYS B C 1
ATOM 3282 O O . CYS B 1 176 ? 11.769 15.772 9.248 1 97.13 176 CYS B O 1
ATOM 3284 N N . ARG B 1 177 ? 9.83 16.907 9.255 1 98.15 177 ARG B N 1
ATOM 3285 C CA . ARG B 1 177 ? 9.114 15.951 10.094 1 98.15 177 ARG B CA 1
ATOM 3286 C C . ARG B 1 177 ? 7.895 15.391 9.369 1 98.15 177 ARG B C 1
ATOM 3288 O O . ARG B 1 177 ? 7.184 16.126 8.681 1 98.15 177 ARG B O 1
ATOM 3295 N N . PHE B 1 178 ? 7.692 14.093 9.506 1 98.69 178 PHE B N 1
ATOM 3296 C CA . PHE B 1 178 ? 6.586 13.397 8.86 1 98.69 178 PHE B CA 1
ATOM 3297 C C . PHE B 1 178 ? 5.808 12.561 9.871 1 98.69 178 PHE B C 1
ATOM 3299 O O . PHE B 1 178 ? 6.399 11.804 10.643 1 98.69 178 PHE B O 1
ATOM 3306 N N . TYR B 1 179 ? 4.429 12.682 9.814 1 98.83 179 TYR B N 1
ATOM 3307 C CA . TYR B 1 179 ? 3.613 11.965 10.788 1 98.83 179 TYR B CA 1
ATOM 3308 C C . TYR B 1 179 ? 2.405 11.321 10.118 1 98.83 179 TYR B C 1
ATOM 3310 O O . TYR B 1 179 ? 1.804 11.906 9.214 1 98.83 179 TYR B O 1
ATOM 3318 N N . TYR B 1 180 ? 2.102 10.145 10.503 1 98.85 180 TYR B N 1
ATOM 3319 C CA . TYR B 1 180 ? 0.818 9.475 10.325 1 98.85 180 TYR B CA 1
ATOM 3320 C C . TYR B 1 180 ? -0.019 9.555 11.596 1 98.85 180 TYR B C 1
ATOM 3322 O O . TYR B 1 180 ? 0.305 8.918 12.601 1 98.85 180 TYR B O 1
ATOM 3330 N N . VAL B 1 181 ? -1.134 10.301 11.553 1 98.79 181 VAL B N 1
ATOM 3331 C CA . VAL B 1 181 ? -1.881 10.599 12.77 1 98.79 181 VAL B CA 1
ATOM 3332 C C . VAL B 1 181 ? -3.197 9.824 12.772 1 98.79 181 VAL B C 1
ATOM 3334 O O . VAL B 1 181 ? -3.995 9.941 11.838 1 98.79 181 VAL B O 1
ATOM 3337 N N . ASP B 1 182 ? -3.451 9.069 13.784 1 96.91 182 ASP B N 1
ATOM 3338 C CA . ASP B 1 182 ? -4.735 8.376 13.849 1 96.91 182 ASP B CA 1
ATOM 3339 C C . ASP B 1 182 ? -5.32 8.437 15.258 1 96.91 182 ASP B C 1
ATOM 3341 O O . ASP B 1 182 ? -4.582 8.403 16.245 1 96.91 182 ASP B O 1
ATOM 3345 N N . GLU B 1 183 ? -6.547 8.643 15.355 1 98.37 183 GLU B N 1
ATOM 3346 C CA . GLU B 1 183 ? -7.308 8.61 16.6 1 98.37 183 GLU B CA 1
ATOM 3347 C C . GLU B 1 183 ? -7.815 7.203 16.901 1 98.37 183 GLU B C 1
ATOM 3349 O O . GLU B 1 183 ? -8.317 6.515 16.01 1 98.37 183 GLU B O 1
ATOM 3354 N N . ARG B 1 184 ? -7.664 6.81 18.112 1 98.16 184 ARG B N 1
ATOM 3355 C CA . ARG B 1 184 ? -8.158 5.52 18.584 1 98.16 184 ARG B CA 1
ATOM 3356 C C . ARG B 1 184 ? -9.023 5.687 19.829 1 98.16 184 ARG B C 1
ATOM 3358 O O . ARG B 1 184 ? -8.897 6.678 20.551 1 98.16 184 ARG B O 1
ATOM 3365 N N . THR B 1 185 ? -9.931 4.68 20.061 1 98.02 185 THR B N 1
ATOM 3366 C CA . THR B 1 185 ? -10.511 4.535 21.392 1 98.02 185 THR B CA 1
ATOM 3367 C C . THR B 1 185 ? -9.446 4.119 22.403 1 98.02 185 THR B C 1
ATOM 3369 O O . THR B 1 185 ? -8.357 3.685 22.023 1 98.02 185 THR B O 1
ATOM 3372 N N . PRO B 1 186 ? -9.76 4.184 23.637 1 97.51 186 PRO B N 1
ATOM 3373 C CA . PRO B 1 186 ? -8.777 3.787 24.648 1 97.51 186 PRO B CA 1
ATOM 3374 C C . PRO B 1 186 ? -8.369 2.32 24.53 1 97.51 186 PRO B C 1
ATOM 3376 O O . PRO B 1 186 ? -7.294 1.936 24.997 1 97.51 186 PRO B O 1
ATOM 3379 N N . VAL B 1 187 ? -9.212 1.513 23.903 1 96.58 187 VAL B N 1
ATOM 3380 C CA . VAL B 1 187 ? -8.877 0.098 23.784 1 96.58 187 VAL B CA 1
ATOM 3381 C C . VAL B 1 187 ? -8.225 -0.166 22.428 1 96.58 187 VAL B C 1
ATOM 3383 O O . VAL B 1 187 ? -8.004 -1.32 22.053 1 96.58 187 VAL B O 1
ATOM 3386 N N . GLY B 1 188 ? -8.018 0.876 21.607 1 97.01 188 GLY B N 1
ATOM 3387 C CA . GLY B 1 188 ? -7.184 0.764 20.421 1 97.01 188 GLY B CA 1
ATOM 3388 C C . GLY B 1 188 ? -7.984 0.599 19.143 1 97.01 188 GLY B C 1
ATOM 3389 O O . GLY B 1 188 ? -7.419 0.329 18.081 1 97.01 188 GLY B O 1
ATOM 3390 N N . LYS B 1 189 ? -9.353 0.822 19.194 1 97.54 189 LYS B N 1
ATOM 3391 C CA . LYS B 1 189 ? -10.22 0.679 18.029 1 97.54 189 LYS B CA 1
ATOM 3392 C C . LYS B 1 189 ? -10.367 2.004 17.287 1 97.54 189 LYS B C 1
ATOM 3394 O O . LYS B 1 189 ? -10.221 3.074 17.882 1 97.54 189 LYS B O 1
ATOM 3399 N N . ALA B 1 190 ? -10.594 1.896 15.991 1 97.34 190 ALA B N 1
ATOM 3400 C CA . ALA B 1 190 ? -11.061 3.063 15.248 1 97.34 190 ALA B CA 1
ATOM 3401 C C . ALA B 1 190 ? -12.486 3.434 15.648 1 97.34 190 ALA B C 1
ATOM 3403 O O . ALA B 1 190 ? -13.092 2.772 16.494 1 97.34 190 ALA B O 1
ATOM 3404 N N . MET B 1 191 ? -12.966 4.54 15.047 1 96.89 191 MET B N 1
ATOM 3405 C CA . MET B 1 191 ? -14.329 5 15.301 1 96.89 191 MET B CA 1
ATOM 3406 C C . MET B 1 191 ? -14.877 5.765 14.101 1 96.89 191 MET B C 1
ATOM 3408 O O . MET B 1 191 ? -14.114 6.212 13.243 1 96.89 191 MET B O 1
ATOM 3412 N N . PHE B 1 192 ? -16.139 5.95 14.088 1 93.5 192 PHE B N 1
ATOM 3413 C CA . PHE B 1 192 ? -16.765 6.715 13.016 1 93.5 192 PHE B CA 1
ATOM 3414 C C . PHE B 1 192 ? -16.898 8.183 13.405 1 93.5 192 PHE B C 1
ATOM 3416 O O . PHE B 1 192 ? -16.889 9.062 12.541 1 93.5 192 PHE B O 1
ATOM 3423 N N . HIS B 1 193 ? -16.99 8.459 14.719 1 96.43 193 HIS B N 1
ATOM 3424 C CA . HIS B 1 193 ? -17.15 9.818 15.223 1 96.43 193 HIS B CA 1
ATOM 3425 C C . HIS B 1 193 ? -15.816 10.396 15.682 1 96.43 193 HIS B C 1
ATOM 3427 O O . HIS B 1 193 ? -15.625 10.662 16.871 1 96.43 193 HIS B O 1
ATOM 3433 N N . VAL B 1 194 ? -14.954 10.664 14.726 1 97.26 194 VAL B N 1
ATOM 3434 C CA . VAL B 1 194 ? -13.648 11.237 15.036 1 97.26 194 VAL B CA 1
ATOM 3435 C C . VAL B 1 194 ? -13.817 12.667 15.544 1 97.26 194 VAL B C 1
ATOM 3437 O O . VAL B 1 194 ? -14.706 13.392 15.09 1 97.26 194 VAL B O 1
ATOM 3440 N N . SER B 1 195 ? -12.954 13.084 16.451 1 98.25 195 SER B N 1
ATOM 3441 C CA . SER B 1 195 ? -13.035 14.404 17.068 1 98.25 195 SER B CA 1
ATOM 3442 C C . SER B 1 195 ? -12.22 15.43 16.287 1 98.25 195 SER B C 1
ATOM 3444 O O . SER B 1 195 ? -10.988 15.389 16.297 1 98.25 195 SER B O 1
ATOM 3446 N N . GLY B 1 196 ? -12.903 16.378 15.644 1 97.99 196 GLY B N 1
ATOM 3447 C CA . GLY B 1 196 ? -12.213 17.48 14.993 1 97.99 196 GLY B CA 1
ATOM 3448 C C . GLY B 1 196 ? -11.315 18.261 15.933 1 97.99 196 GLY B C 1
ATOM 3449 O O . GLY B 1 196 ? -10.115 18.397 15.685 1 97.99 196 GLY B O 1
ATOM 3450 N N . PRO B 1 197 ? -11.853 18.67 17.047 1 98.3 197 PRO B N 1
ATOM 3451 C CA . PRO B 1 197 ? -11.066 19.443 18.01 1 98.3 197 PRO B CA 1
ATOM 3452 C C . PRO B 1 197 ? -9.853 18.676 18.533 1 98.3 197 PRO B C 1
ATOM 3454 O O . PRO B 1 197 ? -8.778 19.256 18.703 1 98.3 197 PRO B O 1
ATOM 3457 N N . ALA B 1 198 ? -10.004 17.362 18.798 1 98.61 198 ALA B N 1
ATOM 3458 C CA . ALA B 1 198 ? -8.864 16.59 19.287 1 98.61 198 ALA B CA 1
ATOM 3459 C C . ALA B 1 198 ? -7.777 16.482 18.222 1 98.61 198 ALA B C 1
ATOM 3461 O O . ALA B 1 198 ? -6.586 16.546 18.533 1 98.61 198 ALA B O 1
ATOM 3462 N N . HIS B 1 199 ? -8.176 16.312 16.963 1 98.79 199 HIS B N 1
ATOM 3463 C CA . HIS B 1 199 ? -7.203 16.326 15.877 1 98.79 199 HIS B CA 1
ATOM 3464 C C . HIS B 1 199 ? -6.492 17.673 15.792 1 98.79 199 HIS B C 1
ATOM 3466 O O . HIS B 1 199 ? -5.265 17.726 15.689 1 98.79 199 HIS B O 1
ATOM 3472 N N . ALA B 1 200 ? -7.265 18.726 15.857 1 98.83 200 ALA B N 1
ATOM 3473 C CA . ALA B 1 200 ? -6.692 20.066 15.759 1 98.83 200 ALA B CA 1
ATOM 3474 C C . ALA B 1 200 ? -5.609 20.278 16.812 1 98.83 200 ALA B C 1
ATOM 3476 O O . ALA B 1 200 ? -4.505 20.727 16.494 1 98.83 200 ALA B O 1
ATOM 3477 N N . GLU B 1 201 ? -5.947 19.92 18.035 1 98.49 201 GLU B N 1
ATOM 3478 C CA . GLU B 1 201 ? -4.999 20.075 19.134 1 98.49 201 GLU B CA 1
ATOM 3479 C C . GLU B 1 201 ? -3.736 19.252 18.893 1 98.49 201 GLU B C 1
ATOM 3481 O O . GLU B 1 201 ? -2.623 19.736 19.108 1 98.49 201 GLU B O 1
ATOM 3486 N N . TYR B 1 202 ? -3.909 18.072 18.444 1 98.61 202 TYR B N 1
ATOM 3487 C CA . TYR B 1 202 ? -2.768 17.182 18.265 1 98.61 202 TYR B CA 1
ATOM 3488 C C . TYR B 1 202 ? -1.931 17.602 17.063 1 98.61 202 TYR B C 1
ATOM 3490 O O . TYR B 1 202 ? -0.701 17.528 17.099 1 98.61 202 TYR B O 1
ATOM 3498 N N . PHE B 1 203 ? -2.552 18.059 15.969 1 98.79 203 PHE B N 1
ATOM 3499 C CA . PHE B 1 203 ? -1.827 18.6 14.826 1 98.79 203 PHE B CA 1
ATOM 3500 C C . PHE B 1 203 ? -0.96 19.782 15.244 1 98.79 203 PHE B C 1
ATOM 3502 O O . PHE B 1 203 ? 0.209 19.866 14.864 1 98.79 203 PHE B O 1
ATOM 3509 N N . LEU B 1 204 ? -1.548 20.66 16.028 1 98.7 204 LEU B N 1
ATOM 3510 C CA . LEU B 1 204 ? -0.809 21.836 16.476 1 98.7 204 LEU B CA 1
ATOM 3511 C C . LEU B 1 204 ? 0.376 21.433 17.348 1 98.7 204 LEU B C 1
ATOM 3513 O O . LEU B 1 204 ? 1.47 21.986 17.21 1 98.7 204 LEU B O 1
ATOM 3517 N N . GLU B 1 205 ? 0.127 20.482 18.243 1 98.33 205 GLU B N 1
ATOM 3518 C CA . GLU B 1 205 ? 1.215 19.975 19.073 1 98.33 205 GLU B CA 1
ATOM 3519 C C . GLU B 1 205 ? 2.373 19.469 18.217 1 98.33 205 GLU B C 1
ATOM 3521 O O . GLU B 1 205 ? 3.53 19.821 18.457 1 98.33 205 GLU B O 1
ATOM 3526 N N . LEU B 1 206 ? 2.102 18.702 17.213 1 98.41 206 LEU B N 1
ATOM 3527 C CA . LEU B 1 206 ? 3.134 18.139 16.349 1 98.41 206 LEU B CA 1
ATOM 3528 C C . LEU B 1 206 ? 3.835 19.236 15.554 1 98.41 206 LEU B C 1
ATOM 3530 O O . LEU B 1 206 ? 5.042 19.161 15.316 1 98.41 206 LEU B O 1
ATOM 3534 N N . ALA B 1 207 ? 3.104 20.256 15.162 1 97.98 207 ALA B N 1
ATOM 3535 C CA . ALA B 1 207 ? 3.642 21.339 14.343 1 97.98 207 ALA B CA 1
ATOM 3536 C C . ALA B 1 207 ? 4.581 22.226 15.155 1 97.98 207 ALA B C 1
ATOM 3538 O O . ALA B 1 207 ? 5.535 22.79 14.614 1 97.98 207 ALA B O 1
ATOM 3539 N N . GLU B 1 208 ? 4.334 22.323 16.472 1 96.64 208 GLU B N 1
ATOM 3540 C CA . GLU B 1 208 ? 5.034 23.359 17.227 1 96.64 208 GLU B CA 1
ATOM 3541 C C . GLU B 1 208 ? 5.975 22.747 18.26 1 96.64 208 GLU B C 1
ATOM 3543 O O . GLU B 1 208 ? 6.854 23.431 18.789 1 96.64 208 GLU B O 1
ATOM 3548 N N . LYS B 1 209 ? 5.733 21.484 18.505 1 93.52 209 LYS B N 1
ATOM 3549 C CA . LYS B 1 209 ? 6.513 20.859 19.569 1 93.52 209 LYS B CA 1
ATOM 3550 C C . LYS B 1 209 ? 8 20.852 19.23 1 93.52 209 LYS B C 1
ATOM 3552 O O . LYS B 1 209 ? 8.379 20.621 18.079 1 93.52 209 LYS B O 1
ATOM 3557 N N . GLU B 1 210 ? 8.787 21.086 20.302 1 90.98 210 GLU B N 1
ATOM 3558 C CA . GLU B 1 210 ? 10.228 20.902 20.157 1 90.98 210 GLU B CA 1
ATOM 3559 C C . GLU B 1 210 ? 10.615 19.434 20.309 1 90.98 210 GLU B C 1
ATOM 3561 O O . GLU B 1 210 ? 10.02 18.709 21.11 1 90.98 210 GLU B O 1
ATOM 3566 N N . GLY B 1 211 ? 11.544 18.964 19.648 1 85.23 211 GLY B N 1
ATOM 3567 C CA . GLY B 1 211 ? 12.006 17.589 19.752 1 85.23 211 GLY B CA 1
ATOM 3568 C C . GLY B 1 211 ? 11.269 16.64 18.826 1 85.23 211 GLY B C 1
ATOM 3569 O O . GLY B 1 211 ? 10.491 17.075 17.974 1 85.23 211 GLY B O 1
ATOM 3570 N N . ARG B 1 212 ? 11.569 15.376 18.994 1 82.28 212 ARG B N 1
ATOM 3571 C CA . ARG B 1 212 ? 11.048 14.383 18.059 1 82.28 212 ARG B CA 1
ATOM 3572 C C . ARG B 1 212 ? 9.806 13.701 18.622 1 82.28 212 ARG B C 1
ATOM 3574 O O . ARG B 1 212 ? 9.752 13.382 19.812 1 82.28 212 ARG B O 1
ATOM 3581 N N . SER B 1 213 ? 8.703 13.514 17.978 1 92.86 213 SER B N 1
ATOM 3582 C CA . SER B 1 213 ? 7.501 12.73 18.243 1 92.86 213 SER B CA 1
ATOM 3583 C C . SER B 1 213 ? 7.514 11.418 17.465 1 92.86 213 SER B C 1
ATOM 3585 O O . SER B 1 213 ? 8.308 11.248 16.537 1 92.86 213 SER B O 1
ATOM 3587 N N . GLU B 1 214 ? 6.686 10.495 17.974 1 96.29 214 GLU B N 1
ATOM 3588 C CA . GLU B 1 214 ? 6.542 9.25 17.225 1 96.29 214 GLU B CA 1
ATOM 3589 C C . GLU B 1 214 ? 5.914 9.498 15.857 1 96.29 214 GLU B C 1
ATOM 3591 O O . GLU B 1 214 ? 4.944 10.249 15.74 1 96.29 214 GLU B O 1
ATOM 3596 N N . THR B 1 215 ? 6.538 8.894 14.852 1 97.95 215 THR B N 1
ATOM 3597 C CA . THR B 1 215 ? 6.06 9.067 13.485 1 97.95 215 THR B CA 1
ATOM 3598 C C . THR B 1 215 ? 4.643 8.52 13.334 1 97.95 215 THR B C 1
ATOM 3600 O O . THR B 1 215 ? 3.794 9.149 12.7 1 97.95 215 THR B O 1
ATOM 3603 N N . LEU B 1 216 ? 4.441 7.292 13.79 1 98.12 216 LEU B N 1
ATOM 3604 C CA . LEU B 1 216 ? 3.072 6.813 13.946 1 98.12 216 LEU B CA 1
ATOM 3605 C C . LEU B 1 216 ? 2.406 7.454 15.159 1 98.12 216 LEU B C 1
ATOM 3607 O O . LEU B 1 216 ? 2.474 6.916 16.266 1 98.12 216 LEU B O 1
ATOM 3611 N N . ALA B 1 217 ? 1.733 8.575 14.913 1 98.36 217 ALA B N 1
ATOM 3612 C CA . ALA B 1 217 ? 1.258 9.468 15.966 1 98.36 217 ALA B CA 1
ATOM 3613 C C . ALA B 1 217 ? -0.188 9.157 16.339 1 98.36 217 ALA B C 1
ATOM 3615 O O . ALA B 1 217 ? -1.106 9.882 15.948 1 98.36 217 ALA B O 1
ATOM 3616 N N . THR B 1 218 ? -0.362 8.118 17.097 1 98.48 218 THR B N 1
ATOM 3617 C CA . THR B 1 218 ? -1.674 7.654 17.532 1 98.48 218 THR B CA 1
ATOM 3618 C C . THR B 1 218 ? -2.074 8.317 18.847 1 98.48 218 THR B C 1
ATOM 3620 O O . THR B 1 218 ? -1.269 8.394 19.778 1 98.48 218 THR B O 1
ATOM 3623 N N . PHE B 1 219 ? -3.334 8.757 18.847 1 98.56 219 PHE B N 1
ATOM 3624 C CA . PHE B 1 219 ? -3.756 9.439 20.064 1 98.56 219 PHE B CA 1
ATOM 3625 C C . PHE B 1 219 ? -5.175 9.033 20.448 1 98.56 219 PHE B C 1
ATOM 3627 O O . PHE B 1 219 ? -5.895 8.44 19.642 1 98.56 219 PHE B O 1
ATOM 3634 N N . VAL B 1 220 ? -5.552 9.222 21.633 1 98.28 220 VAL B N 1
ATOM 3635 C CA . VAL B 1 220 ? -6.903 9.118 22.176 1 98.28 220 VAL B CA 1
ATOM 3636 C C . VAL B 1 220 ? -7.401 10.502 22.588 1 98.28 220 VAL B C 1
ATOM 3638 O O . VAL B 1 220 ? -6.688 11.251 23.259 1 98.28 220 VAL B O 1
ATOM 3641 N N . ARG B 1 221 ? -8.566 10.836 22.133 1 98.07 221 ARG B N 1
ATOM 3642 C CA . ARG B 1 221 ? -9.118 12.139 22.491 1 98.07 221 ARG B CA 1
ATOM 3643 C C . ARG B 1 221 ? -9.083 12.352 24.001 1 98.07 221 ARG B C 1
ATOM 3645 O O . ARG B 1 221 ? -9.435 11.453 24.768 1 98.07 221 ARG B O 1
ATOM 3652 N N . GLY B 1 222 ? -8.541 13.524 24.353 1 95.66 222 GLY B N 1
ATOM 3653 C CA . GLY B 1 222 ? -8.461 13.892 25.758 1 95.66 222 GLY B CA 1
ATOM 3654 C C . GLY B 1 222 ? -7.221 13.354 26.446 1 95.66 222 GLY B C 1
ATOM 3655 O O . GLY B 1 222 ? -6.921 13.733 27.58 1 95.66 222 GLY B O 1
ATOM 3656 N N . LYS B 1 223 ? -6.442 12.499 25.821 1 96.76 223 LYS B N 1
ATOM 3657 C CA . LYS B 1 223 ? -5.289 11.884 26.474 1 96.76 223 LYS B CA 1
ATOM 3658 C C . LYS B 1 223 ? -4.004 12.167 25.701 1 96.76 223 LYS B C 1
ATOM 3660 O O . LYS B 1 223 ? -2.906 12.048 26.249 1 96.76 223 LYS B O 1
ATOM 3665 N N . GLY B 1 224 ? -4.175 12.47 24.413 1 96.42 224 GLY B N 1
ATOM 3666 C CA . GLY B 1 224 ? -2.994 12.677 23.591 1 96.42 224 GLY B CA 1
ATOM 3667 C C . GLY B 1 224 ? -2.381 11.382 23.09 1 96.42 224 GLY B C 1
ATOM 3668 O O . GLY B 1 224 ? -3.085 10.387 22.906 1 96.42 224 GLY B O 1
ATOM 3669 N N . TYR B 1 225 ? -1.07 11.417 22.79 1 97.64 225 TYR B N 1
ATOM 3670 C CA . TYR B 1 225 ? -0.39 10.247 22.244 1 97.64 225 TYR B CA 1
ATOM 3671 C C . TYR B 1 225 ? -0.584 9.034 23.145 1 97.64 225 TYR B C 1
ATOM 3673 O O . TYR B 1 225 ? -0.445 9.131 24.367 1 97.64 225 TYR B O 1
ATOM 3681 N N . THR B 1 226 ? -0.885 7.952 22.545 1 97.71 226 THR B N 1
ATOM 3682 C CA . THR B 1 226 ? -1.062 6.683 23.241 1 97.71 226 THR B CA 1
ATOM 3683 C C . THR B 1 226 ? -0.428 5.541 22.452 1 97.71 226 THR B C 1
ATOM 3685 O O . THR B 1 226 ? -0.713 5.366 21.266 1 97.71 226 THR B O 1
ATOM 3688 N N . LYS B 1 227 ? 0.416 4.801 23.08 1 95.74 227 LYS B N 1
ATOM 3689 C CA . LYS B 1 227 ? 1.059 3.652 22.45 1 95.74 227 LYS B CA 1
ATOM 3690 C C . LYS B 1 227 ? 0.173 2.412 22.533 1 95.74 227 LYS B C 1
ATOM 3692 O O . LYS B 1 227 ? -0.355 2.09 23.6 1 95.74 227 LYS B O 1
ATOM 3697 N N . PHE B 1 228 ? -0.029 1.775 21.461 1 95.68 228 PHE B N 1
ATOM 3698 C CA . PHE B 1 228 ? -0.743 0.505 21.41 1 95.68 228 PHE B CA 1
ATOM 3699 C C . PHE B 1 228 ? 0.152 -0.597 20.854 1 95.68 228 PHE B C 1
ATOM 3701 O O . PHE B 1 228 ? 0.937 -0.36 19.934 1 95.68 228 PHE B O 1
ATOM 3708 N N . PRO B 1 229 ? 0.052 -1.839 21.33 1 91.93 229 PRO B N 1
ATOM 3709 C CA . PRO B 1 229 ? 0.836 -2.947 20.78 1 91.93 229 PRO B CA 1
ATOM 3710 C C . PRO B 1 229 ? 0.671 -3.093 19.269 1 91.93 229 PRO B C 1
ATOM 3712 O O . PRO B 1 229 ? 1.638 -3.398 18.565 1 91.93 229 PRO B O 1
ATOM 3715 N N . SER B 1 230 ? -0.476 -2.85 18.782 1 89.8 230 SER B N 1
ATOM 3716 C CA . SER B 1 230 ? -0.748 -2.956 17.352 1 89.8 230 SER B CA 1
ATOM 3717 C C . SER B 1 230 ? 0.093 -1.965 16.555 1 89.8 230 SER B C 1
ATOM 3719 O O . SER B 1 230 ? 0.469 -2.24 15.413 1 89.8 230 SER B O 1
ATOM 3721 N N . ASN B 1 231 ? 0.431 -0.829 17.138 1 90.25 231 ASN B N 1
ATOM 3722 C CA . ASN B 1 231 ? 1.263 0.167 16.473 1 90.25 231 ASN B CA 1
ATOM 3723 C C . ASN B 1 231 ? 2.693 -0.333 16.283 1 90.25 231 ASN B C 1
ATOM 3725 O O . ASN B 1 231 ? 3.307 -0.089 15.243 1 90.25 231 ASN B O 1
ATOM 3729 N N . GLU B 1 232 ? 3.097 -1.068 17.238 1 89 232 GLU B N 1
ATOM 3730 C CA . GLU B 1 232 ? 4.467 -1.568 17.178 1 89 232 GLU B CA 1
ATOM 3731 C C . GLU B 1 232 ? 4.649 -2.54 16.016 1 89 232 GLU B C 1
ATOM 3733 O O . GLU B 1 232 ? 5.697 -2.551 15.367 1 89 232 GLU B O 1
ATOM 3738 N N . ARG B 1 233 ? 3.621 -3.224 15.706 1 88.14 233 ARG B N 1
ATOM 3739 C CA . ARG B 1 233 ? 3.677 -4.225 14.646 1 88.14 233 ARG B CA 1
ATOM 3740 C C . ARG B 1 233 ? 3.731 -3.566 13.272 1 88.14 233 ARG B C 1
ATOM 3742 O O . ARG B 1 233 ? 4.243 -4.152 12.316 1 88.14 233 ARG B O 1
ATOM 3749 N N . ALA B 1 234 ? 3.236 -2.351 13.261 1 92.84 234 ALA B N 1
ATOM 3750 C CA . ALA B 1 234 ? 3.138 -1.667 11.974 1 92.84 234 ALA B CA 1
ATOM 3751 C C . ALA B 1 234 ? 4.426 -0.913 11.654 1 92.84 234 ALA B C 1
ATOM 3753 O O . ALA B 1 234 ? 4.603 -0.421 10.537 1 92.84 234 ALA B O 1
ATOM 3754 N N . ILE B 1 235 ? 5.329 -0.804 12.604 1 95.36 235 ILE B N 1
ATOM 3755 C CA . ILE B 1 235 ? 6.574 -0.069 12.412 1 95.36 235 ILE B CA 1
ATOM 3756 C C . ILE B 1 235 ? 7.643 -1.005 11.851 1 95.36 235 ILE B C 1
ATOM 3758 O O . ILE B 1 235 ? 8.062 -1.951 12.522 1 95.36 235 ILE B O 1
ATOM 3762 N N . LEU B 1 236 ? 8.085 -0.766 10.679 1 96.48 236 LEU B N 1
ATOM 3763 C CA . LEU B 1 236 ? 9.105 -1.579 10.025 1 96.48 236 LEU B CA 1
ATOM 3764 C C . LEU B 1 236 ? 10.502 -1.056 10.342 1 96.48 236 LEU B C 1
ATOM 3766 O O . LEU B 1 236 ? 10.694 0.149 10.518 1 96.48 236 LEU B O 1
ATOM 3770 N N . PRO B 1 237 ? 11.465 -1.924 10.363 1 96.23 237 PRO B N 1
ATOM 3771 C CA . PRO B 1 237 ? 12.831 -1.453 10.6 1 96.23 237 PRO B CA 1
ATOM 3772 C C . PRO B 1 237 ? 13.385 -0.637 9.434 1 96.23 237 PRO B C 1
ATOM 3774 O O . PRO B 1 237 ? 13.127 -0.961 8.272 1 96.23 237 PRO B O 1
ATOM 3777 N N . HIS B 1 238 ? 14.024 0.38 9.742 1 96.88 238 HIS B N 1
ATOM 3778 C CA . HIS B 1 238 ? 14.838 1.114 8.78 1 96.88 238 HIS B CA 1
ATOM 3779 C C . HIS B 1 238 ? 16.191 0.44 8.575 1 96.88 238 HIS B C 1
ATOM 3781 O O . HIS B 1 238 ? 16.942 0.243 9.533 1 96.88 238 HIS B O 1
ATOM 3787 N N . VAL B 1 239 ? 16.483 0.137 7.324 1 96.3 239 VAL B N 1
ATOM 3788 C CA . VAL B 1 239 ? 17.741 -0.554 7.058 1 96.3 239 VAL B CA 1
ATOM 3789 C C . VAL B 1 239 ? 18.465 0.121 5.896 1 96.3 239 VAL B C 1
ATOM 3791 O O . VAL B 1 239 ? 17.847 0.829 5.098 1 96.3 239 VAL B O 1
ATOM 3794 N N . SER B 1 240 ? 19.803 -0.098 5.816 1 95.35 240 SER B N 1
ATOM 3795 C CA . SER B 1 240 ? 20.586 0.357 4.671 1 95.35 240 SER B CA 1
ATOM 3796 C C . SER B 1 240 ? 20.316 -0.502 3.44 1 95.35 240 SER B C 1
ATOM 3798 O O . SER B 1 240 ? 19.776 -1.604 3.553 1 95.35 240 SER B O 1
ATOM 3800 N N . VAL B 1 241 ? 20.68 0.02 2.324 1 93.51 241 VAL B N 1
ATOM 3801 C CA . VAL B 1 241 ? 20.56 -0.741 1.084 1 93.51 241 VAL B CA 1
ATOM 3802 C C . VAL B 1 241 ? 21.346 -2.045 1.199 1 93.51 241 VAL B C 1
ATOM 3804 O O . VAL B 1 241 ? 20.872 -3.102 0.776 1 93.51 241 VAL B O 1
ATOM 3807 N N . GLN B 1 242 ? 22.51 -2.003 1.851 1 95.06 242 GLN B N 1
ATOM 3808 C CA . GLN B 1 242 ? 23.38 -3.166 1.996 1 95.06 242 GLN B CA 1
ATOM 3809 C C . GLN B 1 242 ? 22.755 -4.209 2.918 1 95.06 242 GLN B C 1
ATOM 3811 O O . GLN B 1 242 ? 22.986 -5.409 2.753 1 95.06 242 GLN B O 1
ATOM 3816 N N . ASP B 1 243 ? 21.973 -3.716 3.79 1 95.54 243 ASP B N 1
ATOM 3817 C CA . ASP B 1 243 ? 21.33 -4.639 4.72 1 95.54 243 ASP B CA 1
ATOM 3818 C C . ASP B 1 243 ? 20.043 -5.208 4.126 1 95.54 243 ASP B C 1
ATOM 3820 O O . ASP B 1 243 ? 19.568 -6.261 4.556 1 95.54 243 ASP B O 1
ATOM 3824 N N . ALA B 1 244 ? 19.499 -4.508 3.145 1 95.97 244 ALA B N 1
ATOM 3825 C CA . ALA B 1 244 ? 18.237 -4.921 2.536 1 95.97 244 ALA B CA 1
ATOM 3826 C C . ALA B 1 244 ? 18.466 -5.985 1.467 1 95.97 244 ALA B C 1
ATOM 3828 O O . ALA B 1 244 ? 17.618 -6.855 1.256 1 95.97 244 ALA B O 1
ATOM 3829 N N . ALA B 1 245 ? 19.664 -5.936 0.8 1 96.73 245 ALA B N 1
ATOM 3830 C CA . ALA B 1 245 ? 19.883 -6.811 -0.348 1 96.73 245 ALA B CA 1
ATOM 3831 C C . ALA B 1 245 ? 21.354 -7.199 -0.469 1 96.73 245 ALA B C 1
ATOM 3833 O O . ALA B 1 245 ? 22.241 -6.392 -0.182 1 96.73 245 ALA B O 1
ATOM 3834 N N . ASP B 1 246 ? 21.565 -8.383 -0.922 1 97.34 246 ASP B N 1
ATOM 3835 C CA . ASP B 1 246 ? 22.89 -8.888 -1.268 1 97.34 246 ASP B CA 1
ATOM 3836 C C . ASP B 1 246 ? 23.054 -9.007 -2.782 1 97.34 246 ASP B C 1
ATOM 3838 O O . ASP B 1 246 ? 22.518 -9.929 -3.399 1 97.34 246 ASP B O 1
ATOM 3842 N N . PRO B 1 247 ? 23.794 -8.167 -3.395 1 95.39 247 PRO B N 1
ATOM 3843 C CA . PRO B 1 247 ? 23.886 -8.163 -4.857 1 95.39 247 PRO B CA 1
ATOM 3844 C C . PRO B 1 247 ? 24.725 -9.318 -5.398 1 95.39 247 PRO B C 1
ATOM 3846 O O . PRO B 1 247 ? 24.715 -9.582 -6.603 1 95.39 247 PRO B O 1
ATOM 3849 N N . LYS B 1 248 ? 25.427 -10.063 -4.535 1 96.47 248 LYS B N 1
ATOM 3850 C CA . LYS B 1 248 ? 26.357 -11.081 -5.015 1 96.47 248 LYS B CA 1
ATOM 3851 C C . LYS B 1 248 ? 25.788 -12.483 -4.813 1 96.47 248 LYS B C 1
ATOM 3853 O O . LYS B 1 248 ? 26.27 -13.446 -5.413 1 96.47 248 LYS B O 1
ATOM 3858 N N . TYR B 1 249 ? 24.838 -12.613 -3.943 1 97.13 249 TYR B N 1
ATOM 3859 C CA . TYR B 1 249 ? 24.3 -13.93 -3.618 1 97.13 249 TYR B CA 1
ATOM 3860 C C . TYR B 1 249 ? 23.62 -14.555 -4.831 1 97.13 249 TYR B C 1
ATOM 3862 O O . TYR B 1 249 ? 22.695 -13.972 -5.401 1 97.13 249 TYR B O 1
ATOM 3870 N N . GLY B 1 250 ? 24.042 -15.772 -5.228 1 96.11 250 GLY B N 1
ATOM 3871 C CA . GLY B 1 250 ? 23.444 -16.504 -6.333 1 96.11 250 GLY B CA 1
ATOM 3872 C C . GLY B 1 250 ? 24.022 -16.123 -7.683 1 96.11 250 GLY B C 1
ATOM 3873 O O . GLY B 1 250 ? 23.645 -16.694 -8.708 1 96.11 250 GLY B O 1
ATOM 3874 N N . ALA B 1 251 ? 24.959 -15.149 -7.717 1 96.37 251 ALA B N 1
ATOM 3875 C CA . ALA B 1 251 ? 25.62 -14.753 -8.958 1 96.37 251 ALA B CA 1
ATOM 3876 C C . ALA B 1 251 ? 26.485 -15.885 -9.505 1 96.37 251 ALA B C 1
ATOM 3878 O O . ALA B 1 251 ? 26.914 -16.765 -8.754 1 96.37 251 ALA B O 1
ATOM 3879 N N . PRO B 1 252 ? 26.651 -15.857 -10.811 1 93.87 252 PRO B N 1
ATOM 3880 C CA . PRO B 1 252 ? 27.577 -16.854 -11.353 1 93.87 252 PRO B CA 1
ATOM 3881 C C . PRO B 1 252 ? 28.908 -16.892 -10.605 1 93.87 252 PRO B C 1
ATOM 3883 O O . PRO B 1 252 ? 29.472 -15.841 -10.287 1 93.87 252 PRO B O 1
ATOM 3886 N N . GLY B 1 253 ? 29.397 -18.057 -10.268 1 94.39 253 GLY B N 1
ATOM 3887 C CA . GLY B 1 253 ? 30.669 -18.218 -9.582 1 94.39 253 GLY B CA 1
ATOM 3888 C C . GLY B 1 253 ? 30.521 -18.383 -8.082 1 94.39 253 GLY B C 1
ATOM 3889 O O . GLY B 1 253 ? 31.489 -18.702 -7.388 1 94.39 253 GLY B O 1
ATOM 3890 N N . THR B 1 254 ? 29.335 -18.125 -7.546 1 94.59 254 THR B N 1
ATOM 3891 C CA . THR B 1 254 ? 29.104 -18.347 -6.123 1 94.59 254 THR B CA 1
ATOM 3892 C C . THR B 1 254 ? 28.628 -19.775 -5.869 1 94.59 254 THR B C 1
ATOM 3894 O O . THR B 1 254 ? 28.242 -20.481 -6.803 1 94.59 254 THR B O 1
ATOM 3897 N N . ALA B 1 255 ? 28.67 -20.205 -4.666 1 93.84 255 ALA B N 1
ATOM 3898 C CA . ALA B 1 255 ? 28.215 -21.541 -4.291 1 93.84 255 ALA B CA 1
ATOM 3899 C C . ALA B 1 255 ? 26.72 -21.704 -4.551 1 93.84 255 ALA B C 1
ATOM 3901 O O . ALA B 1 255 ? 26.258 -22.797 -4.887 1 93.84 255 ALA B O 1
ATOM 3902 N N . GLU B 1 256 ? 25.922 -20.596 -4.458 1 94.4 256 GLU B N 1
ATOM 3903 C CA . GLU B 1 256 ? 24.468 -20.637 -4.587 1 94.4 256 GLU B CA 1
ATOM 3904 C C . GLU B 1 256 ? 24.044 -20.669 -6.052 1 94.4 256 GLU B C 1
ATOM 3906 O O . GLU B 1 256 ? 22.886 -20.958 -6.363 1 94.4 256 GLU B O 1
ATOM 3911 N N . ALA B 1 257 ? 24.963 -20.488 -6.935 1 94.24 257 ALA B N 1
ATOM 3912 C CA . ALA B 1 257 ? 24.66 -20.467 -8.363 1 94.24 257 ALA B CA 1
ATOM 3913 C C . ALA B 1 257 ? 24.174 -21.832 -8.842 1 94.24 257 ALA B C 1
ATOM 3915 O O . ALA B 1 257 ? 23.561 -21.941 -9.907 1 94.24 257 ALA B O 1
ATOM 3916 N N . LYS B 1 258 ? 24.472 -22.871 -8.108 1 94.38 258 LYS B N 1
ATOM 3917 C CA . LYS B 1 258 ? 24.066 -24.23 -8.453 1 94.38 258 LYS B CA 1
ATOM 3918 C C . LYS B 1 258 ? 22.545 -24.357 -8.486 1 94.38 258 LYS B C 1
ATOM 3920 O O . LYS B 1 258 ? 22.009 -25.298 -9.075 1 94.38 258 LYS B O 1
ATOM 3925 N N . TYR B 1 259 ? 21.847 -23.441 -7.888 1 94.61 259 TYR B N 1
ATOM 3926 C CA . TYR B 1 259 ? 20.389 -23.476 -7.859 1 94.61 259 TYR B CA 1
ATOM 3927 C C . TYR B 1 259 ? 19.801 -22.716 -9.041 1 94.61 259 TYR B C 1
ATOM 3929 O O . TYR B 1 259 ? 18.582 -22.557 -9.141 1 94.61 259 TYR B O 1
ATOM 3937 N N . GLY B 1 260 ? 20.679 -22.078 -9.879 1 88.81 260 GLY B N 1
ATOM 3938 C CA . GLY B 1 260 ? 20.268 -21.468 -11.133 1 88.81 260 GLY B CA 1
ATOM 3939 C C . GLY B 1 260 ? 19.995 -19.981 -11.012 1 88.81 260 GLY B C 1
ATOM 3940 O O . GLY B 1 260 ? 19.874 -19.455 -9.903 1 88.81 260 GLY B O 1
ATOM 3941 N N . TYR B 1 261 ? 20.008 -19.304 -12.096 1 82.84 261 TYR B N 1
ATOM 3942 C CA . TYR B 1 261 ? 19.631 -17.916 -12.338 1 82.84 261 TYR B CA 1
ATOM 3943 C C . TYR B 1 261 ? 18.944 -17.765 -13.69 1 82.84 261 TYR B C 1
ATOM 3945 O O . TYR B 1 261 ? 19.188 -18.552 -14.608 1 82.84 261 TYR B O 1
#

Secondary structure (DSSP, 8-state):
----EEEEES--TTHHHHHHHHHHHTT-EEEEEESS--HHHHHH-SEEEE--TTSGGGHHHHHHHHHHHH---SEEEE--------S-TT-TT-S-HHHHHHHHIIIIIHHHHHHHHHHHHHTTS-TTS-EEEEEE--GGGS-B-GGGHHHHHHHHHHHHHHHHHHH-HHHHHTTEEEEEEEE--TTS-EESS--HHHHHHHHHHHHH-SSPPPSEEEEETTTEE---HHHHHH-PPB--HHHHEESSTT-TTSGGGGG--/----EEEEES--TTHHHHHHHHHHHTT-EEEEEESS--HHHHHT-SEEEE--TTSGGGHHHHHHHHHHHH---SEEEE--------S-TT-TT-S-HHHHHHHHIIIIIHHHHHHHHHHHHHTTS-TTS-EEEEEE--GGGS-B-GGGHHHHHHHHHHHHHHHHHHH-HHHHHTTEEEEEEEE--TTS-EESS--HHHHHHHHHHHHH-SSPPPSEEEEETTTEE---HHHHHH-PPB--HHHHEETTTT-TTSGGGGG--

Nearest PDB structures (foldseek):
  5wuw-assembly1_B-2  TM=8.254E-01  e=6.862E-12  Serratia marcescens
  7ulh-assembly1_F  TM=7.644E-01  e=4.453E-08  Mycobacterium avium 104
  7ulh-assembly2_G  TM=7.522E-01  e=5.026E-08  Mycobacterium avium 104
  7ulh-assembly1_B  TM=7.413E-01  e=1.039E-07  Mycobacterium avium 104
  7ulh-assembly1_D  TM=7.424E-01  e=1.104E-07  Mycobacterium avium 104

Foldseek 3Di:
DFQAEEEEEAQDDFQNLLQLQVSLVVPHAYEYEEQDDDPSNVVRHPYYYYDDQLDLVCQLVSQVVCCVPPRHHLEYEQEDADFDFAPDQVALPRRDPVSLSSRLSRLAVSLVSNVVSLLVSLVVDDQPHQREYEYAAELLLLDDDSRRVSVSVSRVNNLVVQLVCQLDPVCVNSNHHGAHEYEAAPVRHHDDDDGSNQSSVQSVCSRPPPDDDDRHFYQYRPGGGDDDPSVVVSRDDDDDPVVVDDPPPLDPPDPNVVVDD/DFQAEEEEEAQDDFQNLLQLQVSLVVPHAYEYEEQDDDPSNVVRHPYYYYDDQLDLVCQLVSQVVCCVPPRHHLEYEQEDADFDFAPDQVALPRRDPVSLSSRLSRLAVSLVSNVVSLLVSLVVDDLPHQREYEYAAELLLLDDDSRRVSVSVSRVNNLVVQLVCQLDPVCVNSNHHGAHEYEAAPVRHHDDDDGSNQSSVQSVCSRPPPDDDDRHFYQYRPGGGDDDPSVVVSRDDDDDPVVVDDPPPLDPPDPNVVVDD